Protein AF-0000000069058064 (afdb_homodimer)

Structure (mmCIF, N/CA/C/O backbone):
data_AF-0000000069058064-model_v1
#
loop_
_entity.id
_entity.type
_entity.pdbx_description
1 polymer 'Uncharacterized protein'
#
loop_
_atom_site.group_PDB
_atom_site.id
_atom_site.type_symbol
_atom_site.label_atom_id
_atom_site.label_alt_id
_atom_site.label_comp_id
_atom_site.label_asym_id
_atom_site.label_entity_id
_atom_site.label_seq_id
_atom_site.pdbx_PDB_ins_code
_atom_site.Cartn_x
_atom_site.Cartn_y
_atom_site.Cartn_z
_atom_site.occupancy
_atom_site.B_iso_or_equiv
_atom_site.auth_seq_id
_atom_site.auth_comp_id
_atom_site.auth_asym_id
_atom_site.auth_atom_id
_atom_site.pdbx_PDB_model_num
ATOM 1 N N . MET A 1 1 ? 29.359 25.281 -35.25 1 19.45 1 MET A N 1
ATOM 2 C CA . MET A 1 1 ? 28.312 24.656 -36.062 1 19.45 1 MET A CA 1
ATOM 3 C C . MET A 1 1 ? 27.734 23.438 -35.375 1 19.45 1 MET A C 1
ATOM 5 O O . MET A 1 1 ? 28.375 22.391 -35.312 1 19.45 1 MET A O 1
ATOM 9 N N . ALA A 1 2 ? 27.219 23.438 -34.219 1 24.53 2 ALA A N 1
ATOM 10 C CA . ALA A 1 2 ? 26.859 22.344 -33.344 1 24.53 2 ALA A CA 1
ATOM 11 C C . ALA A 1 2 ? 25.797 21.438 -33.969 1 24.53 2 ALA A C 1
ATOM 13 O O . ALA A 1 2 ? 24.875 21.922 -34.625 1 24.53 2 ALA A O 1
ATOM 14 N N . GLY A 1 3 ? 26.109 20.328 -34.5 1 27.67 3 GLY A N 1
ATOM 15 C CA . GLY A 1 3 ? 25.219 19.516 -35.312 1 27.67 3 GLY A CA 1
ATOM 16 C C . GLY A 1 3 ? 23.859 19.281 -34.656 1 27.67 3 GLY A C 1
ATOM 17 O O . GLY A 1 3 ? 23.734 19.422 -33.438 1 27.67 3 GLY A O 1
ATOM 18 N N . PRO A 1 4 ? 22.781 19.5 -35.375 1 26.77 4 PRO A N 1
ATOM 19 C CA . PRO A 1 4 ? 21.406 19.359 -34.906 1 26.77 4 PRO A CA 1
ATOM 20 C C . PRO A 1 4 ? 21.156 18.031 -34.188 1 26.77 4 PRO A C 1
ATOM 22 O O . PRO A 1 4 ? 21.812 17.031 -34.5 1 26.77 4 PRO A O 1
ATOM 25 N N . ILE A 1 5 ? 21.062 17.984 -32.938 1 28.59 5 ILE A N 1
ATOM 26 C CA . ILE A 1 5 ? 20.672 16.766 -32.25 1 28.59 5 ILE A CA 1
ATOM 27 C C . ILE A 1 5 ? 19.578 16.047 -33.062 1 28.59 5 ILE A C 1
ATOM 29 O O . ILE A 1 5 ? 18.516 16.609 -33.312 1 28.59 5 ILE A O 1
ATOM 33 N N . SER A 1 6 ? 19.891 15.383 -34.156 1 29.33 6 SER A N 1
ATOM 34 C CA . SER A 1 6 ? 18.984 14.578 -34.969 1 29.33 6 SER A CA 1
ATOM 35 C C . SER A 1 6 ? 17.875 13.953 -34.125 1 29.33 6 SER A C 1
ATOM 37 O O . SER A 1 6 ? 18.141 13.453 -33.031 1 29.33 6 SER A O 1
ATOM 39 N N . GLU A 1 7 ? 16.688 14.422 -34.125 1 32.12 7 GLU A N 1
ATOM 40 C CA . GLU A 1 7 ? 15.375 13.93 -33.688 1 32.12 7 GLU A CA 1
ATOM 41 C C . GLU A 1 7 ? 15.25 12.422 -33.938 1 32.12 7 GLU A C 1
ATOM 43 O O . GLU A 1 7 ? 14.773 11.992 -34.969 1 32.12 7 GLU A O 1
ATOM 48 N N . MET A 1 8 ? 16.297 11.695 -34.062 1 30.59 8 MET A N 1
ATOM 49 C CA . MET A 1 8 ? 16.031 10.289 -34.344 1 30.59 8 MET A CA 1
ATOM 50 C C . MET A 1 8 ? 14.93 9.758 -33.438 1 30.59 8 MET A C 1
ATOM 52 O O . MET A 1 8 ? 15.023 9.867 -32.219 1 30.59 8 MET A O 1
ATOM 56 N N . LYS A 1 9 ? 13.656 9.719 -33.875 1 31.36 9 LYS A N 1
ATOM 57 C CA . LYS A 1 9 ? 12.445 9.078 -33.375 1 31.36 9 LYS A CA 1
ATOM 58 C C . LYS A 1 9 ? 12.75 7.695 -32.812 1 31.36 9 LYS A C 1
ATOM 60 O O . LYS A 1 9 ? 12.742 6.703 -33.531 1 31.36 9 LYS A O 1
ATOM 65 N N . ARG A 1 10 ? 13.844 7.484 -32.219 1 31.92 10 ARG A N 1
ATOM 66 C CA . ARG A 1 10 ? 13.953 6.145 -31.656 1 31.92 10 ARG A CA 1
ATOM 67 C C . ARG A 1 10 ? 12.656 5.75 -30.953 1 31.92 10 ARG A C 1
ATOM 69 O O . ARG A 1 10 ? 12.203 6.445 -30.047 1 31.92 10 ARG A O 1
ATOM 76 N N . VAL A 1 11 ? 11.703 5.215 -31.719 1 30.89 11 VAL A N 1
ATOM 77 C CA . VAL A 1 11 ? 10.5 4.574 -31.203 1 30.89 11 VAL A CA 1
ATOM 78 C C . VAL A 1 11 ? 10.867 3.586 -30.109 1 30.89 11 VAL A C 1
ATOM 80 O O . VAL A 1 11 ? 11.578 2.607 -30.344 1 30.89 11 VAL A O 1
ATOM 83 N N . TYR A 1 12 ? 11.344 4.07 -29.094 1 32.53 12 TYR A N 1
ATOM 84 C CA . TYR A 1 12 ? 11.461 3.096 -28.016 1 32.53 12 TYR A CA 1
ATOM 85 C C . TYR A 1 12 ? 10.172 2.303 -27.859 1 32.53 12 TYR A C 1
ATOM 87 O O . TYR A 1 12 ? 9.078 2.877 -27.828 1 32.53 12 TYR A O 1
ATOM 95 N N . ASN A 1 13 ? 10.141 1.24 -28.562 1 35.03 13 ASN A N 1
ATOM 96 C CA . ASN A 1 13 ? 9.031 0.331 -28.281 1 35.03 13 ASN A CA 1
ATOM 97 C C . ASN A 1 13 ? 8.82 0.148 -26.781 1 35.03 13 ASN A C 1
ATOM 99 O O . ASN A 1 13 ? 9.688 -0.403 -26.094 1 35.03 13 ASN A O 1
ATOM 103 N N . TYR A 1 14 ? 8.297 1.138 -26.281 1 36.88 14 TYR A N 1
ATOM 104 C CA . TYR A 1 14 ? 7.871 1.066 -24.875 1 36.88 14 TYR A CA 1
ATOM 105 C C . TYR A 1 14 ? 7.039 -0.185 -24.625 1 36.88 14 TYR A C 1
ATOM 107 O O . TYR A 1 14 ? 5.961 -0.349 -25.203 1 36.88 14 TYR A O 1
ATOM 115 N N . VAL A 1 15 ? 7.703 -1.322 -24.5 1 41.31 15 VAL A N 1
ATOM 116 C CA . VAL A 1 15 ? 6.852 -2.42 -24.047 1 41.31 15 VAL A CA 1
ATOM 117 C C . VAL A 1 15 ? 6.422 -2.191 -22.609 1 41.31 15 VAL A C 1
ATOM 119 O O . VAL A 1 15 ? 7.266 -2.033 -21.719 1 41.31 15 VAL A O 1
ATOM 122 N N . ALA A 1 16 ? 5.227 -1.831 -22.547 1 45.28 16 ALA A N 1
ATOM 123 C CA . ALA A 1 16 ? 4.672 -1.71 -21.203 1 45.28 16 ALA A CA 1
ATOM 124 C C . ALA A 1 16 ? 4.977 -2.949 -20.375 1 45.28 16 ALA A C 1
ATOM 126 O O . ALA A 1 16 ? 4.852 -4.078 -20.859 1 45.28 16 ALA A O 1
ATOM 127 N N . PRO A 1 17 ? 5.895 -2.809 -19.422 1 50 17 PRO A N 1
ATOM 128 C CA . PRO A 1 17 ? 6.188 -4.008 -18.641 1 50 17 PRO A CA 1
ATOM 129 C C . PRO A 1 17 ? 4.926 -4.781 -18.266 1 50 17 PRO A C 1
ATOM 131 O O . PRO A 1 17 ? 3.83 -4.215 -18.25 1 50 17 PRO A O 1
ATOM 134 N N . THR A 1 18 ? 5.137 -6.059 -18.344 1 53.75 18 THR A N 1
ATOM 135 C CA . THR A 1 18 ? 4.098 -6.93 -17.812 1 53.75 18 THR A CA 1
ATOM 136 C C . THR A 1 18 ? 3.656 -6.453 -16.422 1 53.75 18 THR A C 1
ATOM 138 O O . THR A 1 18 ? 4.457 -5.906 -15.672 1 53.75 18 THR A O 1
ATOM 141 N N . SER A 1 19 ? 2.414 -6.473 -16.266 1 54.53 19 SER A N 1
ATOM 142 C CA . SER A 1 19 ? 1.822 -6.082 -14.992 1 54.53 19 SER A CA 1
ATOM 143 C C . SER A 1 19 ? 2.588 -6.684 -13.82 1 54.53 19 SER A C 1
ATOM 145 O O . SER A 1 19 ? 2.953 -7.859 -13.852 1 54.53 19 SER A O 1
ATOM 147 N N . PRO A 1 20 ? 3.109 -5.844 -13.023 1 58.44 20 PRO A N 1
ATOM 148 C CA . PRO A 1 20 ? 3.895 -6.332 -11.883 1 58.44 20 PRO A CA 1
ATOM 149 C C . PRO A 1 20 ? 3.16 -7.395 -11.07 1 58.44 20 PRO A C 1
ATOM 151 O O . PRO A 1 20 ? 1.934 -7.348 -10.953 1 58.44 20 PRO A O 1
ATOM 154 N N . HIS A 1 21 ? 3.914 -8.414 -10.75 1 63.22 21 HIS A N 1
ATOM 155 C CA . HIS A 1 21 ? 3.406 -9.398 -9.797 1 63.22 21 HIS A CA 1
ATOM 156 C C . HIS A 1 21 ? 3 -8.727 -8.484 1 63.22 21 HIS A C 1
ATOM 158 O O . HIS A 1 21 ? 3.641 -7.773 -8.047 1 63.22 21 HIS A O 1
ATOM 164 N N . GLU A 1 22 ? 1.949 -9.305 -7.941 1 80.06 22 GLU A N 1
ATOM 165 C CA . GLU A 1 22 ? 1.446 -8.727 -6.699 1 80.06 22 GLU A CA 1
ATOM 1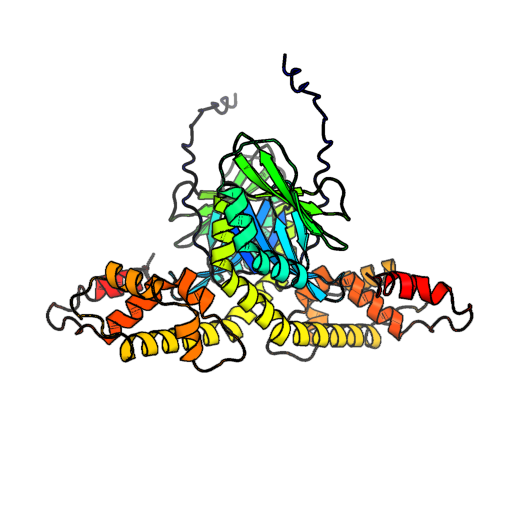66 C C . GLU A 1 22 ? 2.344 -9.086 -5.52 1 80.06 22 GLU A C 1
ATOM 168 O O . GLU A 1 22 ? 2.805 -10.219 -5.402 1 80.06 22 GLU A O 1
ATOM 173 N N . LEU A 1 23 ? 2.734 -8.094 -4.793 1 90.19 23 LEU A N 1
ATOM 174 C CA . LEU A 1 23 ? 3.451 -8.25 -3.531 1 90.19 23 LEU A CA 1
ATOM 175 C C . LEU A 1 23 ? 2.486 -8.578 -2.395 1 90.19 23 LEU A C 1
ATOM 177 O O . LEU A 1 23 ? 1.349 -8.102 -2.385 1 90.19 23 LEU A O 1
ATOM 181 N N . MET A 1 24 ? 2.947 -9.453 -1.498 1 93.06 24 MET A N 1
ATOM 182 C CA . MET A 1 24 ? 2.172 -9.734 -0.294 1 93.06 24 MET A CA 1
ATOM 183 C C . MET A 1 24 ? 2.367 -8.633 0.748 1 93.06 24 MET A C 1
ATOM 185 O O . MET A 1 24 ? 3.479 -8.133 0.922 1 93.06 24 MET A O 1
ATOM 189 N N . ASP A 1 25 ? 1.262 -8.281 1.454 1 92.12 25 ASP A N 1
ATOM 190 C CA . ASP A 1 25 ? 1.266 -7.246 2.482 1 92.12 25 ASP A CA 1
ATOM 191 C C . ASP A 1 25 ? 1.974 -5.988 1.991 1 92.12 25 ASP A C 1
ATOM 193 O O . ASP A 1 25 ? 2.893 -5.488 2.645 1 92.12 25 ASP A O 1
ATOM 197 N N . CYS A 1 26 ? 1.537 -5.512 0.922 1 93 26 CYS A N 1
ATOM 198 C CA . CYS A 1 26 ? 2.189 -4.422 0.203 1 93 26 CYS A CA 1
ATOM 199 C C . CYS A 1 26 ? 1.802 -3.072 0.79 1 93 26 CYS A C 1
ATOM 201 O O . CYS A 1 26 ? 0.628 -2.697 0.774 1 93 26 CYS A O 1
ATOM 203 N N . SER A 1 27 ? 2.83 -2.334 1.334 1 91.31 27 SER A N 1
ATOM 204 C CA . SER A 1 27 ? 2.629 -0.97 1.814 1 91.31 27 SER A CA 1
ATOM 205 C C . SER A 1 27 ? 2.895 0.05 0.712 1 91.31 27 SER A C 1
ATOM 207 O O . SER A 1 27 ? 3.799 -0.134 -0.106 1 91.31 27 SER A O 1
ATOM 209 N N . HIS A 1 28 ? 2.174 1.15 0.888 1 89.44 28 HIS A N 1
ATOM 210 C CA . HIS A 1 28 ? 2.156 2.125 -0.198 1 89.44 28 HIS A CA 1
ATOM 211 C C . HIS A 1 28 ? 2.594 3.502 0.291 1 89.44 28 HIS A C 1
ATOM 213 O O . HIS A 1 28 ? 2.135 3.969 1.335 1 89.44 28 HIS A O 1
ATOM 219 N N . PHE A 1 29 ? 3.496 4.156 -0.489 1 90.12 29 PHE A N 1
ATOM 220 C CA . PHE A 1 29 ? 3.916 5.535 -0.26 1 90.12 29 PHE A CA 1
ATOM 221 C C . PHE A 1 29 ? 3.734 6.371 -1.52 1 90.12 29 PHE A C 1
ATOM 223 O O . PHE A 1 29 ? 4.199 5.992 -2.596 1 90.12 29 PHE A O 1
ATOM 230 N N . THR A 1 30 ? 3.139 7.492 -1.361 1 87.75 30 THR A N 1
ATOM 231 C CA . THR A 1 30 ? 2.916 8.383 -2.494 1 87.75 30 THR A CA 1
ATOM 232 C C . THR A 1 30 ? 4.102 9.32 -2.686 1 87.75 30 THR A C 1
ATOM 234 O O . THR A 1 30 ? 4.445 10.094 -1.784 1 87.75 30 THR A O 1
ATOM 237 N N . ILE A 1 31 ? 4.742 9.258 -3.834 1 89.62 31 ILE A N 1
ATOM 238 C CA . ILE A 1 31 ? 5.816 10.18 -4.184 1 89.62 31 ILE A CA 1
ATOM 239 C C . ILE A 1 31 ? 5.242 11.398 -4.895 1 89.62 31 ILE A C 1
ATOM 241 O O . ILE A 1 31 ? 5.5 12.539 -4.496 1 89.62 31 ILE A O 1
ATOM 245 N N . ASP A 1 32 ? 4.469 11.164 -5.895 1 84.25 32 ASP A N 1
ATOM 246 C CA . ASP A 1 32 ? 3.758 12.164 -6.676 1 84.25 32 ASP A CA 1
ATOM 247 C C . ASP A 1 32 ? 2.365 11.68 -7.066 1 84.25 32 ASP A C 1
ATOM 249 O O . ASP A 1 32 ? 2.217 10.883 -7.996 1 84.25 32 ASP A O 1
ATOM 253 N N . PHE A 1 33 ? 1.448 12.266 -6.414 1 73.69 33 PHE A N 1
ATOM 254 C CA . PHE A 1 33 ? 0.086 11.781 -6.605 1 73.69 33 PHE A CA 1
ATOM 255 C C . PHE A 1 33 ? -0.429 12.148 -7.992 1 73.69 33 PHE A C 1
ATOM 257 O O . PHE A 1 33 ? -1.095 11.344 -8.648 1 73.69 33 PHE A O 1
ATOM 264 N N . GLU A 1 34 ? -0.092 13.359 -8.398 1 72.25 34 GLU A N 1
ATOM 265 C CA . GLU A 1 34 ? -0.583 13.828 -9.688 1 72.25 34 GLU A CA 1
ATOM 266 C C . GLU A 1 34 ? -0.036 12.984 -10.836 1 72.25 34 GLU A C 1
ATOM 268 O O . GLU A 1 34 ? -0.784 12.578 -11.727 1 72.25 34 GLU A O 1
ATOM 273 N N . ASN A 1 35 ? 1.219 12.758 -10.773 1 75.56 35 ASN A N 1
ATOM 274 C CA . ASN A 1 35 ? 1.851 11.977 -11.828 1 75.56 35 ASN A CA 1
ATOM 275 C C . ASN A 1 35 ? 1.84 10.484 -11.5 1 75.56 35 ASN A C 1
ATOM 277 O O . ASN A 1 35 ? 2.408 9.68 -12.242 1 75.56 35 ASN A O 1
ATOM 281 N N . ARG A 1 36 ? 1.282 10.25 -10.391 1 75.69 36 ARG A N 1
ATOM 282 C CA . ARG A 1 36 ? 1.027 8.875 -9.977 1 75.69 36 ARG A CA 1
ATOM 283 C C . ARG A 1 36 ? 2.33 8.094 -9.836 1 75.69 36 ARG A C 1
ATOM 285 O O . ARG A 1 36 ? 2.473 7.008 -10.398 1 75.69 36 ARG A O 1
ATOM 292 N N . ILE A 1 37 ? 3.234 8.609 -9.211 1 84.94 37 ILE A N 1
ATOM 293 C CA . ILE A 1 37 ? 4.477 7.926 -8.859 1 84.94 37 ILE A CA 1
ATOM 294 C C . ILE A 1 37 ? 4.402 7.426 -7.422 1 84.94 37 ILE A C 1
ATOM 296 O O . ILE A 1 37 ? 4.23 8.219 -6.492 1 84.94 37 ILE A O 1
ATOM 300 N N . PHE A 1 38 ? 4.605 6.117 -7.285 1 87.25 38 PHE A N 1
ATOM 301 C CA . PHE A 1 38 ? 4.434 5.508 -5.973 1 87.25 38 PHE A CA 1
ATOM 302 C C . PHE A 1 38 ? 5.605 4.59 -5.645 1 87.25 38 PHE A C 1
ATOM 304 O O . PHE A 1 38 ? 6.316 4.137 -6.543 1 87.25 38 PHE A O 1
ATOM 311 N N . LEU A 1 39 ? 5.758 4.445 -4.379 1 92.56 39 LEU A N 1
ATOM 312 C CA . LEU A 1 39 ? 6.707 3.469 -3.854 1 92.56 39 LEU A CA 1
ATOM 313 C C . LEU A 1 39 ? 5.992 2.41 -3.021 1 92.56 39 LEU A C 1
ATOM 315 O O . LEU A 1 39 ? 5.332 2.732 -2.031 1 92.56 39 LEU A O 1
ATOM 319 N N . ASN A 1 40 ? 6.125 1.166 -3.502 1 92 40 ASN A N 1
ATOM 320 C CA . ASN A 1 40 ? 5.496 0.044 -2.814 1 92 40 ASN A CA 1
ATOM 321 C C . ASN A 1 40 ? 6.527 -0.85 -2.137 1 92 40 ASN A C 1
ATOM 323 O O . ASN A 1 40 ? 7.586 -1.128 -2.707 1 92 40 ASN A O 1
ATOM 327 N N . VAL A 1 41 ? 6.238 -1.24 -0.906 1 94.88 41 VAL A N 1
ATOM 328 C CA . VAL A 1 41 ? 7.105 -2.123 -0.13 1 94.88 41 VAL A CA 1
ATOM 329 C C . VAL A 1 41 ? 6.336 -3.385 0.261 1 94.88 41 VAL A C 1
ATOM 331 O O . VAL A 1 41 ? 5.332 -3.311 0.972 1 94.88 41 VAL A O 1
ATOM 334 N N . GLY A 1 42 ? 6.766 -4.543 -0.177 1 95.44 42 GLY A N 1
ATOM 335 C CA . GLY A 1 42 ? 6.066 -5.777 0.14 1 95.44 42 GLY A CA 1
ATOM 336 C C . GLY A 1 42 ? 6.93 -7.016 -0.038 1 95.44 42 GLY A C 1
ATOM 337 O O . GLY A 1 42 ? 8.125 -6.906 -0.313 1 95.44 42 GLY A O 1
ATOM 338 N N . PHE A 1 43 ? 6.312 -8.18 0.205 1 95.19 43 PHE A N 1
ATOM 339 C CA . PHE A 1 43 ? 7.016 -9.453 0.071 1 95.19 43 PHE A CA 1
ATOM 340 C C . PHE A 1 43 ? 6.844 -10.023 -1.332 1 95.19 43 PHE A C 1
ATOM 342 O O . PHE A 1 43 ? 5.73 -10.07 -1.855 1 95.19 43 PHE A O 1
ATOM 349 N N . ASP A 1 44 ? 7.938 -10.445 -1.84 1 93.06 44 ASP A N 1
ATOM 350 C CA . ASP A 1 44 ? 7.875 -11.141 -3.123 1 93.06 44 ASP A CA 1
ATOM 351 C C . ASP A 1 44 ? 7.969 -12.648 -2.934 1 93.06 44 ASP A C 1
ATOM 353 O O . ASP A 1 44 ? 9.039 -13.18 -2.641 1 93.06 44 ASP A O 1
ATOM 357 N N . PRO A 1 45 ? 6.844 -13.312 -3.18 1 92.31 45 PRO A N 1
ATOM 358 C CA . PRO A 1 45 ? 6.91 -14.766 -3.021 1 92.31 45 PRO A CA 1
ATOM 359 C C . PRO A 1 45 ? 7.91 -15.422 -3.969 1 92.31 45 PRO A C 1
ATOM 361 O O . PRO A 1 45 ? 8.477 -16.469 -3.65 1 92.31 45 PRO A O 1
ATOM 364 N N . LYS A 1 46 ? 8.234 -14.875 -5.078 1 88.69 46 LYS A N 1
ATOM 365 C CA . LYS A 1 46 ? 9.141 -15.461 -6.062 1 88.69 46 LYS A CA 1
ATOM 366 C C . LYS A 1 46 ? 10.602 -15.289 -5.637 1 88.69 46 LYS A C 1
ATOM 368 O O . LYS A 1 46 ? 11.484 -15.992 -6.141 1 88.69 46 LYS A O 1
ATOM 373 N N . ASP A 1 47 ? 10.836 -14.328 -4.816 1 89.56 47 ASP A N 1
ATOM 374 C CA . ASP A 1 47 ? 12.172 -14.094 -4.281 1 89.56 47 ASP A CA 1
ATOM 375 C C . ASP A 1 47 ? 12.258 -14.5 -2.812 1 89.56 47 ASP A C 1
ATOM 377 O O . ASP A 1 47 ? 12.641 -13.695 -1.961 1 89.56 47 ASP A O 1
ATOM 381 N N . GLN A 1 48 ? 11.766 -15.695 -2.518 1 89.38 48 GLN A N 1
ATOM 382 C CA . GLN A 1 48 ? 11.867 -16.328 -1.203 1 89.38 48 GLN A CA 1
ATOM 383 C C . GLN A 1 48 ? 11.258 -15.438 -0.124 1 89.38 48 GLN A C 1
ATOM 385 O O . GLN A 1 48 ? 11.766 -15.375 0.999 1 89.38 48 GLN A O 1
ATOM 390 N N . PHE A 1 49 ? 10.352 -14.594 -0.456 1 93.44 49 PHE A N 1
ATOM 391 C CA . PHE A 1 49 ? 9.609 -13.711 0.437 1 93.44 49 PHE A CA 1
ATOM 392 C C . PHE A 1 49 ? 10.516 -12.633 1.014 1 93.44 49 PHE A C 1
ATOM 394 O O . PHE A 1 49 ? 10.328 -12.203 2.152 1 93.44 49 PHE A O 1
ATOM 401 N N . ASN A 1 50 ? 11.547 -12.344 0.25 1 94.12 50 ASN A N 1
ATOM 402 C CA . ASN A 1 50 ? 12.305 -11.148 0.607 1 94.12 50 ASN A CA 1
ATOM 403 C C . ASN A 1 50 ? 11.516 -9.875 0.342 1 94.12 50 ASN A C 1
ATOM 405 O O . ASN A 1 50 ? 10.617 -9.859 -0.5 1 94.12 50 ASN A O 1
ATOM 409 N N . ILE A 1 51 ? 11.844 -8.875 1.097 1 96 51 ILE A N 1
ATOM 410 C CA . ILE A 1 51 ? 11.188 -7.59 0.914 1 96 51 ILE A CA 1
ATOM 411 C C . ILE A 1 51 ? 11.727 -6.91 -0.345 1 96 51 ILE A C 1
ATOM 413 O O . ILE A 1 51 ? 12.938 -6.789 -0.522 1 96 51 ILE A O 1
ATOM 417 N N . ILE A 1 52 ? 10.828 -6.484 -1.195 1 94.38 52 ILE A N 1
ATOM 418 C CA . ILE A 1 52 ? 11.164 -5.754 -2.412 1 94.38 52 ILE A CA 1
ATOM 419 C C . ILE A 1 52 ? 10.508 -4.379 -2.391 1 94.38 52 ILE A C 1
ATOM 421 O O . ILE A 1 52 ? 9.398 -4.219 -1.87 1 94.38 52 ILE A O 1
ATOM 425 N N . VAL A 1 53 ? 11.258 -3.439 -2.902 1 94.62 53 VAL A N 1
ATOM 426 C CA . VAL A 1 53 ? 10.742 -2.092 -3.111 1 94.62 53 VAL A CA 1
ATOM 427 C C . VAL A 1 53 ? 10.453 -1.87 -4.594 1 94.62 53 VAL A C 1
ATOM 429 O O . VAL A 1 53 ? 11.344 -2.043 -5.434 1 94.62 53 VAL A O 1
ATOM 432 N N . LYS A 1 54 ? 9.25 -1.5 -4.848 1 91.56 54 LYS A N 1
ATOM 433 C CA . LYS A 1 54 ? 8.812 -1.276 -6.223 1 91.56 54 LYS A CA 1
ATOM 434 C C . LYS A 1 54 ? 8.445 0.186 -6.449 1 91.56 54 LYS A C 1
ATOM 436 O O . LYS A 1 54 ? 7.582 0.729 -5.75 1 91.56 54 LYS A O 1
ATOM 441 N N . ILE A 1 55 ? 9.164 0.847 -7.344 1 90.81 55 ILE A N 1
ATOM 442 C CA . ILE A 1 55 ? 8.742 2.172 -7.793 1 90.81 55 ILE A CA 1
ATOM 443 C C . ILE A 1 55 ? 7.863 2.041 -9.031 1 90.81 55 ILE A C 1
ATOM 445 O O . ILE A 1 55 ? 8.266 1.435 -10.023 1 90.81 55 ILE A O 1
ATOM 449 N N . ILE A 1 56 ? 6.711 2.684 -8.938 1 86.25 56 ILE A N 1
ATOM 450 C CA . ILE A 1 56 ? 5.719 2.404 -9.969 1 86.25 56 ILE A CA 1
ATOM 451 C C . ILE A 1 56 ? 5.203 3.715 -10.555 1 86.25 56 ILE A C 1
ATOM 453 O O . ILE A 1 56 ? 4.977 4.684 -9.828 1 86.25 56 ILE A O 1
ATOM 457 N N . THR A 1 57 ? 5.031 3.764 -11.828 1 81.44 57 THR A N 1
ATOM 458 C CA . THR A 1 57 ? 4.344 4.797 -12.594 1 81.44 57 THR A CA 1
ATOM 459 C C . THR A 1 57 ? 3.232 4.191 -13.445 1 81.44 57 THR A C 1
ATOM 461 O O . THR A 1 57 ? 3.1 2.969 -13.523 1 81.44 57 THR A O 1
ATOM 464 N N . PRO A 1 58 ? 2.416 4.973 -14.008 1 71.25 58 PRO A N 1
ATOM 465 C CA . PRO A 1 58 ? 1.329 4.414 -14.812 1 71.25 58 PRO A CA 1
ATOM 466 C C . PRO A 1 58 ? 1.832 3.512 -15.938 1 71.25 58 PRO A C 1
ATOM 468 O O . PRO A 1 58 ? 1.128 2.588 -16.359 1 71.25 58 PRO A O 1
ATOM 471 N N . SER A 1 59 ? 2.982 3.734 -16.344 1 72.94 59 SER A N 1
ATOM 472 C CA . SER A 1 59 ? 3.414 3.016 -17.531 1 72.94 59 SER A CA 1
ATOM 473 C C . SER A 1 59 ? 4.555 2.055 -17.219 1 72.94 59 SER A C 1
ATOM 475 O O . SER A 1 59 ? 4.844 1.149 -18.016 1 72.94 59 SER A O 1
ATOM 477 N N . ARG A 1 60 ? 5.199 2.24 -16.078 1 77.94 60 ARG A N 1
ATOM 478 C CA . ARG A 1 60 ? 6.398 1.452 -15.82 1 77.94 60 ARG A CA 1
ATOM 479 C C . ARG A 1 60 ? 6.578 1.206 -14.328 1 77.94 60 ARG A C 1
ATOM 481 O O . ARG A 1 60 ? 5.953 1.877 -13.508 1 77.94 60 ARG A O 1
ATOM 488 N N . TYR A 1 61 ? 7.402 0.124 -14.117 1 84.5 61 TYR A N 1
ATOM 489 C CA . TYR A 1 61 ? 7.832 -0.089 -12.742 1 84.5 61 TYR A CA 1
ATOM 490 C C . TYR A 1 61 ? 9.234 -0.682 -12.695 1 84.5 61 TYR A C 1
ATOM 492 O O . TYR A 1 61 ? 9.695 -1.284 -13.664 1 84.5 61 TYR A O 1
ATOM 500 N N . VAL A 1 62 ? 9.93 -0.454 -11.602 1 89.88 62 VAL A N 1
ATOM 501 C CA . VAL A 1 62 ? 11.242 -1.037 -11.336 1 89.88 62 VAL A CA 1
ATOM 502 C C . VAL A 1 62 ? 11.273 -1.628 -9.93 1 89.88 62 VAL A C 1
ATOM 504 O O . VAL A 1 62 ? 10.742 -1.032 -8.992 1 89.88 62 VAL A O 1
ATOM 507 N N . ASN A 1 63 ? 11.828 -2.844 -9.852 1 90.19 63 ASN A N 1
ATOM 508 C CA . ASN A 1 63 ? 12.047 -3.486 -8.555 1 90.19 63 ASN A CA 1
ATOM 509 C C . ASN A 1 63 ? 13.469 -3.262 -8.055 1 90.19 63 ASN A C 1
ATOM 511 O O . ASN A 1 63 ? 14.43 -3.432 -8.805 1 90.19 63 ASN A O 1
ATOM 515 N N . ILE A 1 64 ? 13.57 -2.898 -6.797 1 93.56 64 ILE A N 1
ATOM 516 C CA . ILE A 1 64 ? 14.891 -2.816 -6.18 1 93.56 64 ILE A CA 1
ATOM 517 C C . ILE A 1 64 ? 14.867 -3.484 -4.809 1 93.56 64 ILE A C 1
ATOM 519 O O . ILE A 1 64 ? 13.812 -3.568 -4.172 1 93.56 64 ILE A O 1
ATOM 523 N N . SER A 1 65 ? 16.031 -3.953 -4.371 1 93.94 65 SER A N 1
ATOM 524 C CA . SER A 1 65 ? 16.125 -4.559 -3.047 1 93.94 65 SER A CA 1
ATOM 525 C C . SER A 1 65 ? 16.188 -3.492 -1.956 1 93.94 65 SER A C 1
ATOM 527 O O . SER A 1 65 ? 16.484 -2.33 -2.232 1 93.94 65 SER A O 1
ATOM 529 N N . SER A 1 66 ? 15.914 -3.965 -0.74 1 93.94 66 SER A N 1
ATOM 530 C CA . SER A 1 66 ? 16.016 -3.057 0.397 1 93.94 66 SER A CA 1
ATOM 531 C C . SER A 1 66 ? 17.453 -2.586 0.603 1 93.94 66 SER A C 1
ATOM 533 O O . SER A 1 66 ? 17.688 -1.442 0.995 1 93.94 66 SER A O 1
ATOM 535 N N . GLU A 1 67 ? 18.359 -3.459 0.283 1 94.75 67 GLU A N 1
ATOM 536 C CA . GLU A 1 67 ? 19.766 -3.107 0.405 1 94.75 67 GLU A CA 1
ATOM 537 C C . GLU A 1 67 ? 20.156 -2.039 -0.611 1 94.75 67 GLU A C 1
ATOM 539 O O . GLU A 1 67 ? 20.875 -1.094 -0.28 1 94.75 67 GLU A O 1
ATOM 544 N N . PHE A 1 68 ? 19.75 -2.23 -1.786 1 95.69 68 PHE A N 1
ATOM 545 C CA . PHE A 1 68 ? 20.047 -1.243 -2.816 1 95.69 68 PHE A CA 1
ATOM 546 C C . PHE A 1 68 ? 19.438 0.106 -2.467 1 95.69 68 PHE A C 1
ATOM 548 O O . PHE A 1 68 ? 20.047 1.151 -2.689 1 95.69 68 PHE A O 1
ATOM 555 N N . LEU A 1 69 ? 18.234 0.091 -1.919 1 96.56 69 LEU A N 1
ATOM 556 C CA . LEU A 1 69 ? 17.578 1.323 -1.487 1 96.56 69 LEU A CA 1
ATOM 557 C C . LEU A 1 69 ? 18.406 2.027 -0.417 1 96.56 69 LEU A C 1
ATOM 559 O O . LEU A 1 69 ? 18.562 3.252 -0.45 1 96.56 69 LEU A O 1
ATOM 563 N N . LYS A 1 70 ? 18.891 1.287 0.501 1 95.75 70 LYS A N 1
ATOM 564 C CA . LYS A 1 70 ? 19.75 1.847 1.543 1 95.75 70 LYS A CA 1
ATOM 565 C C . LYS A 1 70 ? 20.969 2.535 0.939 1 95.75 70 LYS A C 1
ATOM 567 O O . LYS A 1 70 ? 21.375 3.607 1.395 1 95.75 70 LYS A O 1
ATOM 572 N N . ARG A 1 71 ? 21.547 1.932 -0.02 1 96.81 71 ARG A N 1
ATOM 573 C CA . ARG A 1 71 ? 22.703 2.523 -0.697 1 96.81 71 ARG A CA 1
ATOM 574 C C . ARG A 1 71 ? 22.312 3.818 -1.404 1 96.81 71 ARG A C 1
ATOM 576 O O . ARG A 1 71 ? 23.078 4.785 -1.406 1 96.81 71 ARG A O 1
ATOM 583 N N . ILE A 1 72 ? 21.188 3.814 -2.035 1 95.75 72 ILE A N 1
ATOM 584 C CA . ILE A 1 72 ? 20.703 5.023 -2.699 1 95.75 72 ILE A CA 1
ATOM 585 C C . ILE A 1 72 ? 20.625 6.164 -1.688 1 95.75 72 ILE A C 1
ATOM 587 O O . ILE A 1 72 ? 21.094 7.27 -1.949 1 95.75 72 ILE A O 1
ATOM 591 N N . TYR A 1 73 ? 20.062 5.898 -0.523 1 95.56 73 TYR A N 1
ATOM 592 C CA . TYR A 1 73 ? 19.922 6.93 0.5 1 95.56 73 TYR A CA 1
ATOM 593 C C . TYR A 1 73 ? 21.281 7.395 0.999 1 95.56 73 TYR A C 1
ATOM 595 O O . TYR A 1 73 ? 21.469 8.57 1.32 1 95.56 73 TYR A O 1
ATOM 603 N N . SER A 1 74 ? 22.188 6.469 1.034 1 94.88 74 SER A N 1
ATOM 604 C CA . SER A 1 74 ? 23.531 6.812 1.516 1 94.88 74 SER A CA 1
ATOM 605 C C . SER A 1 74 ? 24.203 7.832 0.599 1 94.88 74 SER A C 1
ATOM 607 O O . SER A 1 74 ? 25.062 8.586 1.034 1 94.88 74 SER A O 1
ATOM 609 N N . VAL A 1 75 ? 23.828 7.887 -0.63 1 94.69 75 VAL A N 1
ATOM 610 C CA . VAL A 1 75 ? 24.453 8.82 -1.565 1 94.69 75 VAL A CA 1
ATOM 611 C C . VAL A 1 75 ? 23.453 9.914 -1.947 1 94.69 75 VAL A C 1
ATOM 613 O O . VAL A 1 75 ? 23.672 10.656 -2.902 1 94.69 75 VAL A O 1
ATOM 616 N N . MET A 1 76 ? 22.375 9.977 -1.26 1 93.81 76 MET A N 1
ATOM 617 C CA . MET A 1 76 ? 21.297 10.891 -1.62 1 93.81 76 MET A CA 1
ATOM 618 C C . MET A 1 76 ? 21.781 12.336 -1.611 1 93.81 76 MET A C 1
ATOM 620 O O . MET A 1 76 ? 21.391 13.125 -2.471 1 93.81 76 MET A O 1
ATOM 624 N N . GLY A 1 77 ? 22.594 12.719 -0.625 1 91.56 77 GLY A N 1
ATOM 625 C CA . GLY A 1 77 ? 23.156 14.062 -0.612 1 91.56 77 GLY A CA 1
ATOM 626 C C . GLY A 1 77 ? 23.875 14.422 -1.899 1 91.56 77 GLY A C 1
ATOM 627 O O . GLY A 1 77 ? 23.672 15.508 -2.449 1 91.56 77 GLY A O 1
ATOM 628 N N . HIS A 1 78 ? 24.703 13.516 -2.34 1 91.94 78 HIS A N 1
ATOM 629 C CA . HIS A 1 78 ? 25.422 13.703 -3.592 1 91.94 78 HIS A CA 1
ATOM 630 C C . HIS A 1 78 ? 24.469 13.773 -4.777 1 91.94 78 HIS A C 1
ATOM 632 O O . HIS A 1 78 ? 24.656 14.578 -5.691 1 91.94 78 HIS A O 1
ATOM 638 N N . VAL A 1 79 ? 23.5 12.945 -4.793 1 92.19 79 VAL A N 1
ATOM 639 C CA . VAL A 1 79 ? 22.516 12.898 -5.867 1 92.19 79 VAL A CA 1
ATOM 640 C C . VAL A 1 79 ? 21.766 14.219 -5.938 1 92.19 79 VAL A C 1
ATOM 642 O O . VAL A 1 79 ? 21.641 14.812 -7.012 1 92.19 79 VAL A O 1
ATOM 645 N N . LEU A 1 80 ? 21.344 14.672 -4.848 1 91.75 80 LEU A N 1
ATOM 646 C CA . LEU A 1 80 ? 20.578 15.906 -4.797 1 91.75 80 LEU A CA 1
ATOM 647 C C . LEU A 1 80 ? 21.422 17.109 -5.211 1 91.75 80 LEU A C 1
ATOM 649 O O . LEU A 1 80 ? 20.953 17.984 -5.934 1 91.75 80 LEU A O 1
ATOM 653 N N . SER A 1 81 ? 22.625 17.188 -4.75 1 89.62 81 SER A N 1
ATOM 654 C CA . SER A 1 81 ? 23.531 18.25 -5.137 1 89.62 81 SER A CA 1
ATOM 655 C C . SER A 1 81 ? 23.703 18.328 -6.648 1 89.62 81 SER A C 1
ATOM 657 O O . SER A 1 81 ? 23.688 19.406 -7.234 1 89.62 81 SER A O 1
ATOM 659 N N . HIS A 1 82 ? 23.797 17.203 -7.25 1 87.75 82 HIS A N 1
ATOM 660 C CA . HIS A 1 82 ? 24 17.141 -8.695 1 87.75 82 HIS A CA 1
ATOM 661 C C . HIS A 1 82 ? 22.75 17.578 -9.445 1 87.75 82 HIS A C 1
ATOM 663 O O . HIS A 1 82 ? 22.844 18.297 -10.445 1 87.75 82 HIS A O 1
ATOM 669 N N . VAL A 1 83 ? 21.656 17.156 -8.953 1 85.88 83 VAL A N 1
ATOM 670 C CA . VAL A 1 83 ? 20.406 17.406 -9.688 1 85.88 83 VAL A CA 1
ATOM 671 C C . VAL A 1 83 ? 19.984 18.859 -9.5 1 85.88 83 VAL A C 1
ATOM 673 O O . VAL A 1 83 ? 19.219 19.391 -10.305 1 85.88 83 VAL A O 1
ATOM 676 N N . LEU A 1 84 ? 20.391 19.453 -8.453 1 84.69 84 LEU A N 1
ATOM 677 C CA . LEU A 1 84 ? 20.062 20.844 -8.18 1 84.69 84 LEU A CA 1
ATOM 678 C C . LEU A 1 84 ? 21 21.797 -8.914 1 84.69 84 LEU A C 1
ATOM 680 O O . LEU A 1 84 ? 20.703 22.984 -9.047 1 84.69 84 LEU A O 1
ATOM 684 N N . ASP A 1 85 ? 22.078 21.312 -9.469 1 82.25 85 ASP A N 1
ATOM 685 C CA . ASP A 1 85 ? 23.047 22.109 -10.219 1 82.25 85 ASP A CA 1
ATOM 686 C C . ASP A 1 85 ? 22.469 22.547 -11.57 1 82.25 85 ASP A C 1
ATOM 688 O O . ASP A 1 85 ? 21.656 21.828 -12.156 1 82.25 85 ASP A O 1
ATOM 692 N N . PRO A 1 86 ? 22.922 23.719 -12 1 82.06 86 PRO A N 1
ATOM 693 C CA . PRO A 1 86 ? 22.516 24.125 -13.352 1 82.06 86 PRO A CA 1
ATOM 694 C C . PRO A 1 86 ? 23.031 23.172 -14.43 1 82.06 86 PRO A C 1
ATOM 696 O O . PRO A 1 86 ? 24.109 22.578 -14.273 1 82.06 86 PRO A O 1
ATOM 699 N N . VAL A 1 87 ? 22.141 23.062 -15.453 1 78.94 87 VAL A N 1
ATOM 700 C CA . VAL A 1 87 ? 22.484 22.125 -16.516 1 78.94 87 VAL A CA 1
ATOM 701 C C . VAL A 1 87 ? 23.625 22.688 -17.359 1 78.94 87 VAL A C 1
ATOM 703 O O . VAL A 1 87 ? 23.547 23.828 -17.844 1 78.94 87 VAL A O 1
ATOM 706 N N . VAL A 1 88 ? 24.75 22.172 -17.359 1 66.25 88 VAL A N 1
ATOM 707 C CA . VAL A 1 88 ? 25.812 22.672 -18.219 1 66.25 88 VAL A CA 1
ATOM 708 C C . VAL A 1 88 ? 25.984 21.766 -19.438 1 66.25 88 VAL A C 1
ATOM 710 O O . VAL A 1 88 ? 26.062 22.234 -20.562 1 66.25 88 VAL A O 1
ATOM 713 N N . LYS A 1 89 ? 26.531 20.641 -19.344 1 64.56 89 LYS A N 1
ATOM 714 C CA . LYS A 1 89 ? 26.766 19.703 -20.438 1 64.56 89 LYS A CA 1
ATOM 715 C C . LYS A 1 89 ? 26 18.406 -20.25 1 64.56 89 LYS A C 1
ATOM 717 O O . LYS A 1 89 ? 25.75 17.984 -19.109 1 64.56 89 LYS A O 1
ATOM 722 N N . TYR A 1 90 ? 25.625 17.906 -21.422 1 64.56 90 TYR A N 1
ATOM 723 C CA . TYR A 1 90 ? 24.906 16.641 -21.453 1 64.56 90 TYR A CA 1
ATOM 724 C C . TYR A 1 90 ? 25.812 15.469 -21.094 1 64.56 90 TYR A C 1
ATOM 726 O O . TYR A 1 90 ? 26.75 15.156 -21.828 1 64.56 90 TYR A O 1
ATOM 734 N N . LYS A 1 91 ? 25.781 15.102 -19.781 1 75.56 91 LYS A N 1
ATOM 735 C CA . LYS A 1 91 ? 26.547 13.922 -19.422 1 75.56 91 LYS A CA 1
ATOM 736 C C . LYS A 1 91 ? 25.734 12.969 -18.547 1 75.56 91 LYS A C 1
ATOM 738 O O . LYS A 1 91 ? 25.062 13.406 -17.625 1 75.56 91 LYS A O 1
ATOM 743 N N . LYS A 1 92 ? 25.812 11.766 -19.016 1 82.81 92 LYS A N 1
ATOM 744 C CA . LYS A 1 92 ? 25.266 10.695 -18.188 1 82.81 92 LYS A CA 1
ATOM 745 C C . LYS A 1 92 ? 26.234 10.305 -17.078 1 82.81 92 LYS A C 1
ATOM 747 O O . LYS A 1 92 ? 27.406 10.023 -17.344 1 82.81 92 LYS A O 1
ATOM 752 N N . ILE A 1 93 ? 25.781 10.398 -15.852 1 87.5 93 ILE A N 1
ATOM 753 C CA . ILE A 1 93 ? 26.578 10.023 -14.695 1 87.5 93 ILE A CA 1
ATOM 754 C C . ILE A 1 93 ? 26 8.773 -14.047 1 87.5 93 ILE A C 1
ATOM 756 O O . ILE A 1 93 ? 24.781 8.695 -13.805 1 87.5 93 ILE A O 1
ATOM 760 N N . ILE A 1 94 ? 26.859 7.793 -13.836 1 92.31 94 ILE A N 1
ATOM 761 C CA . ILE A 1 94 ? 26.438 6.582 -13.133 1 92.31 94 ILE A CA 1
ATOM 762 C C . ILE A 1 94 ? 26.766 6.719 -11.641 1 92.31 94 ILE A C 1
ATOM 764 O O . ILE A 1 94 ? 27.922 6.836 -11.258 1 92.31 94 ILE A O 1
ATOM 768 N N . PHE A 1 95 ? 25.719 6.609 -10.75 1 94.19 95 PHE A N 1
ATOM 769 C CA . PHE A 1 95 ? 25.922 6.75 -9.312 1 94.19 95 PHE A CA 1
ATOM 770 C C . PHE A 1 95 ? 26.094 5.387 -8.656 1 94.19 95 PHE A C 1
ATOM 772 O O . PHE A 1 95 ? 26.969 5.215 -7.801 1 94.19 95 PHE A O 1
ATOM 779 N N . LEU A 1 96 ? 25.141 4.473 -8.922 1 96.38 96 LEU A N 1
ATOM 780 C CA . LEU A 1 96 ? 25.109 3.141 -8.328 1 96.38 96 LEU A CA 1
ATOM 781 C C . LEU A 1 96 ? 24.656 2.104 -9.352 1 96.38 96 LEU A C 1
ATOM 783 O O . LEU A 1 96 ? 23.969 2.436 -10.312 1 96.38 96 LEU A O 1
ATOM 787 N N . GLU A 1 97 ? 25.172 0.844 -9.125 1 95.19 97 GLU A N 1
ATOM 788 C CA . GLU A 1 97 ? 24.734 -0.283 -9.945 1 95.19 97 GLU A CA 1
ATOM 789 C C . GLU A 1 97 ? 24.797 -1.593 -9.164 1 95.19 97 GLU A C 1
ATOM 791 O O . GLU A 1 97 ? 25.672 -1.76 -8.297 1 95.19 97 GLU A O 1
ATOM 796 N N . ASP A 1 98 ? 23.812 -2.426 -9.32 1 93.06 98 ASP A N 1
ATOM 797 C CA . ASP A 1 98 ? 23.875 -3.799 -8.836 1 93.06 98 ASP A CA 1
ATOM 798 C C . ASP A 1 98 ? 23.406 -4.785 -9.898 1 93.06 98 ASP A C 1
ATOM 800 O O . ASP A 1 98 ? 23.422 -4.48 -11.094 1 93.06 98 ASP A O 1
ATOM 804 N N . LYS A 1 99 ? 23.094 -5.969 -9.477 1 90.38 99 LYS A N 1
ATOM 805 C CA . LYS A 1 99 ? 22.75 -7.027 -10.422 1 90.38 99 LYS A CA 1
ATOM 806 C C . LYS A 1 99 ? 21.406 -6.738 -11.102 1 90.38 99 LYS A C 1
ATOM 808 O O . LYS A 1 99 ? 21.188 -7.148 -12.242 1 90.38 99 LYS A O 1
ATOM 813 N N . VAL A 1 100 ? 20.609 -5.945 -10.453 1 89.38 100 VAL A N 1
ATOM 814 C CA . VAL A 1 100 ? 19.25 -5.898 -10.961 1 89.38 100 VAL A CA 1
ATOM 815 C C . VAL A 1 100 ? 18.891 -4.465 -11.352 1 89.38 100 VAL A C 1
ATOM 817 O O . VAL A 1 100 ? 17.922 -4.238 -12.094 1 89.38 100 VAL A O 1
ATOM 820 N N . ALA A 1 101 ? 19.641 -3.486 -10.914 1 94 101 ALA A N 1
ATOM 821 C CA . ALA A 1 101 ? 19.219 -2.109 -11.148 1 94 101 ALA A CA 1
ATOM 822 C C . ALA A 1 101 ? 20.422 -1.192 -11.359 1 94 101 ALA A C 1
ATOM 824 O O . ALA A 1 101 ? 21.516 -1.473 -10.859 1 94 101 ALA A O 1
ATOM 825 N N . LEU A 1 102 ? 20.156 -0.105 -12.117 1 95.69 102 LEU A N 1
ATOM 826 C CA . LEU A 1 102 ? 21.141 0.925 -12.422 1 95.69 102 LEU A CA 1
ATOM 827 C C . LEU A 1 102 ? 20.609 2.311 -12.078 1 95.69 102 LEU A C 1
ATOM 829 O O . LEU A 1 102 ? 19.469 2.645 -12.414 1 95.69 102 LEU A O 1
ATOM 833 N N . LEU A 1 103 ? 21.406 3.066 -11.312 1 96.19 103 LEU A N 1
ATOM 834 C CA . LEU A 1 103 ? 21.078 4.434 -10.922 1 96.19 103 LEU A CA 1
ATOM 835 C C . LEU A 1 103 ? 21.953 5.434 -11.656 1 96.19 103 LEU A C 1
ATOM 837 O O . LEU A 1 103 ? 23.172 5.465 -11.453 1 96.19 103 LEU A O 1
ATOM 841 N N . THR A 1 104 ? 21.312 6.297 -12.508 1 93.81 104 THR A N 1
ATOM 842 C CA . THR A 1 104 ? 22.062 7.262 -13.297 1 93.81 104 THR A CA 1
ATOM 843 C C . THR A 1 104 ? 21.391 8.633 -13.266 1 93.81 104 THR A C 1
ATOM 845 O O . THR A 1 104 ? 20.281 8.773 -12.734 1 93.81 104 THR A O 1
ATOM 848 N N . SER A 1 105 ? 22.078 9.656 -13.719 1 92.19 105 SER A N 1
ATOM 849 C CA . SER A 1 105 ? 21.516 10.977 -13.984 1 92.19 105 SER A CA 1
ATOM 850 C C . SER A 1 105 ? 21.641 11.352 -15.453 1 92.19 105 SER A C 1
ATOM 852 O O . SER A 1 105 ? 22.562 10.906 -16.141 1 92.19 105 SER A O 1
ATOM 854 N N . MET A 1 106 ? 20.641 12.109 -15.867 1 88.81 106 MET A N 1
ATOM 855 C CA . MET A 1 106 ? 20.703 12.672 -17.219 1 88.81 106 MET A CA 1
ATOM 856 C C . MET A 1 106 ? 19.969 14.016 -17.266 1 88.81 106 MET A C 1
ATOM 858 O O . MET A 1 106 ? 19.375 14.445 -16.281 1 88.81 106 MET A O 1
ATOM 862 N N . VAL A 1 107 ? 20.078 14.656 -18.469 1 86.75 107 VAL A N 1
ATOM 863 C CA . VAL A 1 107 ? 19.359 15.898 -18.703 1 86.75 107 VAL A CA 1
ATOM 864 C C . VAL A 1 107 ? 18.062 15.609 -19.484 1 86.75 107 VAL A C 1
ATOM 866 O O . VAL A 1 107 ? 18.094 14.945 -20.516 1 86.75 107 VAL A O 1
ATOM 869 N N . TYR A 1 108 ? 17 16 -18.859 1 84.12 108 TYR A N 1
ATOM 870 C CA . TYR A 1 108 ? 15.688 15.844 -19.469 1 84.12 108 TYR A CA 1
ATOM 871 C C . TYR A 1 108 ? 14.891 17.141 -19.375 1 84.12 108 TYR A C 1
ATOM 873 O O . TYR A 1 108 ? 14.68 17.688 -18.281 1 84.12 108 TYR A O 1
ATOM 881 N N . LYS A 1 109 ? 14.461 17.641 -20.531 1 81.19 109 LYS A N 1
ATOM 882 C CA . LYS A 1 109 ? 13.68 18.875 -20.641 1 81.19 109 LYS A CA 1
ATOM 883 C C . LYS A 1 109 ? 14.359 20.031 -19.922 1 81.19 109 LYS A C 1
ATOM 885 O O . LYS A 1 109 ? 13.727 20.75 -19.141 1 81.19 109 LYS A O 1
ATOM 890 N N . GLY A 1 110 ? 15.625 20.125 -20.047 1 81.62 110 GLY A N 1
ATOM 891 C CA . GLY A 1 110 ? 16.406 21.25 -19.531 1 81.62 110 GLY A CA 1
ATOM 892 C C . GLY A 1 110 ? 16.719 21.141 -18.047 1 81.62 110 GLY A C 1
ATOM 893 O O . GLY A 1 110 ? 17.25 22.078 -17.453 1 81.62 110 GLY A O 1
ATOM 894 N N . GLU A 1 111 ? 16.406 19.984 -17.516 1 85.06 111 GLU A N 1
ATOM 895 C CA . GLU A 1 111 ? 16.688 19.797 -16.094 1 85.06 111 GLU A CA 1
ATOM 896 C C . GLU A 1 111 ? 17.406 18.484 -15.844 1 85.06 111 GLU A C 1
ATOM 898 O O . GLU A 1 111 ? 17.266 17.531 -16.609 1 85.06 111 GLU A O 1
ATOM 903 N N . HIS A 1 112 ? 18.188 18.547 -14.766 1 88.19 112 HIS A N 1
ATOM 904 C CA . HIS A 1 112 ? 18.75 17.281 -14.32 1 88.19 112 HIS A CA 1
ATOM 905 C C . HIS A 1 112 ? 17.688 16.391 -13.688 1 88.19 112 HIS A C 1
ATOM 907 O O . HIS A 1 112 ? 16.844 16.875 -12.93 1 88.19 112 HIS A O 1
ATOM 913 N N . VAL A 1 113 ? 17.781 15.125 -14.094 1 90.88 113 VAL A N 1
ATOM 914 C CA . VAL A 1 113 ? 16.844 14.156 -13.516 1 90.88 113 VAL A CA 1
ATOM 915 C C . VAL A 1 113 ? 17.609 12.898 -13.109 1 90.88 113 VAL A C 1
ATOM 917 O O . VAL A 1 113 ? 18.703 12.633 -13.594 1 90.88 113 VAL A O 1
ATOM 920 N N . LEU A 1 114 ? 17.031 12.195 -12.164 1 94.38 114 LEU A N 1
ATOM 921 C CA . LEU A 1 114 ? 17.547 10.883 -11.781 1 94.38 114 LEU A CA 1
ATOM 922 C C . LEU A 1 114 ? 16.812 9.773 -12.531 1 94.38 114 LEU A C 1
ATOM 924 O O . LEU A 1 114 ? 15.594 9.82 -12.695 1 94.38 114 LEU A O 1
ATOM 928 N N . VAL A 1 115 ? 17.609 8.82 -12.953 1 93.19 115 VAL A N 1
ATOM 929 C CA . VAL A 1 115 ? 17.031 7.695 -13.68 1 93.19 115 VAL A CA 1
ATOM 930 C C . VAL A 1 115 ? 17.359 6.391 -12.953 1 93.19 115 VAL A C 1
ATOM 932 O O . VAL A 1 115 ? 18.516 6.102 -12.672 1 93.19 115 VAL A O 1
ATOM 935 N N . ILE A 1 116 ? 16.281 5.645 -12.609 1 94.94 116 ILE A N 1
ATOM 936 C CA . ILE A 1 116 ? 16.438 4.281 -12.109 1 94.94 116 ILE A CA 1
ATOM 937 C C . ILE A 1 116 ? 16 3.289 -13.188 1 94.94 116 ILE A C 1
ATOM 939 O O . ILE A 1 116 ? 14.844 3.307 -13.625 1 94.94 116 ILE A O 1
ATOM 943 N N . GLU A 1 117 ? 16.922 2.344 -13.555 1 92.94 117 GLU A N 1
ATOM 944 C CA . GLU A 1 117 ? 16.672 1.444 -14.672 1 92.94 117 GLU A CA 1
ATOM 945 C C . GLU A 1 117 ? 16.844 -0.014 -14.266 1 92.94 117 GLU A C 1
ATOM 947 O O . GLU A 1 117 ? 17.797 -0.35 -13.547 1 92.94 117 GLU A O 1
ATOM 952 N N . SER A 1 118 ? 15.859 -0.842 -14.766 1 90.5 118 SER A N 1
ATOM 953 C CA . SER A 1 118 ? 15.984 -2.279 -14.547 1 90.5 118 SER A CA 1
ATOM 954 C C . SER A 1 118 ? 17 -2.896 -15.5 1 90.5 118 SER A C 1
ATOM 956 O O . SER A 1 118 ? 17 -2.605 -16.703 1 90.5 118 SER A O 1
ATOM 958 N N . LYS A 1 119 ? 17.781 -3.766 -14.984 1 88.94 119 LYS A N 1
ATOM 959 C CA . LYS A 1 119 ? 18.734 -4.484 -15.82 1 88.94 119 LYS A CA 1
ATOM 960 C C . LYS A 1 119 ? 18.156 -5.812 -16.297 1 88.94 119 LYS A C 1
ATOM 962 O O . LYS A 1 119 ? 18.703 -6.441 -17.219 1 88.94 119 LYS A O 1
ATOM 967 N N . THR A 1 120 ? 17.125 -6.219 -15.625 1 81.69 120 THR A N 1
ATOM 968 C CA . THR A 1 120 ? 16.547 -7.523 -15.93 1 81.69 120 THR A CA 1
ATOM 969 C C . THR A 1 120 ? 15.375 -7.379 -16.906 1 81.69 120 THR A C 1
ATOM 971 O O . THR A 1 120 ? 15.031 -8.328 -17.609 1 81.69 120 THR A O 1
ATOM 974 N N . THR A 1 121 ? 14.781 -6.309 -16.875 1 76.56 121 THR A N 1
ATOM 975 C CA . THR A 1 121 ? 13.664 -6.055 -17.781 1 76.56 121 THR A CA 1
ATOM 976 C C . THR A 1 121 ? 13.977 -4.898 -18.719 1 76.56 121 THR A C 1
ATOM 978 O O . THR A 1 121 ? 14.047 -3.742 -18.297 1 76.56 121 THR A O 1
ATOM 981 N N . ASN A 1 122 ? 13.961 -5.172 -19.906 1 74.94 122 ASN A N 1
ATOM 982 C CA . ASN A 1 122 ? 14.383 -4.18 -20.891 1 74.94 122 ASN A CA 1
ATOM 983 C C . ASN A 1 122 ? 13.367 -3.045 -21.016 1 74.94 122 ASN A C 1
ATOM 985 O O . ASN A 1 122 ? 12.164 -3.285 -21.062 1 74.94 122 ASN A O 1
ATOM 989 N N . GLY A 1 123 ? 13.93 -1.847 -20.953 1 75 123 GLY A N 1
ATOM 990 C CA . GLY A 1 123 ? 13.117 -0.67 -21.203 1 75 123 GLY A CA 1
ATOM 991 C C . GLY A 1 123 ? 12.383 -0.185 -19.969 1 75 123 GLY A C 1
ATOM 992 O O . GLY A 1 123 ? 11.664 0.818 -20.016 1 75 123 GLY A O 1
ATOM 993 N N . CYS A 1 124 ? 12.594 -0.884 -18.938 1 84 124 CYS A N 1
ATOM 994 C CA . CYS A 1 124 ? 11.93 -0.458 -17.703 1 84 124 CYS A CA 1
ATOM 995 C C . CYS A 1 124 ? 12.781 0.54 -16.938 1 84 124 CYS A C 1
ATOM 997 O O . CYS A 1 124 ? 13.734 0.152 -16.25 1 84 124 CYS A O 1
ATOM 999 N N . ARG A 1 125 ? 12.422 1.856 -17.125 1 88.5 125 ARG A N 1
ATOM 1000 C CA . ARG A 1 125 ? 13.141 2.926 -16.438 1 88.5 125 ARG A CA 1
ATOM 1001 C C . ARG A 1 125 ? 12.18 3.977 -15.906 1 88.5 125 ARG A C 1
ATOM 1003 O O . ARG A 1 125 ? 11.133 4.238 -16.516 1 88.5 125 ARG A O 1
ATOM 1010 N N . ILE A 1 126 ? 12.578 4.527 -14.836 1 91.25 126 ILE A N 1
ATOM 1011 C CA . ILE A 1 126 ? 11.766 5.57 -14.219 1 91.25 126 ILE A CA 1
ATOM 1012 C C . ILE A 1 126 ? 12.609 6.832 -14.031 1 91.25 126 ILE A C 1
ATOM 1014 O O . ILE A 1 126 ? 13.742 6.762 -13.562 1 91.25 126 ILE A O 1
ATOM 1018 N N . ILE A 1 127 ? 11.977 7.93 -14.422 1 92.31 127 ILE A N 1
ATOM 1019 C CA . ILE A 1 127 ? 12.609 9.234 -14.281 1 92.31 127 ILE A CA 1
ATOM 1020 C C . ILE A 1 127 ? 12.047 9.961 -13.062 1 92.31 127 ILE A C 1
ATOM 1022 O O . ILE A 1 127 ? 10.828 10.07 -12.906 1 92.31 127 ILE A O 1
ATOM 1026 N N . LEU A 1 128 ? 12.906 10.438 -12.273 1 93.75 128 LEU A N 1
ATOM 1027 C CA . LEU A 1 128 ? 12.523 11.164 -11.07 1 93.75 128 LEU A CA 1
ATOM 1028 C C . LEU A 1 128 ? 13.039 12.594 -11.117 1 93.75 128 LEU A C 1
ATOM 1030 O O . LEU A 1 128 ? 14.227 12.828 -11.32 1 93.75 128 LEU A O 1
ATOM 1034 N N . SER A 1 129 ? 12.133 13.492 -10.891 1 91.38 129 SER A N 1
ATOM 1035 C CA . SER A 1 129 ? 12.484 14.906 -10.859 1 91.38 129 SER A CA 1
ATOM 1036 C C . SER A 1 129 ? 13.055 15.305 -9.5 1 91.38 129 SER A C 1
ATOM 1038 O O . SER A 1 129 ? 13.086 14.492 -8.57 1 91.38 129 SER A O 1
ATOM 1040 N N . ARG A 1 130 ? 13.43 16.609 -9.406 1 89.38 130 ARG A N 1
ATOM 1041 C CA . ARG A 1 130 ? 13.938 17.156 -8.156 1 89.38 130 ARG A CA 1
ATOM 1042 C C . ARG A 1 130 ? 12.891 17.062 -7.051 1 89.38 130 ARG A C 1
ATOM 1044 O O . ARG A 1 130 ? 13.211 16.703 -5.914 1 89.38 130 ARG A O 1
ATOM 1051 N N . ARG A 1 131 ? 11.727 17.359 -7.375 1 90.12 131 ARG A N 1
ATOM 1052 C CA . ARG A 1 131 ? 10.633 17.312 -6.41 1 90.12 131 ARG A CA 1
ATOM 1053 C C . ARG A 1 131 ? 10.398 15.883 -5.918 1 90.12 131 ARG A C 1
ATOM 1055 O O . ARG A 1 131 ? 10.188 15.656 -4.727 1 90.12 131 ARG A O 1
ATOM 1062 N N . ASP A 1 132 ? 10.438 14.992 -6.84 1 93.25 132 ASP A N 1
ATOM 1063 C CA . ASP A 1 132 ? 10.273 13.586 -6.477 1 93.25 132 ASP A CA 1
ATOM 1064 C C . ASP A 1 132 ? 11.359 13.141 -5.492 1 93.25 132 ASP A C 1
ATOM 1066 O O . ASP A 1 132 ? 11.062 12.461 -4.504 1 93.25 132 ASP A O 1
ATOM 1070 N N . LEU A 1 133 ? 12.523 13.516 -5.719 1 93.62 133 LEU A N 1
ATOM 1071 C CA . LEU A 1 133 ? 13.664 13.109 -4.898 1 93.62 133 LEU A CA 1
ATOM 1072 C C . LEU A 1 133 ? 13.555 13.695 -3.494 1 93.62 133 LEU A C 1
ATOM 1074 O O . LEU A 1 133 ? 13.883 13.031 -2.512 1 93.62 133 LEU A O 1
ATOM 1078 N N . MET A 1 134 ? 13.156 14.883 -3.396 1 92.44 134 MET A N 1
ATOM 1079 C CA . MET A 1 134 ? 12.961 15.508 -2.09 1 92.44 134 MET A CA 1
ATOM 1080 C C . MET A 1 134 ? 11.898 14.758 -1.287 1 92.44 134 MET A C 1
ATOM 1082 O O . MET A 1 134 ? 12.07 14.523 -0.089 1 92.44 134 MET A O 1
ATOM 1086 N N . THR A 1 135 ? 10.883 14.391 -1.97 1 91.94 135 THR A N 1
ATOM 1087 C CA . THR A 1 135 ? 9.828 13.625 -1.311 1 91.94 135 THR A CA 1
ATOM 1088 C C . THR A 1 135 ? 10.352 12.273 -0.829 1 91.94 135 THR A C 1
ATOM 1090 O O . THR A 1 135 ? 10.07 11.859 0.296 1 91.94 135 THR A O 1
ATOM 1093 N N . ILE A 1 136 ? 11.102 11.648 -1.641 1 94.5 136 ILE A N 1
ATOM 1094 C CA . ILE A 1 136 ? 11.672 10.352 -1.293 1 94.5 136 ILE A CA 1
ATOM 1095 C C . ILE A 1 136 ? 12.594 10.5 -0.085 1 94.5 136 ILE A C 1
ATOM 1097 O O . ILE A 1 136 ? 12.609 9.648 0.804 1 94.5 136 ILE A O 1
ATOM 1101 N N . GLN A 1 137 ? 13.352 11.523 -0.056 1 92.56 137 GLN A N 1
ATOM 1102 C CA . GLN A 1 137 ? 14.227 11.781 1.08 1 92.56 137 GLN A CA 1
ATOM 1103 C C . GLN A 1 137 ? 13.422 11.953 2.367 1 92.56 137 GLN A C 1
ATOM 1105 O O . GLN A 1 137 ? 13.789 11.414 3.41 1 92.56 137 GLN A O 1
ATOM 1110 N N . ASP A 1 138 ? 12.359 12.656 2.281 1 89.94 138 ASP A N 1
ATOM 1111 C CA . ASP A 1 138 ? 11.516 12.914 3.445 1 89.94 138 ASP A CA 1
ATOM 1112 C C . ASP A 1 138 ? 10.891 11.625 3.967 1 89.94 138 ASP A C 1
ATOM 1114 O O . ASP A 1 138 ? 10.57 11.516 5.152 1 89.94 138 ASP A O 1
ATOM 1118 N N . LEU A 1 139 ? 10.742 10.688 3.115 1 94.06 139 LEU A N 1
ATOM 1119 C CA . LEU A 1 139 ? 10.047 9.453 3.457 1 94.06 139 LEU A CA 1
ATOM 1120 C C . LEU A 1 139 ? 11.023 8.398 3.973 1 94.06 139 LEU A C 1
ATOM 1122 O O . LEU A 1 139 ? 10.617 7.289 4.324 1 94.06 139 LEU A O 1
ATOM 1126 N N . GLU A 1 140 ? 12.25 8.664 4.074 1 94.94 140 GLU A N 1
ATOM 1127 C CA . GLU A 1 140 ? 13.289 7.68 4.371 1 94.94 140 GLU A CA 1
ATOM 1128 C C . GLU A 1 140 ? 12.969 6.918 5.656 1 94.94 140 GLU A C 1
ATOM 1130 O O . GLU A 1 140 ? 12.844 5.691 5.641 1 94.94 140 GLU A O 1
ATOM 1135 N N . CYS A 1 141 ? 12.789 7.629 6.695 1 92.94 141 CYS A N 1
ATOM 1136 C CA . CYS A 1 141 ? 12.594 7 7.996 1 92.94 141 CYS A CA 1
ATOM 1137 C C . CYS A 1 141 ? 11.328 6.16 8.008 1 92.94 141 CYS A C 1
ATOM 1139 O O . CYS A 1 141 ? 11.305 5.062 8.57 1 92.94 141 CYS A O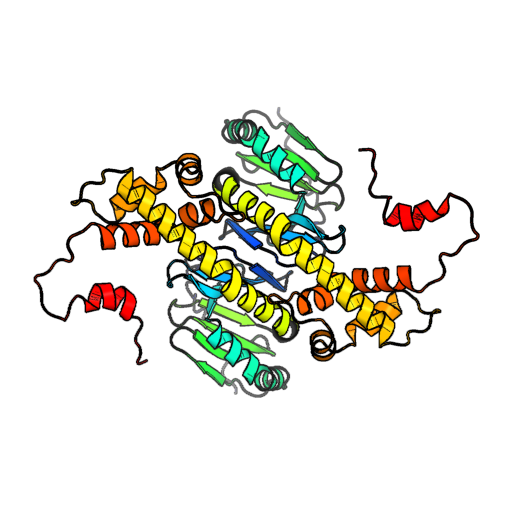 1
ATOM 1141 N N . ALA A 1 142 ? 10.281 6.688 7.426 1 93.69 142 ALA A N 1
ATOM 1142 C CA . ALA A 1 142 ? 9.016 5.969 7.387 1 93.69 142 ALA A CA 1
ATOM 1143 C C . ALA A 1 142 ? 9.141 4.664 6.602 1 93.69 142 ALA A C 1
ATOM 1145 O O . ALA A 1 142 ? 8.594 3.637 7 1 93.69 142 ALA A O 1
ATOM 1146 N N . ILE A 1 143 ? 9.805 4.723 5.535 1 95.62 143 ILE A N 1
ATOM 1147 C CA . ILE A 1 143 ? 9.992 3.551 4.691 1 95.62 143 ILE A CA 1
ATOM 1148 C C . ILE A 1 143 ? 10.789 2.492 5.449 1 95.62 143 ILE A C 1
ATOM 1150 O O . ILE A 1 143 ? 10.414 1.318 5.473 1 95.62 143 ILE A O 1
ATOM 1154 N N . PHE A 1 144 ? 11.828 2.85 6.086 1 93.94 144 PHE A N 1
ATOM 1155 C CA . PHE A 1 144 ? 12.68 1.874 6.762 1 93.94 144 PHE A CA 1
ATOM 1156 C C . PHE A 1 144 ? 12 1.353 8.023 1 93.94 144 PHE A C 1
ATOM 1158 O O . PHE A 1 144 ? 12.203 0.199 8.414 1 93.94 144 PHE A O 1
ATOM 1165 N N . GLU A 1 145 ? 11.164 2.182 8.641 1 93.25 145 GLU A N 1
ATOM 1166 C CA . GLU A 1 145 ? 10.289 1.685 9.695 1 93.25 145 GLU A CA 1
ATOM 1167 C C . GLU A 1 145 ? 9.406 0.549 9.195 1 93.25 145 GLU A C 1
ATOM 1169 O O . GLU A 1 145 ? 9.25 -0.473 9.867 1 93.25 145 GLU A O 1
ATOM 1174 N N . THR A 1 146 ? 8.875 0.77 8.109 1 94.25 146 THR A N 1
ATOM 1175 C CA . THR A 1 146 ? 7.992 -0.221 7.5 1 94.25 146 THR A CA 1
ATOM 1176 C C . THR A 1 146 ? 8.758 -1.501 7.18 1 94.25 146 THR A C 1
ATOM 1178 O O . THR A 1 146 ? 8.281 -2.604 7.453 1 94.25 146 THR A O 1
ATOM 1181 N N . ILE A 1 147 ? 9.906 -1.338 6.637 1 95.06 147 ILE A N 1
ATOM 1182 C CA . ILE A 1 147 ? 10.734 -2.482 6.266 1 95.06 147 ILE A CA 1
ATOM 1183 C C . ILE A 1 147 ? 11.094 -3.287 7.512 1 95.06 147 ILE A C 1
ATOM 1185 O O . ILE A 1 147 ? 10.984 -4.516 7.52 1 95.06 147 ILE A O 1
ATOM 1189 N N . SER A 1 148 ? 11.484 -2.639 8.508 1 93.38 148 SER A N 1
ATOM 1190 C CA . SER A 1 148 ? 11.875 -3.299 9.75 1 93.38 148 SER A CA 1
ATOM 1191 C C . SER A 1 148 ? 10.711 -4.074 10.352 1 93.38 148 SER A C 1
ATOM 1193 O O . SER A 1 148 ? 10.867 -5.23 10.75 1 93.38 148 SER A O 1
ATOM 1195 N N . ARG A 1 149 ? 9.586 -3.527 10.438 1 91.62 149 ARG A N 1
ATOM 1196 C CA . ARG A 1 149 ? 8.398 -4.176 10.984 1 91.62 149 ARG A CA 1
ATOM 1197 C C . ARG A 1 149 ? 8.023 -5.406 10.172 1 91.62 149 ARG A C 1
ATOM 1199 O O . ARG A 1 149 ? 7.684 -6.453 10.734 1 91.62 149 ARG A O 1
ATOM 1206 N N . LYS A 1 150 ? 8.008 -5.227 8.93 1 92.81 150 LYS A N 1
ATOM 1207 C CA . LYS A 1 150 ? 7.664 -6.348 8.062 1 92.81 150 LYS A CA 1
ATOM 1208 C C . LYS A 1 150 ? 8.641 -7.504 8.234 1 92.81 150 LYS A C 1
ATOM 1210 O O . LYS A 1 150 ? 8.234 -8.664 8.32 1 92.81 150 LYS A O 1
ATOM 1215 N N . ASN A 1 151 ? 9.883 -7.18 8.352 1 92.81 151 ASN A N 1
ATOM 1216 C CA . ASN A 1 151 ? 10.906 -8.211 8.5 1 92.81 151 ASN A CA 1
ATOM 1217 C C . ASN A 1 151 ? 10.797 -8.922 9.844 1 92.81 151 ASN A C 1
ATOM 1219 O O . ASN A 1 151 ? 10.953 -10.141 9.922 1 92.81 151 ASN A O 1
ATOM 1223 N N . ASP A 1 152 ? 10.539 -8.195 10.812 1 90.06 152 ASP A N 1
ATOM 1224 C CA . ASP A 1 152 ? 10.648 -8.727 12.172 1 90.06 152 ASP A CA 1
ATOM 1225 C C . ASP A 1 152 ? 9.336 -9.359 12.617 1 90.06 152 ASP A C 1
ATOM 1227 O O . ASP A 1 152 ? 9.336 -10.297 13.422 1 90.06 152 ASP A O 1
ATOM 1231 N N . ILE A 1 153 ? 8.25 -8.891 12.125 1 88.12 153 ILE A N 1
ATOM 1232 C CA . ILE A 1 153 ? 6.961 -9.344 12.641 1 88.12 153 ILE A CA 1
ATOM 1233 C C . ILE A 1 153 ? 6.242 -10.172 11.586 1 88.12 153 ILE A C 1
ATOM 1235 O O . ILE A 1 153 ? 5.797 -11.289 11.859 1 88.12 153 ILE A O 1
ATOM 1239 N N . VAL A 1 154 ? 6.176 -9.68 10.438 1 90.38 154 VAL A N 1
ATOM 1240 C CA . VAL A 1 154 ? 5.258 -10.227 9.445 1 90.38 154 VAL A CA 1
ATOM 1241 C C . VAL A 1 154 ? 5.891 -11.445 8.766 1 90.38 154 VAL A C 1
ATOM 1243 O O . VAL A 1 154 ? 5.234 -12.469 8.578 1 90.38 154 VAL A O 1
ATOM 1246 N N . LYS A 1 155 ? 7.117 -11.328 8.508 1 93.56 155 LYS A N 1
ATOM 1247 C CA . LYS A 1 155 ? 7.777 -12.383 7.738 1 93.56 155 LYS A CA 1
ATOM 1248 C C . LYS A 1 155 ? 7.723 -13.719 8.469 1 93.56 155 LYS A C 1
ATOM 1250 O O . LYS A 1 155 ? 7.32 -14.727 7.891 1 93.56 155 LYS A O 1
ATOM 1255 N N . PRO A 1 156 ? 8.086 -13.758 9.734 1 92.5 156 PRO A N 1
ATOM 1256 C CA . PRO A 1 156 ? 8.008 -15.047 10.438 1 92.5 156 PRO A CA 1
ATOM 1257 C C . PRO A 1 156 ? 6.598 -15.633 10.43 1 92.5 156 PRO A C 1
ATOM 1259 O O . PRO A 1 156 ? 6.438 -16.859 10.359 1 92.5 156 PRO A O 1
ATOM 1262 N N . ILE A 1 157 ? 5.559 -14.867 10.508 1 91.75 157 ILE A N 1
ATOM 1263 C CA . ILE A 1 157 ? 4.18 -15.344 10.516 1 91.75 157 ILE A CA 1
ATOM 1264 C C . ILE A 1 157 ? 3.84 -15.945 9.156 1 91.75 157 ILE A C 1
ATOM 1266 O O . ILE A 1 157 ? 3.248 -17.031 9.078 1 91.75 157 ILE A O 1
ATOM 1270 N N . ILE A 1 158 ? 4.242 -15.273 8.102 1 93.38 158 ILE A N 1
ATOM 1271 C CA . ILE A 1 158 ? 3.977 -15.742 6.746 1 93.38 158 ILE A CA 1
ATOM 1272 C C . ILE A 1 158 ? 4.652 -17.094 6.527 1 93.38 158 ILE A C 1
ATOM 1274 O O . ILE A 1 158 ? 4.023 -18.031 6.031 1 93.38 158 ILE A O 1
ATOM 1278 N N . LEU A 1 159 ? 5.898 -17.172 6.898 1 93 159 LEU A N 1
ATOM 1279 C CA . LEU A 1 159 ? 6.664 -18.391 6.676 1 93 159 LEU A CA 1
ATOM 1280 C C . LEU A 1 159 ? 6.082 -19.562 7.477 1 93 159 LEU A C 1
ATOM 1282 O O . LEU A 1 159 ? 5.988 -20.672 6.973 1 93 159 LEU A O 1
ATOM 1286 N N . ASN A 1 160 ? 5.715 -19.266 8.656 1 92.88 160 ASN A N 1
ATOM 1287 C CA . ASN A 1 160 ? 5.094 -20.297 9.484 1 92.88 160 ASN A CA 1
ATOM 1288 C C . ASN A 1 160 ? 3.779 -20.781 8.883 1 92.88 160 ASN A C 1
ATOM 1290 O O . ASN A 1 160 ? 3.508 -21.984 8.859 1 92.88 160 ASN A O 1
ATOM 1294 N N . GLN A 1 161 ? 2.98 -19.922 8.445 1 92.5 161 GLN A N 1
ATOM 1295 C CA . GLN A 1 161 ? 1.688 -20.281 7.883 1 92.5 161 GLN A CA 1
ATOM 1296 C C . GLN A 1 161 ? 1.854 -21 6.547 1 92.5 161 GLN A C 1
ATOM 1298 O O . GLN A 1 161 ? 1.069 -21.891 6.211 1 92.5 161 GLN A O 1
ATOM 1303 N N . LEU A 1 162 ? 2.84 -20.578 5.801 1 92.56 162 LEU A N 1
ATOM 1304 C CA . LEU A 1 162 ? 3.156 -21.297 4.57 1 92.56 162 LEU A CA 1
ATOM 1305 C C . LEU A 1 162 ? 3.465 -22.766 4.855 1 92.56 162 LEU A C 1
ATOM 1307 O O . LEU A 1 162 ? 2.992 -23.656 4.141 1 92.56 162 LEU A O 1
ATOM 1311 N N . GLU A 1 163 ? 4.195 -22.969 5.867 1 90.88 163 GLU A N 1
ATOM 1312 C CA . GLU A 1 163 ? 4.551 -24.312 6.277 1 90.88 163 GLU A CA 1
ATOM 1313 C C . GLU A 1 163 ? 3.322 -25.094 6.742 1 90.88 163 GLU A C 1
ATOM 1315 O O . GLU A 1 163 ? 3.15 -26.266 6.387 1 90.88 163 GLU A O 1
ATOM 1320 N N . GLN A 1 164 ? 2.504 -24.5 7.488 1 91.19 164 GLN A N 1
ATOM 1321 C CA . GLN A 1 164 ? 1.301 -25.156 8 1 91.19 164 GLN A CA 1
ATOM 1322 C C . GLN A 1 164 ? 0.355 -25.531 6.867 1 91.19 164 GLN A C 1
ATOM 1324 O O . GLN A 1 164 ? -0.229 -26.625 6.879 1 91.19 164 GLN A O 1
ATOM 1329 N N . ILE A 1 165 ? 0.155 -24.641 5.957 1 92.06 165 ILE A N 1
ATOM 1330 C CA . ILE A 1 165 ? -0.714 -24.922 4.816 1 92.06 165 ILE A CA 1
ATOM 1331 C C . ILE A 1 165 ? -0.143 -26.078 3.996 1 92.06 165 ILE A C 1
ATOM 1333 O O . ILE A 1 165 ? -0.883 -26.953 3.561 1 92.06 165 ILE A O 1
ATOM 1337 N N . SER A 1 166 ? 1.132 -26.047 3.777 1 89.12 166 SER A N 1
ATOM 1338 C CA . SER A 1 166 ? 1.795 -27.109 3.031 1 89.12 166 SER A CA 1
ATOM 1339 C C . SER A 1 166 ? 1.597 -28.469 3.705 1 89.12 166 SER A C 1
ATOM 1341 O O . SER A 1 166 ? 1.365 -29.469 3.031 1 89.12 166 SER A O 1
ATOM 1343 N N . GLU A 1 167 ? 1.736 -28.484 4.965 1 88.25 167 GLU A N 1
ATOM 1344 C CA . GLU A 1 167 ? 1.531 -29.719 5.727 1 88.25 167 GLU A CA 1
ATOM 1345 C C . GLU A 1 167 ? 0.095 -30.219 5.59 1 88.25 167 GLU A C 1
ATOM 1347 O O . GLU A 1 167 ? -0.138 -31.422 5.434 1 88.25 167 GLU A O 1
ATOM 1352 N N . TYR A 1 168 ? -0.777 -29.328 5.664 1 89.62 168 TYR A N 1
ATOM 1353 C CA . TYR A 1 168 ? -2.184 -29.672 5.488 1 89.62 168 TYR A CA 1
ATOM 1354 C C . TYR A 1 168 ? -2.424 -30.297 4.117 1 89.62 168 TYR A C 1
ATOM 1356 O O . TYR A 1 168 ? -3.104 -31.312 4 1 89.62 168 TYR A O 1
ATOM 1364 N N . ILE A 1 169 ? -1.898 -29.688 3.109 1 88.12 169 ILE A N 1
ATOM 1365 C CA . ILE A 1 169 ? -2.072 -30.172 1.747 1 88.12 169 ILE A CA 1
ATOM 1366 C C . ILE A 1 169 ? -1.445 -31.562 1.616 1 88.12 169 ILE A C 1
ATOM 1368 O O . ILE A 1 169 ? -1.99 -32.438 0.935 1 88.12 169 ILE A O 1
ATOM 1372 N N . ASN A 1 170 ? -0.473 -31.781 2.264 1 85.12 170 ASN A N 1
ATOM 1373 C CA . ASN A 1 170 ? 0.235 -33.062 2.227 1 85.12 170 ASN A CA 1
ATOM 1374 C C . ASN A 1 170 ? -0.567 -34.156 2.906 1 85.12 170 ASN A C 1
ATOM 1376 O O . ASN A 1 170 ? -0.567 -35.312 2.447 1 85.12 170 ASN A O 1
ATOM 1380 N N . THR A 1 171 ? -1.172 -33.844 3.93 1 85.88 171 THR A N 1
ATOM 1381 C CA . THR A 1 171 ? -1.832 -34.844 4.746 1 85.88 171 THR A CA 1
ATOM 1382 C C . THR A 1 171 ? -3.254 -35.094 4.254 1 85.88 171 THR A C 1
ATOM 1384 O O . THR A 1 171 ? -3.732 -36.25 4.27 1 85.88 171 THR A O 1
ATOM 1387 N N . ASP A 1 172 ? -3.914 -34.094 3.752 1 84.94 172 ASP A N 1
ATOM 1388 C CA . ASP A 1 172 ? -5.352 -34.219 3.52 1 84.94 172 ASP A CA 1
ATOM 1389 C C . ASP A 1 172 ? -5.648 -34.438 2.039 1 84.94 172 ASP A C 1
ATOM 1391 O O . ASP A 1 172 ? -6.754 -34.844 1.681 1 84.94 172 ASP A O 1
ATOM 1395 N N . PHE A 1 173 ? -4.641 -34.125 1.269 1 82.69 173 PHE A N 1
ATOM 1396 C CA . PHE A 1 173 ? -4.879 -34.312 -0.158 1 82.69 173 PHE A CA 1
ATOM 1397 C C . PHE A 1 173 ? -3.928 -35.344 -0.737 1 82.69 173 PHE A C 1
ATOM 1399 O O . PHE A 1 173 ? -2.732 -35.344 -0.436 1 82.69 173 PHE A O 1
ATOM 1406 N N . ASN A 1 174 ? -4.492 -36.438 -1.2 1 80 174 ASN A N 1
ATOM 1407 C CA . ASN A 1 174 ? -3.703 -37.5 -1.82 1 80 174 ASN A CA 1
ATOM 1408 C C . ASN A 1 174 ? -3.352 -37.156 -3.266 1 80 174 ASN A C 1
ATOM 1410 O O . ASN A 1 174 ? -4 -37.625 -4.195 1 80 174 ASN A O 1
ATOM 1414 N N . ILE A 1 175 ? -2.367 -36.312 -3.324 1 80.69 175 ILE A N 1
ATOM 1415 C CA . ILE A 1 175 ? -1.907 -35.938 -4.66 1 80.69 175 ILE A CA 1
ATOM 1416 C C . ILE A 1 175 ? -0.932 -37 -5.176 1 80.69 175 ILE A C 1
ATOM 1418 O O . ILE A 1 175 ? -0.011 -37.406 -4.465 1 80.69 175 ILE A O 1
ATOM 1422 N N . ASP A 1 176 ? -1.319 -37.469 -6.367 1 80.81 176 ASP A N 1
ATOM 1423 C CA . ASP A 1 176 ? -0.458 -38.469 -6.988 1 80.81 176 ASP A CA 1
ATOM 1424 C C . ASP A 1 176 ? 0.97 -37.938 -7.137 1 80.81 176 ASP A C 1
ATOM 1426 O O . ASP A 1 176 ? 1.18 -36.781 -7.438 1 80.81 176 ASP A O 1
ATOM 1430 N N . LYS A 1 177 ? 1.875 -38.781 -6.918 1 78.5 177 LYS A N 1
ATOM 1431 C CA . LYS A 1 177 ? 3.283 -38.406 -6.938 1 78.5 177 LYS A CA 1
ATOM 1432 C C . LYS A 1 177 ? 3.777 -38.188 -8.367 1 78.5 177 LYS A C 1
ATOM 1434 O O . LYS A 1 177 ? 4.867 -37.656 -8.586 1 78.5 177 LYS A O 1
ATOM 1439 N N . SER A 1 178 ? 3.031 -38.531 -9.383 1 82.25 178 SER A N 1
ATOM 1440 C CA . SER A 1 178 ? 3.412 -38.375 -10.781 1 82.25 178 SER A CA 1
ATOM 1441 C C . SER A 1 178 ? 2.893 -37.062 -11.352 1 82.25 178 SER A C 1
ATOM 1443 O O . SER A 1 178 ? 2.996 -36.812 -12.555 1 82.25 178 SER A O 1
ATOM 1445 N N . VAL A 1 179 ? 2.584 -36.188 -10.469 1 84.44 179 VAL A N 1
ATOM 1446 C CA . VAL A 1 179 ? 1.94 -34.969 -10.922 1 84.44 179 VAL A CA 1
ATOM 1447 C C . VAL A 1 179 ? 3 -33.906 -11.258 1 84.44 179 VAL A C 1
ATOM 1449 O O . VAL A 1 179 ? 4.102 -33.938 -10.703 1 84.44 179 VAL A O 1
ATOM 1452 N N . THR A 1 180 ? 2.668 -33.094 -12.234 1 90.62 180 THR A N 1
ATOM 1453 C CA . THR A 1 180 ? 3.533 -31.969 -12.609 1 90.62 180 THR A CA 1
ATOM 1454 C C . THR A 1 180 ? 3.281 -30.766 -11.703 1 90.62 180 THR A C 1
ATOM 1456 O O . THR A 1 180 ? 2.281 -30.719 -10.984 1 90.62 180 THR A O 1
ATOM 1459 N N . LEU A 1 181 ? 4.184 -29.797 -11.719 1 90.75 181 LEU A N 1
ATOM 1460 C CA . LEU A 1 181 ? 4.062 -28.562 -10.938 1 90.75 181 LEU A CA 1
ATOM 1461 C C . LEU A 1 181 ? 2.77 -27.828 -11.266 1 90.75 181 LEU A C 1
ATOM 1463 O O . LEU A 1 181 ? 2.086 -27.328 -10.375 1 90.75 181 LEU A O 1
ATOM 1467 N N . GLU A 1 182 ? 2.43 -27.781 -12.539 1 92.5 182 GLU A N 1
ATOM 1468 C CA . GLU A 1 182 ? 1.234 -27.078 -12.984 1 92.5 182 GLU A CA 1
ATOM 1469 C C . GLU A 1 182 ? -0.033 -27.75 -12.469 1 92.5 182 GLU A C 1
ATOM 1471 O O . GLU A 1 182 ? -1.005 -27.078 -12.125 1 92.5 182 GLU A O 1
ATOM 1476 N N . GLU A 1 183 ? 0 -28.969 -12.375 1 90.5 183 GLU A N 1
ATOM 1477 C CA . GLU A 1 183 ? -1.149 -29.703 -11.852 1 90.5 183 GLU A CA 1
ATOM 1478 C C . GLU A 1 183 ? -1.328 -29.453 -10.359 1 90.5 183 GLU A C 1
ATOM 1480 O O . GLU A 1 1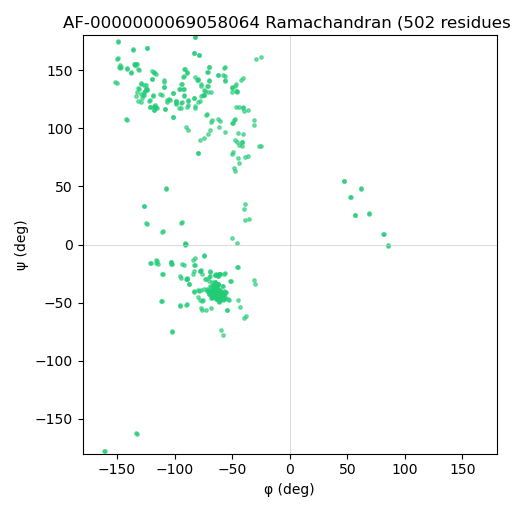83 ? -2.449 -29.25 -9.883 1 90.5 183 GLU A O 1
ATOM 1485 N N . VAL A 1 184 ? -0.157 -29.484 -9.703 1 90.38 184 VAL A N 1
ATOM 1486 C CA . VAL A 1 184 ? -0.224 -29.234 -8.266 1 90.38 184 VAL A CA 1
ATOM 1487 C C . VAL A 1 184 ? -0.772 -27.828 -8.016 1 90.38 184 VAL A C 1
ATOM 1489 O O . VAL A 1 184 ? -1.604 -27.641 -7.125 1 90.38 184 VAL A O 1
ATOM 1492 N N . LYS A 1 185 ? -0.329 -26.844 -8.75 1 92.75 185 LYS A N 1
ATOM 1493 C CA . LYS A 1 185 ? -0.818 -25.469 -8.625 1 92.75 185 LYS A CA 1
ATOM 1494 C C . LYS A 1 185 ? -2.332 -25.406 -8.812 1 92.75 185 LYS A C 1
ATOM 1496 O O . LYS A 1 185 ? -3.025 -24.719 -8.062 1 92.75 185 LYS A O 1
ATOM 1501 N N . THR A 1 186 ? -2.809 -26.125 -9.742 1 92.12 186 THR A N 1
ATOM 1502 C CA . THR A 1 186 ? -4.234 -26.156 -10.055 1 92.12 186 THR A CA 1
ATOM 1503 C C . THR A 1 186 ? -5.031 -26.734 -8.891 1 92.12 186 THR A C 1
ATOM 1505 O O . THR A 1 186 ? -6.109 -26.25 -8.555 1 92.12 186 THR A O 1
ATOM 1508 N N . ILE A 1 187 ? -4.5 -27.766 -8.344 1 90.94 187 ILE A N 1
ATOM 1509 C CA . ILE A 1 187 ? -5.164 -28.406 -7.211 1 90.94 187 ILE A CA 1
ATOM 1510 C C . ILE A 1 187 ? -5.234 -27.422 -6.043 1 90.94 187 ILE A C 1
ATOM 1512 O O . ILE A 1 187 ? -6.293 -27.25 -5.43 1 90.94 187 ILE A O 1
ATOM 1516 N N . ILE A 1 188 ? -4.137 -26.781 -5.793 1 91.69 188 ILE A N 1
ATOM 1517 C CA . ILE A 1 188 ? -4.07 -25.844 -4.672 1 91.69 188 ILE A CA 1
ATOM 1518 C C . ILE A 1 188 ? -5.051 -24.703 -4.898 1 91.69 188 ILE A C 1
ATOM 1520 O O . ILE A 1 188 ? -5.773 -24.297 -3.979 1 91.69 188 ILE A O 1
ATOM 1524 N N . LYS A 1 189 ? -5.047 -24.172 -6.105 1 90.5 189 LYS A N 1
ATOM 1525 C CA . LYS A 1 189 ? -5.957 -23.078 -6.441 1 90.5 189 LYS A CA 1
ATOM 1526 C C . LYS A 1 189 ? -7.414 -23.516 -6.281 1 90.5 189 LYS A C 1
ATOM 1528 O O . LYS A 1 189 ? -8.281 -22.688 -5.988 1 90.5 189 LYS A O 1
ATOM 1533 N N . GLY A 1 190 ? -7.648 -24.781 -6.391 1 89.81 190 GLY A N 1
ATOM 1534 C CA . GLY A 1 190 ? -9 -25.328 -6.32 1 89.81 190 GLY A CA 1
ATOM 1535 C C . GLY A 1 190 ? -9.484 -25.531 -4.898 1 89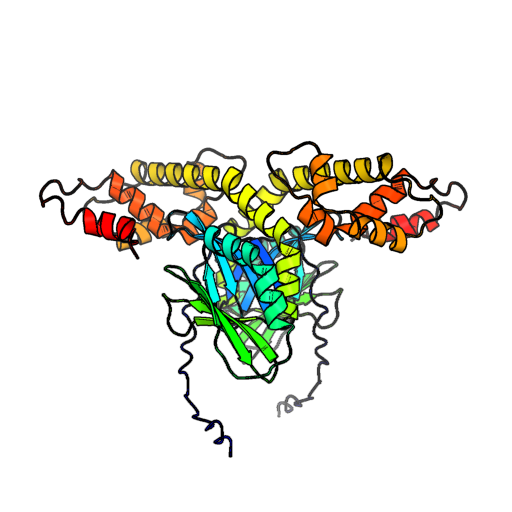.81 190 GLY A C 1
ATOM 1536 O O . GLY A 1 190 ? -10.688 -25.688 -4.664 1 89.81 190 GLY A O 1
ATOM 1537 N N . ILE A 1 191 ? -8.594 -25.547 -4 1 90.81 191 ILE A N 1
ATOM 1538 C CA . ILE A 1 191 ? -8.977 -25.766 -2.609 1 90.81 191 ILE A CA 1
ATOM 1539 C C . ILE A 1 191 ? -9.641 -24.5 -2.061 1 90.81 191 ILE A C 1
ATOM 1541 O O . ILE A 1 191 ? -9.102 -23.391 -2.197 1 90.81 191 ILE A O 1
ATOM 1545 N N . HIS A 1 192 ? -10.734 -24.703 -1.426 1 90.12 192 HIS A N 1
ATOM 1546 C CA . HIS A 1 192 ? -11.445 -23.578 -0.839 1 90.12 192 HIS A CA 1
ATOM 1547 C C . HIS A 1 192 ? -10.68 -23.016 0.356 1 90.12 192 HIS A C 1
ATOM 1549 O O . HIS A 1 192 ? -10.211 -23.766 1.209 1 90.12 192 HIS A O 1
ATOM 1555 N N . ILE A 1 193 ? -10.703 -21.703 0.433 1 88.75 193 ILE A N 1
ATOM 1556 C CA . ILE A 1 193 ? -9.93 -21 1.456 1 88.75 193 ILE A CA 1
ATOM 1557 C C . ILE A 1 193 ? -10.461 -21.375 2.84 1 88.75 193 ILE A C 1
ATOM 1559 O O . ILE A 1 193 ? -9.695 -21.469 3.801 1 88.75 193 ILE A O 1
ATOM 1563 N N . GLU A 1 194 ? -11.734 -21.562 2.967 1 86.69 194 GLU A N 1
ATOM 1564 C CA . GLU A 1 194 ? -12.352 -21.891 4.25 1 86.69 194 GLU A CA 1
ATOM 1565 C C . GLU A 1 194 ? -11.859 -23.234 4.781 1 86.69 194 GLU A C 1
ATOM 1567 O O . GLU A 1 194 ? -11.695 -23.406 5.992 1 86.69 194 GLU A O 1
ATOM 1572 N N . LEU A 1 195 ? -11.656 -24.188 3.895 1 89.75 195 LEU A N 1
ATOM 1573 C CA . LEU A 1 195 ? -11.148 -25.5 4.293 1 89.75 195 LEU A CA 1
ATOM 1574 C C . LEU A 1 195 ? -9.727 -25.391 4.836 1 89.75 195 LEU A C 1
ATOM 1576 O O . LEU A 1 195 ? -9.391 -26.031 5.836 1 89.75 195 LEU A O 1
ATOM 1580 N N . ILE A 1 196 ? -8.969 -24.531 4.195 1 90.19 196 ILE A N 1
ATOM 1581 C CA . ILE A 1 196 ? -7.598 -24.328 4.656 1 90.19 196 ILE A CA 1
ATOM 1582 C C . ILE A 1 196 ? -7.609 -23.656 6.023 1 90.19 196 ILE A C 1
ATOM 1584 O O . ILE A 1 196 ? -6.898 -24.078 6.941 1 90.19 196 ILE A O 1
ATOM 1588 N N . ALA A 1 197 ? -8.398 -22.672 6.164 1 87.94 197 ALA A N 1
ATOM 1589 C CA . ALA A 1 197 ? -8.461 -21.875 7.383 1 87.94 197 ALA A CA 1
ATOM 1590 C C . ALA A 1 197 ? -8.891 -22.719 8.578 1 87.94 197 ALA A C 1
ATOM 1592 O O . ALA A 1 197 ? -8.461 -22.484 9.703 1 87.94 197 ALA A O 1
ATOM 1593 N N . LYS A 1 198 ? -9.719 -23.672 8.375 1 86.62 198 LYS A N 1
ATOM 1594 C CA . LYS A 1 198 ? -10.227 -24.547 9.43 1 86.62 198 LYS A CA 1
ATOM 1595 C C . LYS A 1 198 ? -9.141 -25.469 9.953 1 86.62 198 LYS A C 1
ATOM 1597 O O . LYS A 1 198 ? -9.164 -25.875 11.117 1 86.62 198 LYS A O 1
ATOM 1602 N N . HIS A 1 199 ? -8.203 -25.797 9.18 1 84.88 199 HIS A N 1
ATOM 1603 C CA . HIS A 1 199 ? -7.23 -26.812 9.555 1 84.88 199 HIS A CA 1
ATOM 1604 C C . HIS A 1 199 ? -5.906 -26.188 9.969 1 84.88 199 HIS A C 1
ATOM 1606 O O . HIS A 1 199 ? -4.996 -26.891 10.414 1 84.88 199 HIS A O 1
ATOM 1612 N N . VAL A 1 200 ? -5.719 -24.969 9.672 1 82.75 200 VAL A N 1
ATOM 1613 C CA . VAL A 1 200 ? -4.527 -24.25 10.125 1 82.75 200 VAL A CA 1
ATOM 1614 C C . VAL A 1 200 ? -4.789 -23.641 11.5 1 82.75 200 VAL A C 1
ATOM 1616 O O . VAL A 1 200 ? -5.816 -22.984 11.711 1 82.75 200 VAL A O 1
ATOM 1619 N N . PRO A 1 201 ? -3.893 -24.031 12.375 1 77.88 201 PRO A N 1
ATOM 1620 C CA . PRO A 1 201 ? -4.078 -23.453 13.703 1 77.88 201 PRO A CA 1
ATOM 1621 C C . PRO A 1 201 ? -4.332 -21.938 13.664 1 77.88 201 PRO A C 1
ATOM 1623 O O . PRO A 1 201 ? -3.695 -21.234 12.883 1 77.88 201 PRO A O 1
ATOM 1626 N N . LYS A 1 202 ? -5.312 -21.656 14.375 1 69.06 202 LYS A N 1
ATOM 1627 C CA . LYS A 1 202 ? -5.711 -20.25 14.383 1 69.06 202 LYS A CA 1
ATOM 1628 C C . LYS A 1 202 ? -4.598 -19.375 14.945 1 69.06 202 LYS A C 1
ATOM 1630 O O . LYS A 1 202 ? -3.994 -19.703 15.969 1 69.06 202 LYS A O 1
ATOM 1635 N N . HIS A 1 203 ? -4.043 -18.688 14.031 1 70.69 203 HIS A N 1
ATOM 1636 C CA . HIS A 1 203 ? -3.162 -17.609 14.461 1 70.69 203 HIS A CA 1
ATOM 1637 C C . HIS A 1 203 ? -3.926 -16.297 14.594 1 70.69 203 HIS A C 1
ATOM 1639 O O . HIS A 1 203 ? -4.965 -16.109 13.953 1 70.69 203 HIS A O 1
ATOM 1645 N N . LYS A 1 204 ? -3.488 -15.531 15.586 1 70.94 204 LYS A N 1
ATOM 1646 C CA . LYS A 1 204 ? -4.145 -14.25 15.805 1 70.94 204 LYS A CA 1
ATOM 1647 C C . LYS A 1 204 ? -4.215 -13.438 14.508 1 70.94 204 LYS A C 1
ATOM 1649 O O . LYS A 1 204 ? -5.219 -12.781 14.242 1 70.94 204 LYS A O 1
ATOM 1654 N N . HIS A 1 205 ? -3.182 -13.672 13.68 1 80.12 205 HIS A N 1
ATOM 1655 C CA . HIS A 1 205 ? -3.152 -12.93 12.43 1 80.12 205 HIS A CA 1
ATOM 1656 C C . HIS A 1 205 ? -2.955 -13.867 11.234 1 80.12 205 HIS A C 1
ATOM 1658 O O . HIS A 1 205 ? -2.041 -14.695 11.242 1 80.12 205 HIS A O 1
ATOM 1664 N N . SER A 1 206 ? -3.863 -13.656 10.281 1 87.31 206 SER A N 1
ATOM 1665 C CA . SER A 1 206 ? -3.885 -14.633 9.195 1 87.31 206 SER A CA 1
ATOM 1666 C C . SER A 1 206 ? -3.359 -14.023 7.902 1 87.31 206 SER A C 1
ATOM 1668 O O . SER A 1 206 ? -3.615 -12.852 7.609 1 87.31 206 SER A O 1
ATOM 1670 N N . PHE A 1 207 ? -2.584 -14.82 7.094 1 93 207 PHE A N 1
ATOM 1671 C CA . PHE A 1 207 ? -2.129 -14.516 5.742 1 93 207 PHE A CA 1
ATOM 1672 C C . PHE A 1 207 ? -2.529 -15.617 4.773 1 93 207 PHE A C 1
ATOM 1674 O O . PHE A 1 207 ? -1.979 -15.719 3.674 1 93 207 PHE A O 1
ATOM 1681 N N . ILE A 1 208 ? -3.451 -16.391 5.168 1 93.38 208 ILE A N 1
ATOM 1682 C CA . ILE A 1 208 ? -3.807 -17.594 4.422 1 93.38 208 ILE A CA 1
ATOM 1683 C C . ILE A 1 208 ? -4.324 -17.219 3.037 1 93.38 208 ILE A C 1
ATOM 1685 O O . ILE A 1 208 ? -3.906 -17.797 2.031 1 93.38 208 ILE A O 1
ATOM 1689 N N . SER A 1 209 ? -5.164 -16.281 2.971 1 92.75 209 SER A N 1
ATOM 1690 C CA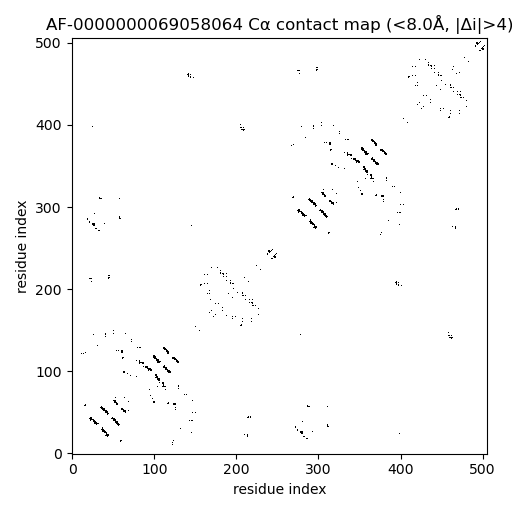 . SER A 1 209 ? -5.738 -15.867 1.691 1 92.75 209 SER A CA 1
ATOM 1691 C C . SER A 1 209 ? -4.672 -15.289 0.77 1 92.75 209 SER A C 1
ATOM 1693 O O . SER A 1 209 ? -4.648 -15.586 -0.427 1 92.75 209 SER A O 1
ATOM 1695 N N . GLN A 1 210 ? -3.812 -14.484 1.277 1 93.31 210 GLN A N 1
ATOM 1696 C CA . GLN A 1 210 ? -2.758 -13.883 0.467 1 93.31 210 GLN A CA 1
ATOM 1697 C C . GLN A 1 210 ? -1.776 -14.938 -0.029 1 93.31 210 GLN A C 1
ATOM 1699 O O . GLN A 1 210 ? -1.32 -14.883 -1.173 1 93.31 210 GLN A O 1
ATOM 1704 N N . ILE A 1 211 ? -1.498 -15.883 0.833 1 94.25 211 ILE A N 1
ATOM 1705 C CA . ILE A 1 211 ? -0.6 -16.953 0.432 1 94.25 211 ILE A CA 1
ATOM 1706 C C . ILE A 1 211 ? -1.224 -17.75 -0.714 1 94.25 211 ILE A C 1
ATOM 1708 O O . ILE A 1 211 ? -0.563 -18.031 -1.718 1 94.25 211 ILE A O 1
ATOM 1712 N N . LYS A 1 212 ? -2.408 -18.062 -0.556 1 92.69 212 LYS A N 1
ATOM 1713 C CA . LYS A 1 212 ? -3.092 -18.828 -1.595 1 92.69 212 LYS A CA 1
ATOM 1714 C C . LYS A 1 212 ? -3.178 -18.047 -2.895 1 92.69 212 LYS A C 1
ATOM 1716 O O . LYS A 1 212 ? -3.061 -18.609 -3.984 1 92.69 212 LYS A O 1
ATOM 1721 N N . LEU A 1 213 ? -3.355 -16.766 -2.824 1 91.38 213 LEU A N 1
ATOM 1722 C CA . LEU A 1 213 ? -3.568 -15.914 -3.992 1 91.38 213 LEU A CA 1
ATOM 1723 C C . LEU A 1 213 ? -2.246 -15.602 -4.688 1 91.38 213 LEU A C 1
ATOM 1725 O O . LEU A 1 213 ? -2.178 -15.586 -5.918 1 91.38 213 LEU A O 1
ATOM 1729 N N . PHE A 1 214 ? -1.206 -15.367 -3.904 1 90.81 214 PHE A N 1
ATOM 1730 C CA . PHE A 1 214 ? -0.017 -14.766 -4.504 1 90.81 214 PHE A CA 1
ATOM 1731 C C . PHE A 1 214 ? 1.166 -15.727 -4.426 1 90.81 214 PHE A C 1
ATOM 1733 O O . PHE A 1 214 ? 2.17 -15.539 -5.117 1 90.81 214 PHE A O 1
ATOM 1740 N N . ALA A 1 215 ? 1.053 -16.797 -3.621 1 93.12 215 ALA A N 1
ATOM 1741 C CA . ALA A 1 215 ? 2.201 -17.688 -3.41 1 93.12 215 ALA A CA 1
ATOM 1742 C C . ALA A 1 215 ? 1.84 -19.125 -3.709 1 93.12 215 ALA A C 1
ATOM 1744 O O . ALA A 1 215 ? 2.318 -20.047 -3.035 1 93.12 215 ALA A O 1
ATOM 1745 N N . THR A 1 216 ? 1.01 -19.344 -4.609 1 93.06 216 THR A N 1
ATOM 1746 C CA . THR A 1 216 ? 0.576 -20.703 -4.957 1 93.06 216 THR A CA 1
ATOM 1747 C C . THR A 1 216 ? 1.747 -21.531 -5.484 1 93.06 216 THR A C 1
ATOM 1749 O O . THR A 1 216 ? 1.873 -22.703 -5.164 1 93.06 216 THR A O 1
ATOM 1752 N N . GLU A 1 217 ? 2.521 -20.938 -6.297 1 91.88 217 GLU A N 1
ATOM 1753 C CA . GLU A 1 217 ? 3.678 -21.625 -6.855 1 91.88 217 GLU A CA 1
ATOM 1754 C C . GLU A 1 217 ? 4.641 -22.062 -5.754 1 91.88 217 GLU A C 1
ATOM 1756 O O . GLU A 1 217 ? 5.148 -23.188 -5.781 1 91.88 217 GLU A O 1
ATOM 1761 N N . GLN A 1 218 ? 4.836 -21.203 -4.863 1 91.56 218 GLN A N 1
ATOM 1762 C CA . GLN A 1 218 ? 5.727 -21.531 -3.75 1 91.56 218 GLN A CA 1
ATOM 1763 C C . GLN A 1 218 ? 5.148 -22.641 -2.891 1 91.56 218 GLN A C 1
ATOM 1765 O O . GLN A 1 218 ? 5.887 -23.5 -2.402 1 91.56 218 GLN A O 1
ATOM 1770 N N . LEU A 1 219 ? 3.918 -22.641 -2.727 1 92.88 219 LEU A N 1
ATOM 1771 C CA . LEU A 1 219 ? 3.252 -23.719 -2.002 1 92.88 219 LEU A CA 1
ATOM 1772 C C . LEU A 1 219 ? 3.434 -25.047 -2.725 1 92.88 219 LEU A C 1
ATOM 1774 O O . LEU A 1 219 ? 3.729 -26.062 -2.094 1 92.88 219 LEU A O 1
ATOM 1778 N N . ALA A 1 220 ? 3.223 -25 -3.979 1 92 220 ALA A N 1
ATOM 1779 C CA . ALA A 1 220 ? 3.365 -26.203 -4.793 1 92 220 ALA A CA 1
ATOM 1780 C C . ALA A 1 220 ? 4.793 -26.75 -4.73 1 92 220 ALA A C 1
ATOM 1782 O O . ALA A 1 220 ? 5 -27.953 -4.578 1 92 220 ALA A O 1
ATOM 1783 N N . ILE A 1 221 ? 5.727 -25.859 -4.812 1 89.69 221 ILE A N 1
ATOM 1784 C CA . ILE A 1 221 ? 7.133 -26.25 -4.766 1 89.69 221 ILE A CA 1
ATOM 1785 C C . ILE A 1 221 ? 7.453 -26.875 -3.41 1 89.69 221 ILE A C 1
ATOM 1787 O O . ILE A 1 221 ? 8.141 -27.891 -3.34 1 89.69 221 ILE A O 1
ATOM 1791 N N . ASN A 1 222 ? 6.992 -26.266 -2.414 1 87.31 222 ASN A N 1
ATOM 1792 C CA . ASN A 1 222 ? 7.215 -26.797 -1.072 1 87.31 222 ASN A CA 1
ATOM 1793 C C . ASN A 1 222 ? 6.621 -28.203 -0.915 1 87.31 222 ASN A C 1
ATOM 1795 O O . ASN A 1 222 ? 7.242 -29.078 -0.309 1 87.31 222 ASN A O 1
ATOM 1799 N N . TRP A 1 223 ? 5.516 -28.375 -1.395 1 85.06 223 TRP A N 1
ATOM 1800 C CA . TRP A 1 223 ? 4.859 -29.672 -1.357 1 85.06 223 TRP A CA 1
ATOM 1801 C C . TRP A 1 223 ? 5.656 -30.703 -2.148 1 85.06 223 TRP A C 1
ATOM 1803 O O . TRP A 1 223 ? 5.867 -31.828 -1.681 1 85.06 223 TRP A O 1
ATOM 1813 N N . MET A 1 224 ? 6.055 -30.375 -3.283 1 85.44 224 MET A N 1
ATOM 1814 C CA . MET A 1 224 ? 6.785 -31.281 -4.152 1 85.44 224 MET A CA 1
ATOM 1815 C C . MET A 1 224 ? 8.125 -31.672 -3.533 1 85.44 224 MET A C 1
ATOM 1817 O O . MET A 1 224 ? 8.547 -32.812 -3.631 1 85.44 224 MET A O 1
ATOM 1821 N N . THR A 1 225 ? 8.758 -30.703 -2.957 1 85.88 225 THR A N 1
ATOM 1822 C CA . THR A 1 225 ? 10.062 -30.938 -2.348 1 85.88 225 THR A CA 1
ATOM 1823 C C . THR A 1 225 ? 9.938 -31.953 -1.202 1 85.88 225 THR A C 1
ATOM 1825 O O . THR A 1 225 ? 10.844 -32.75 -0.979 1 85.88 225 THR A O 1
ATOM 1828 N N . LYS A 1 226 ? 8.859 -32.031 -0.62 1 81.88 226 LYS A N 1
ATOM 1829 C CA . LYS A 1 226 ? 8.656 -32.906 0.523 1 81.88 226 LYS A CA 1
ATOM 1830 C C . LYS A 1 226 ? 8.18 -34.312 0.071 1 81.88 226 LYS A C 1
ATOM 1832 O O . LYS A 1 226 ? 8.438 -35.312 0.749 1 81.88 226 LYS A O 1
ATOM 1837 N N . ASN A 1 227 ? 7.496 -34.406 -1.008 1 79.81 227 ASN A N 1
ATOM 1838 C CA . ASN A 1 227 ? 6.797 -35.656 -1.358 1 79.81 227 ASN A CA 1
ATOM 1839 C C . ASN A 1 227 ? 7.445 -36.344 -2.551 1 79.81 227 ASN A C 1
ATOM 1841 O O . ASN A 1 227 ? 7.203 -37.531 -2.791 1 79.81 227 ASN A O 1
ATOM 1845 N N . LEU A 1 228 ? 8.07 -35.719 -3.352 1 74 228 LEU A N 1
ATOM 1846 C CA . LEU A 1 228 ? 8.703 -36.344 -4.512 1 74 228 LEU A CA 1
ATOM 1847 C C . LEU A 1 228 ? 10.156 -36.688 -4.223 1 74 228 LEU A C 1
ATOM 1849 O O . LEU A 1 228 ? 10.852 -35.938 -3.539 1 74 228 LEU A O 1
ATOM 1853 N N . PRO A 1 229 ? 10.352 -38.188 -4.324 1 61.56 229 PRO A N 1
ATOM 1854 C CA . PRO A 1 229 ? 11.719 -38.656 -4.078 1 61.56 229 PRO A CA 1
ATOM 1855 C C . PRO A 1 229 ? 12.781 -37.781 -4.699 1 61.56 229 PRO A C 1
ATOM 1857 O O . PRO A 1 229 ? 12.547 -37.188 -5.754 1 61.56 229 PRO A O 1
ATOM 1860 N N . LYS A 1 230 ? 13.633 -37.219 -3.838 1 54.59 230 LYS A N 1
ATOM 1861 C CA . LYS A 1 230 ? 14.789 -36.531 -4.402 1 54.59 230 LYS A CA 1
ATOM 1862 C C . LYS A 1 230 ? 15.383 -37.312 -5.566 1 54.59 230 LYS A C 1
ATOM 1864 O O . LYS A 1 230 ? 15.625 -38.531 -5.453 1 54.59 230 LYS A O 1
ATOM 1869 N N . ALA A 1 231 ? 14.977 -37.156 -6.742 1 44.78 231 ALA A N 1
ATOM 1870 C CA . ALA A 1 231 ? 15.711 -37.906 -7.762 1 44.78 231 ALA A CA 1
ATOM 1871 C C . ALA A 1 231 ? 17.156 -38.188 -7.32 1 44.78 231 ALA A C 1
ATOM 1873 O O . ALA A 1 231 ? 17.922 -37.25 -7.121 1 44.78 231 ALA A O 1
ATOM 1874 N N . VAL A 1 232 ? 17.453 -39.156 -6.609 1 38.69 232 VAL A N 1
ATOM 1875 C CA . VAL A 1 232 ? 18.766 -39.656 -6.211 1 38.69 232 VAL A CA 1
ATOM 1876 C C . VAL A 1 232 ? 19.734 -39.562 -7.387 1 38.69 232 VAL A C 1
ATOM 1878 O O . VAL A 1 232 ? 20.953 -39.656 -7.203 1 38.69 232 VAL A O 1
ATOM 1881 N N . GLY A 1 233 ? 19.531 -40.281 -8.539 1 35.06 233 GLY A N 1
ATOM 1882 C CA . GLY A 1 233 ? 20.594 -40.688 -9.438 1 35.06 233 GLY A CA 1
ATOM 1883 C C . GLY A 1 233 ? 21.375 -39.5 -10.008 1 35.06 233 GLY A C 1
ATOM 1884 O O . GLY A 1 233 ? 22.375 -39.688 -10.695 1 35.06 233 GLY A O 1
ATOM 1885 N N . GLU A 1 234 ? 20.859 -38.688 -10.961 1 33.19 234 GLU A N 1
ATOM 1886 C CA . GLU A 1 234 ? 21.891 -38.062 -11.781 1 33.19 234 GLU A CA 1
ATOM 1887 C C . GLU A 1 234 ? 22.891 -37.281 -10.922 1 33.19 234 GLU A C 1
ATOM 1889 O O . GLU A 1 234 ? 22.562 -36.875 -9.805 1 33.19 234 GLU A O 1
ATOM 1894 N N . ASN A 1 235 ? 24.297 -37.125 -11.453 1 29.94 235 ASN A N 1
ATOM 1895 C CA . ASN A 1 235 ? 25.484 -36.344 -11.141 1 29.94 235 ASN A CA 1
ATOM 1896 C C . ASN A 1 235 ? 25.109 -35 -10.516 1 29.94 235 ASN A C 1
ATOM 1898 O O . ASN A 1 235 ? 24 -34.5 -10.703 1 29.94 235 ASN A O 1
ATOM 1902 N N . ASP A 1 236 ? 26.156 -34.312 -9.734 1 34 236 ASP A N 1
ATOM 1903 C CA . ASP A 1 236 ? 26.469 -33.031 -9.133 1 34 236 ASP A CA 1
ATOM 1904 C C . ASP A 1 236 ? 25.828 -31.875 -9.914 1 34 236 ASP A C 1
ATOM 1906 O O . ASP A 1 236 ? 25.859 -30.719 -9.484 1 34 236 ASP A O 1
ATOM 1910 N N . ASP A 1 237 ? 25.75 -32.094 -11.266 1 31.06 237 ASP A N 1
ATOM 1911 C CA . ASP A 1 237 ? 25.656 -30.891 -12.078 1 31.06 237 ASP A CA 1
ATOM 1912 C C . ASP A 1 237 ? 24.234 -30.312 -12.047 1 31.06 237 ASP A C 1
ATOM 1914 O O . ASP A 1 237 ? 24.047 -29.109 -12.203 1 31.06 237 ASP A O 1
ATOM 1918 N N . ASP A 1 238 ? 23.266 -31.234 -12.266 1 31.41 238 ASP A N 1
ATOM 1919 C CA . ASP A 1 238 ? 22 -30.594 -12.586 1 31.41 238 ASP A CA 1
ATOM 1920 C C . ASP A 1 238 ? 21.25 -30.172 -11.312 1 31.41 238 ASP A C 1
ATOM 1922 O O . ASP A 1 238 ? 20.109 -29.719 -11.375 1 31.41 238 ASP A O 1
ATOM 1926 N N . ASP A 1 239 ? 21.562 -30.812 -10.203 1 34.03 239 ASP A N 1
ATOM 1927 C CA . ASP A 1 239 ? 21.078 -30.203 -8.969 1 34.03 239 ASP A CA 1
ATOM 1928 C C . ASP A 1 239 ? 21.328 -28.703 -8.969 1 34.03 239 ASP A C 1
ATOM 1930 O O . ASP A 1 239 ? 20.984 -28 -8.008 1 34.03 239 ASP A O 1
ATOM 1934 N N . ASP A 1 240 ? 22.25 -28.344 -9.836 1 33.12 240 ASP A N 1
ATOM 1935 C CA . ASP A 1 240 ? 22.531 -26.938 -10.102 1 33.12 240 ASP A CA 1
ATOM 1936 C C . ASP A 1 240 ? 21.359 -26.25 -10.812 1 33.12 240 ASP A C 1
ATOM 1938 O O . ASP A 1 240 ? 21.203 -25.031 -10.742 1 33.12 240 ASP A O 1
ATOM 1942 N N . GLU A 1 241 ? 20.641 -27.062 -11.656 1 30.48 241 GLU A N 1
ATOM 1943 C CA . GLU A 1 241 ? 19.609 -26.297 -12.344 1 30.48 241 GLU A CA 1
ATOM 1944 C C . GLU A 1 241 ? 18.422 -26.016 -11.422 1 30.48 241 GLU A C 1
ATOM 1946 O O . GLU A 1 241 ? 17.875 -24.922 -11.445 1 30.48 241 GLU A O 1
ATOM 1951 N N . LEU A 1 242 ? 17.766 -27.078 -10.758 1 32.59 242 LEU A N 1
ATOM 1952 C CA . LEU A 1 242 ? 16.766 -26.688 -9.773 1 32.59 242 LEU A CA 1
ATOM 1953 C C . LEU A 1 242 ? 17.406 -25.875 -8.648 1 32.59 242 LEU A C 1
ATOM 1955 O O . LEU A 1 242 ? 16.844 -24.891 -8.188 1 32.59 242 LEU A O 1
ATOM 1959 N N . ILE A 1 243 ? 18.594 -26.281 -8.055 1 34.53 243 ILE A N 1
ATOM 1960 C CA . ILE A 1 243 ? 19.375 -25.391 -7.191 1 34.53 243 ILE A CA 1
ATOM 1961 C C . ILE A 1 243 ? 19.906 -24.219 -7.996 1 34.53 243 ILE A C 1
ATOM 1963 O O . ILE A 1 243 ? 20.078 -23.109 -7.461 1 34.53 243 ILE A O 1
ATOM 1967 N N . LYS A 1 244 ? 20.297 -24.328 -9.273 1 34.81 244 LYS A N 1
ATOM 1968 C CA . LYS A 1 244 ? 20.578 -23.234 -10.211 1 34.81 244 LYS A CA 1
ATOM 1969 C C . LYS A 1 244 ? 19.328 -22.406 -10.469 1 34.81 244 LYS A C 1
ATOM 1971 O O . LYS A 1 244 ? 19.422 -21.188 -10.641 1 34.81 244 LYS A O 1
ATOM 1976 N N . PHE A 1 245 ? 18.172 -22.906 -10.617 1 30.31 245 PHE A N 1
ATOM 1977 C CA . PHE A 1 245 ? 16.969 -22.094 -10.539 1 30.31 245 PHE A CA 1
ATOM 1978 C C . PHE A 1 245 ? 16.766 -21.562 -9.133 1 30.31 245 PHE A C 1
ATOM 1980 O O . PHE A 1 245 ? 16.312 -20.422 -8.953 1 30.31 245 PHE A O 1
ATOM 1987 N N . LEU A 1 246 ? 16.906 -22.234 -8.031 1 31.72 246 LEU A N 1
ATOM 1988 C CA . LEU A 1 246 ? 16.969 -21.672 -6.688 1 31.72 246 LEU A CA 1
ATOM 1989 C C . LEU A 1 246 ? 18.344 -21.047 -6.434 1 31.72 246 LEU A C 1
ATOM 1991 O O . LEU A 1 246 ? 18.438 -20.062 -5.688 1 31.72 246 LEU A O 1
ATOM 1995 N N . SER A 1 247 ? 19.562 -21.578 -6.664 1 31.34 247 SER A N 1
ATOM 1996 C CA . SER A 1 247 ? 20.906 -21.031 -6.539 1 31.34 247 SER A CA 1
ATOM 1997 C C . SER A 1 247 ? 21.219 -20.062 -7.68 1 31.34 247 SER A C 1
ATOM 1999 O O . SER A 1 247 ? 22.312 -19.5 -7.742 1 31.34 247 SER A O 1
ATOM 2001 N N . ALA A 1 248 ? 20.844 -20.281 -8.797 1 29.91 248 ALA A N 1
ATOM 2002 C CA . ALA A 1 248 ? 21.109 -19.344 -9.883 1 29.91 248 ALA A CA 1
ATOM 2003 C C . ALA A 1 248 ? 20.797 -17.906 -9.461 1 29.91 248 ALA A C 1
ATOM 2005 O O . ALA A 1 248 ? 20.75 -17 -10.297 1 29.91 248 ALA A O 1
ATOM 2006 N N . TYR A 1 249 ? 20.406 -17.766 -8.281 1 26.47 249 TYR A N 1
ATOM 2007 C CA . TYR A 1 249 ? 20.703 -16.469 -7.715 1 26.47 249 TYR A CA 1
ATOM 2008 C C . TYR A 1 249 ? 22.172 -16.375 -7.301 1 26.47 249 TYR A C 1
ATOM 2010 O O . TYR A 1 249 ? 22.656 -17.172 -6.492 1 26.47 249 TYR A O 1
ATOM 2018 N N . PRO A 1 250 ? 23.078 -15.953 -8.125 1 26.17 250 PRO A N 1
ATOM 2019 C CA . PRO A 1 250 ? 24.516 -15.922 -7.918 1 26.17 250 PRO A CA 1
ATOM 2020 C C . PRO A 1 250 ? 24.906 -15.516 -6.496 1 26.17 250 PRO A C 1
ATOM 2022 O O . PRO A 1 250 ? 24.234 -14.688 -5.883 1 26.17 250 PRO A O 1
ATOM 2025 N N . GLU A 1 251 ? 25.547 -16.438 -5.707 1 24.52 251 GLU A N 1
ATOM 2026 C CA . GLU A 1 251 ? 26.375 -16.016 -4.586 1 24.52 251 GLU A CA 1
ATOM 2027 C C . GLU A 1 251 ? 27.281 -14.852 -4.984 1 24.52 251 GLU A C 1
ATOM 2029 O O . GLU A 1 251 ? 27.844 -14.172 -4.125 1 24.52 251 GLU A O 1
ATOM 2034 N N . ASP A 1 252 ? 27.969 -15.031 -6.199 1 19.98 252 ASP A N 1
ATOM 2035 C CA . ASP A 1 252 ? 29.125 -14.164 -6.41 1 19.98 252 ASP A CA 1
ATOM 2036 C C . ASP A 1 252 ? 28.688 -12.711 -6.59 1 19.98 252 ASP A C 1
ATOM 2038 O O . ASP A 1 252 ? 29.531 -11.805 -6.566 1 19.98 252 ASP A O 1
ATOM 2042 N N . ALA A 1 253 ? 27.828 -12.234 -7.438 1 19.2 253 ALA A N 1
ATOM 2043 C CA . ALA A 1 253 ? 28.172 -10.812 -7.391 1 19.2 253 ALA A CA 1
ATOM 2044 C C . ALA A 1 253 ? 27.703 -10.18 -6.082 1 19.2 253 ALA A C 1
ATOM 2046 O O . ALA A 1 253 ? 26.688 -10.578 -5.52 1 19.2 253 ALA A O 1
ATOM 2047 N N . MET B 1 1 ? -38.188 7.125 -32.406 1 20 1 MET B N 1
ATOM 2048 C CA . MET B 1 1 ? -37.344 8.305 -32.656 1 20 1 MET B CA 1
ATOM 2049 C C . MET B 1 1 ? -36.5 8.664 -31.453 1 20 1 MET B C 1
ATOM 2051 O O . MET B 1 1 ? -37 9.281 -30.5 1 20 1 MET B O 1
ATOM 2055 N N . ALA B 1 2 ? -35.719 7.848 -30.891 1 24.83 2 ALA B N 1
ATOM 2056 C CA . ALA B 1 2 ? -34.938 7.992 -29.641 1 24.83 2 ALA B CA 1
ATOM 2057 C C . ALA B 1 2 ? -34.031 9.211 -29.688 1 24.83 2 ALA B C 1
ATOM 2059 O O . ALA B 1 2 ? -33.406 9.484 -30.719 1 24.83 2 ALA B O 1
ATOM 2060 N N . GLY B 1 3 ? -34.438 10.32 -29.141 1 27.59 3 GLY B N 1
ATOM 2061 C CA . GLY B 1 3 ? -33.688 11.57 -29.281 1 27.59 3 GLY B CA 1
ATOM 2062 C C . GLY B 1 3 ? -32.219 11.414 -29.047 1 27.59 3 GLY B C 1
ATOM 2063 O O . GLY B 1 3 ? -31.766 10.438 -28.438 1 27.59 3 GLY B O 1
ATOM 2064 N N . PRO B 1 4 ? -31.406 11.969 -29.969 1 27.98 4 PRO B N 1
ATOM 2065 C CA . PRO B 1 4 ? -29.953 11.867 -29.906 1 27.98 4 PRO B CA 1
ATOM 2066 C C . PRO B 1 4 ? -29.391 12.25 -28.531 1 27.98 4 PRO B C 1
ATOM 2068 O O . PRO B 1 4 ? -30 13.039 -27.812 1 27.98 4 PRO B O 1
ATOM 2071 N N . ILE B 1 5 ? -28.984 11.328 -27.734 1 29.59 5 ILE B N 1
ATOM 2072 C CA . ILE B 1 5 ? -28.266 11.695 -26.516 1 29.59 5 ILE B CA 1
ATOM 2073 C C . ILE B 1 5 ? -27.375 12.906 -26.797 1 29.59 5 ILE B C 1
ATOM 2075 O O . ILE B 1 5 ? -26.484 12.844 -27.641 1 29.59 5 ILE B O 1
ATOM 2079 N N . SER B 1 6 ? -27.922 14.117 -26.891 1 30.2 6 SER B N 1
ATOM 2080 C CA . SER B 1 6 ? -27.188 15.367 -27.031 1 30.2 6 SER B CA 1
ATOM 2081 C C . SER B 1 6 ? -25.828 15.289 -26.328 1 30.2 6 SER B C 1
ATOM 2083 O O . SER B 1 6 ? -25.734 14.75 -25.234 1 30.2 6 SER B O 1
ATOM 2085 N N . GLU B 1 7 ? -24.766 15.203 -27.062 1 33.09 7 GLU B N 1
ATOM 2086 C CA . GLU B 1 7 ? -23.359 15.383 -26.703 1 33.09 7 GLU B CA 1
ATOM 2087 C C . GLU B 1 7 ? -23.188 16.531 -25.703 1 33.09 7 GLU B C 1
ATOM 2089 O O . GLU B 1 7 ? -23.016 17.688 -26.109 1 33.09 7 GLU B O 1
ATOM 2094 N N . MET B 1 8 ? -24.219 16.922 -24.969 1 31.61 8 MET B N 1
ATOM 2095 C CA . MET B 1 8 ? -23.891 18.062 -24.125 1 31.61 8 MET B CA 1
ATOM 2096 C C . MET B 1 8 ? -22.5 17.922 -23.516 1 31.61 8 MET B C 1
ATOM 2098 O O . MET B 1 8 ? -22.203 16.922 -22.875 1 31.61 8 MET B O 1
ATOM 2102 N N . LYS B 1 9 ? -21.469 18.516 -24.156 1 32.53 9 LYS B N 1
ATOM 2103 C CA . LYS B 1 9 ? -20.109 18.75 -23.688 1 32.53 9 LYS B CA 1
ATOM 2104 C C . LYS B 1 9 ? -20.094 19.172 -22.219 1 32.53 9 LYS B C 1
ATOM 2106 O O . LYS B 1 9 ? -20.172 20.375 -21.922 1 32.53 9 LYS B O 1
ATOM 2111 N N . ARG B 1 10 ? -21 18.75 -21.438 1 32.84 10 ARG B N 1
ATOM 2112 C CA . ARG B 1 10 ? -20.781 19.156 -20.047 1 32.84 10 ARG B CA 1
ATOM 2113 C C . ARG B 1 10 ? -19.312 19.031 -19.656 1 32.84 10 ARG B C 1
ATOM 2115 O O . ARG B 1 10 ? -18.734 17.953 -19.766 1 32.84 10 ARG B O 1
ATOM 2122 N N . VAL B 1 11 ? -18.562 20.078 -19.969 1 31.98 11 VAL B N 1
ATOM 2123 C CA . VAL B 1 11 ? -17.203 20.234 -19.469 1 31.98 11 VAL B CA 1
ATOM 2124 C C . VAL B 1 11 ? -17.172 19.969 -17.969 1 31.98 11 VAL B C 1
ATOM 2126 O O . VAL B 1 11 ? -17.812 20.688 -17.188 1 31.98 11 VAL B O 1
ATOM 2129 N N . TYR B 1 12 ? -17.469 18.844 -17.625 1 33.31 12 TYR B N 1
ATOM 2130 C CA . TYR B 1 12 ? -17.219 18.594 -16.203 1 33.31 12 TYR B CA 1
ATOM 2131 C C . TYR B 1 12 ? -15.844 19.125 -15.805 1 33.31 12 TYR B C 1
ATOM 2133 O O . TYR B 1 12 ? -14.844 18.844 -16.469 1 33.31 12 TYR B O 1
ATOM 2141 N N . ASN B 1 13 ? -15.867 20.359 -15.43 1 35.81 13 ASN B N 1
ATOM 2142 C CA . ASN B 1 13 ? -14.641 20.828 -14.812 1 35.81 13 ASN B CA 1
ATOM 2143 C C . ASN B 1 13 ? -14.078 19.828 -13.82 1 35.81 13 ASN B C 1
ATOM 2145 O O . ASN B 1 13 ? -14.672 19.594 -12.758 1 35.81 13 ASN B O 1
ATOM 2149 N N . TYR B 1 14 ? -13.633 18.844 -14.383 1 36.94 14 TYR B N 1
ATOM 2150 C CA . TYR B 1 14 ? -12.938 17.875 -13.547 1 36.94 14 TYR B CA 1
ATOM 2151 C C . TYR B 1 14 ? -11.906 18.547 -12.656 1 36.94 14 TYR B C 1
ATOM 2153 O O . TYR B 1 14 ? -10.953 19.156 -13.156 1 36.94 14 TYR B O 1
ATOM 2161 N N . VAL B 1 15 ? -12.406 19.125 -11.57 1 43.28 15 VAL B N 1
ATOM 2162 C CA . VAL B 1 15 ? -11.344 19.531 -10.656 1 43.28 15 VAL B CA 1
ATOM 2163 C C . VAL B 1 15 ? -10.664 18.281 -10.078 1 43.28 15 VAL B C 1
ATOM 2165 O O . VAL B 1 15 ? -11.32 17.422 -9.508 1 43.28 15 VAL B O 1
ATOM 2168 N N . ALA B 1 16 ? -9.523 18.141 -10.594 1 46.5 16 ALA B N 1
ATOM 2169 C CA . ALA B 1 16 ? -8.742 17.031 -10.047 1 46.5 16 ALA B CA 1
ATOM 2170 C C . ALA B 1 16 ? -8.766 17.047 -8.523 1 46.5 16 ALA B C 1
ATOM 2172 O O . ALA B 1 16 ? -8.656 18.109 -7.906 1 46.5 16 ALA B O 1
ATOM 2173 N N . PRO B 1 17 ? -9.508 16.078 -7.969 1 49.75 17 PRO B N 1
ATOM 2174 C CA . PRO B 1 17 ? -9.523 16.094 -6.504 1 49.75 17 PRO B CA 1
ATOM 2175 C C . PRO B 1 17 ? -8.156 16.391 -5.898 1 49.75 17 PRO B C 1
ATOM 2177 O O . PRO B 1 17 ? -7.133 16.219 -6.562 1 49.75 17 PRO B O 1
ATOM 2180 N N . THR B 1 18 ? -8.289 17.125 -4.832 1 55.91 18 THR B N 1
ATOM 2181 C CA . THR B 1 18 ? -7.105 17.344 -4.008 1 55.91 18 THR B CA 1
ATOM 2182 C C . THR B 1 18 ? -6.379 16.016 -3.77 1 55.91 18 THR B C 1
ATOM 2184 O O . THR B 1 18 ? -7.008 14.961 -3.711 1 55.91 18 THR B O 1
ATOM 2187 N N . SER B 1 19 ? -5.125 16.078 -3.848 1 56.47 19 SER B N 1
ATOM 2188 C CA . SER B 1 19 ? -4.277 14.922 -3.611 1 56.47 19 SER B CA 1
ATOM 2189 C C . SER B 1 19 ? -4.699 14.18 -2.352 1 56.47 19 SER B C 1
ATOM 2191 O O . SER B 1 19 ? -4.984 14.797 -1.323 1 56.47 19 SER B O 1
ATOM 2193 N N . PRO B 1 20 ? -5.07 12.977 -2.555 1 60.94 20 PRO B N 1
ATOM 2194 C CA . PRO B 1 20 ? -5.492 12.203 -1.382 1 60.94 20 PRO B CA 1
ATOM 2195 C C . PRO B 1 20 ? -4.48 12.266 -0.241 1 60.94 20 PRO B C 1
ATOM 2197 O O . PRO B 1 20 ? -3.27 12.32 -0.484 1 60.94 20 PRO B O 1
ATOM 2200 N N . HIS B 1 21 ? -5.027 12.477 0.923 1 65 21 HIS B N 1
ATOM 2201 C CA . HIS B 1 21 ? -4.203 12.414 2.127 1 65 21 HIS B CA 1
ATOM 2202 C C . HIS B 1 21 ? -3.521 11.055 2.256 1 65 21 HIS B C 1
ATOM 2204 O O . HIS B 1 21 ? -4.105 10.023 1.908 1 65 21 HIS B O 1
ATOM 2210 N N . GLU B 1 22 ? -2.34 11.172 2.797 1 80 22 GLU B N 1
ATOM 2211 C CA . GLU B 1 22 ? -1.585 9.938 2.953 1 80 22 GLU B CA 1
ATOM 2212 C C . GLU B 1 22 ? -2.1 9.125 4.141 1 80 22 GLU B C 1
ATOM 2214 O O . GLU B 1 22 ? -2.381 9.68 5.203 1 80 22 GLU B O 1
ATOM 2219 N N . LEU B 1 23 ? -2.387 7.883 3.883 1 90.31 23 LEU B N 1
ATOM 2220 C CA . LEU B 1 23 ? -2.746 6.922 4.922 1 90.31 23 LEU B CA 1
ATOM 2221 C C . LEU B 1 23 ? -1.5 6.355 5.59 1 90.31 23 LEU B C 1
ATOM 2223 O O . LEU B 1 23 ? -0.459 6.199 4.945 1 90.31 23 LEU B O 1
ATOM 2227 N N . MET B 1 24 ? -1.614 6.125 6.887 1 92.94 24 MET B N 1
ATOM 2228 C CA . MET B 1 24 ? -0.536 5.457 7.605 1 92.94 24 MET B CA 1
ATOM 2229 C C . MET B 1 24 ? -0.601 3.947 7.402 1 92.94 24 MET B C 1
ATOM 2231 O O . MET B 1 24 ? -1.687 3.363 7.398 1 92.94 24 MET B O 1
ATOM 2235 N N . ASP B 1 25 ? 0.594 3.309 7.258 1 92.19 25 ASP B N 1
ATOM 2236 C CA . ASP B 1 25 ? 0.721 1.871 7.043 1 92.19 25 ASP B CA 1
ATOM 2237 C C . ASP B 1 25 ? -0.239 1.389 5.961 1 92.19 25 ASP B C 1
ATOM 2239 O O . ASP B 1 25 ? -1.018 0.459 6.18 1 92.19 25 ASP B O 1
ATOM 2243 N N . CYS B 1 26 ? -0.15 1.984 4.867 1 92.88 26 CYS B N 1
ATOM 2244 C CA . CYS B 1 26 ? -1.092 1.783 3.773 1 92.88 26 CYS B CA 1
ATOM 2245 C C . CYS B 1 26 ? -0.738 0.535 2.973 1 92.88 26 CYS B C 1
ATOM 2247 O O . CYS B 1 26 ? 0.356 0.439 2.414 1 92.88 26 CYS B O 1
ATOM 2249 N N . SER B 1 27 ? -1.7 -0.444 2.955 1 91.06 27 SER B N 1
ATOM 2250 C CA . SER B 1 27 ? -1.561 -1.633 2.121 1 91.06 27 SER B CA 1
ATOM 2251 C C . SER B 1 27 ? -2.211 -1.431 0.756 1 91.06 27 SER B C 1
ATOM 2253 O O . SER B 1 27 ? -3.262 -0.795 0.652 1 91.06 27 SER B O 1
ATOM 2255 N N . HIS B 1 28 ? -1.595 -2.164 -0.172 1 89.12 28 HIS B N 1
ATOM 2256 C CA . HIS B 1 28 ? -1.965 -1.909 -1.561 1 89.12 28 HIS B CA 1
ATOM 2257 C C . HIS B 1 28 ? -2.434 -3.186 -2.248 1 89.12 28 HIS B C 1
ATOM 2259 O O . HIS B 1 28 ? -1.779 -4.227 -2.146 1 89.12 28 HIS B O 1
ATOM 2265 N N . PHE B 1 29 ? -3.586 -3.084 -2.973 1 89.75 29 PHE B N 1
ATOM 2266 C CA . PHE B 1 29 ? -4.102 -4.156 -3.814 1 89.75 29 PHE B CA 1
ATOM 2267 C C . PHE B 1 29 ? -4.336 -3.664 -5.238 1 89.75 29 PHE B C 1
ATOM 2269 O O . PHE B 1 29 ? -4.996 -2.645 -5.445 1 89.75 29 PHE B O 1
ATOM 2276 N N . THR B 1 30 ? -3.867 -4.414 -6.164 1 87.56 30 THR B N 1
ATOM 2277 C CA . THR B 1 30 ? -4.043 -4.047 -7.566 1 87.56 30 THR B CA 1
ATOM 2278 C C . THR B 1 30 ? -5.348 -4.621 -8.117 1 87.56 30 THR B C 1
ATOM 2280 O O . THR B 1 30 ? -5.543 -5.84 -8.117 1 87.56 30 THR B O 1
ATOM 2283 N N . ILE B 1 31 ? -6.246 -3.773 -8.547 1 89.56 31 ILE B N 1
ATOM 2284 C CA . ILE B 1 31 ? -7.48 -4.203 -9.195 1 89.56 31 ILE B CA 1
ATOM 2285 C C . ILE B 1 31 ? -7.258 -4.328 -10.703 1 89.56 31 ILE B C 1
ATOM 2287 O O . ILE B 1 31 ? -7.555 -5.371 -11.297 1 89.56 31 ILE B O 1
ATOM 2291 N N . ASP B 1 32 ? -6.734 -3.322 -11.281 1 83.94 32 ASP B N 1
ATOM 2292 C CA . ASP B 1 32 ? -6.379 -3.25 -12.695 1 83.94 32 ASP B CA 1
ATOM 2293 C C . ASP B 1 32 ? -5.074 -2.48 -12.891 1 83.94 32 ASP B C 1
ATOM 2295 O O . ASP B 1 32 ? -5.059 -1.25 -12.836 1 83.94 32 ASP B O 1
ATOM 2299 N N . PHE B 1 33 ? -4.113 -3.229 -13.211 1 73.25 33 PHE B N 1
ATOM 2300 C CA . PHE B 1 33 ? -2.791 -2.617 -13.281 1 73.25 33 PHE B CA 1
ATOM 2301 C C . PHE B 1 33 ? -2.682 -1.704 -14.492 1 73.25 33 PHE B C 1
ATOM 2303 O O . PHE B 1 33 ? -2.104 -0.618 -14.414 1 73.25 33 PHE B O 1
ATOM 2310 N N . GLU B 1 34 ? -3.26 -2.176 -15.594 1 72.12 34 GLU B N 1
ATOM 2311 C CA . GLU B 1 34 ? -3.164 -1.401 -16.828 1 72.12 34 GLU B CA 1
ATOM 2312 C C . GLU B 1 34 ? -3.871 -0.056 -16.688 1 72.12 34 GLU B C 1
ATOM 2314 O O . GLU B 1 34 ? -3.318 0.982 -17.062 1 72.12 34 GLU B O 1
ATOM 2319 N N . ASN B 1 35 ? -5.023 -0.121 -16.141 1 75.5 35 ASN B N 1
ATOM 2320 C CA . ASN B 1 35 ? -5.797 1.104 -15.984 1 75.5 35 ASN B CA 1
ATOM 2321 C C . ASN B 1 35 ? -5.523 1.77 -14.641 1 75.5 35 ASN B C 1
ATOM 2323 O O . ASN B 1 35 ? -6.156 2.771 -14.297 1 75.5 35 ASN B O 1
ATOM 2327 N N . ARG B 1 36 ? -4.691 1.115 -13.969 1 75.06 36 ARG B N 1
ATOM 2328 C CA . ARG B 1 36 ? -4.168 1.664 -12.719 1 75.06 36 ARG B CA 1
ATOM 2329 C C . ARG B 1 36 ? -5.289 1.876 -11.703 1 75.06 36 ARG B C 1
ATOM 2331 O O . ARG B 1 36 ? -5.426 2.965 -11.141 1 75.06 36 ARG B O 1
ATOM 2338 N N . ILE B 1 37 ? -6.059 0.984 -11.516 1 85.06 37 ILE B N 1
ATOM 2339 C CA . ILE B 1 37 ? -7.078 0.988 -10.477 1 85.06 37 ILE B CA 1
ATOM 2340 C C . ILE B 1 37 ? -6.59 0.182 -9.273 1 85.06 37 ILE B C 1
ATOM 2342 O O . ILE B 1 37 ? -6.285 -1.007 -9.398 1 85.06 37 ILE B O 1
ATOM 2346 N N . PHE B 1 38 ? -6.594 0.867 -8.133 1 87.06 38 PHE B N 1
ATOM 2347 C CA . PHE B 1 38 ? -6.027 0.243 -6.941 1 87.06 38 PHE B CA 1
ATOM 2348 C C . PHE B 1 38 ? -6.961 0.403 -5.746 1 87.06 38 PHE B C 1
ATOM 2350 O O . PHE B 1 38 ? -7.805 1.3 -5.73 1 87.06 38 PHE B O 1
ATOM 2357 N N . LEU B 1 39 ? -6.777 -0.505 -4.875 1 92.62 39 LEU B N 1
ATOM 2358 C CA . LEU B 1 39 ? -7.438 -0.427 -3.574 1 92.62 39 LEU B CA 1
ATOM 2359 C C . LEU B 1 39 ? -6.414 -0.336 -2.449 1 92.62 39 LEU B C 1
ATOM 2361 O O . LEU B 1 39 ? -5.574 -1.229 -2.293 1 92.62 39 LEU B O 1
ATOM 2365 N N . ASN B 1 40 ? -6.504 0.787 -1.734 1 92 40 ASN B N 1
ATOM 2366 C CA . ASN B 1 40 ? -5.586 1.021 -0.624 1 92 40 ASN B CA 1
ATOM 2367 C C . ASN B 1 40 ? -6.297 0.92 0.722 1 92 40 ASN B C 1
ATOM 2369 O O . ASN B 1 40 ? -7.422 1.406 0.873 1 92 40 ASN B O 1
ATOM 2373 N N . VAL B 1 41 ? -5.66 0.241 1.661 1 95 41 VAL B N 1
ATOM 2374 C CA . VAL B 1 41 ? -6.188 0.073 3.012 1 95 41 VAL B CA 1
ATOM 2375 C C . VAL B 1 41 ? -5.195 0.63 4.027 1 95 41 VAL B C 1
ATOM 2377 O O . VAL B 1 41 ? -4.062 0.152 4.125 1 95 41 VAL B O 1
ATOM 2380 N N . GLY B 1 42 ? -5.57 1.625 4.789 1 95.56 42 GLY B N 1
ATOM 2381 C CA . GLY B 1 42 ? -4.668 2.215 5.766 1 95.56 42 GLY B CA 1
ATOM 2382 C C . GLY B 1 42 ? -5.387 3.01 6.84 1 95.56 42 GLY B C 1
ATOM 2383 O O . GLY B 1 42 ? -6.621 3.012 6.898 1 95.56 42 GLY B O 1
ATOM 2384 N N . PHE B 1 43 ? -4.594 3.609 7.719 1 95.38 43 PHE B N 1
ATOM 2385 C CA . PHE B 1 43 ? -5.148 4.41 8.805 1 95.38 43 PHE B CA 1
ATOM 2386 C C . PHE B 1 43 ? -5.258 5.875 8.406 1 95.38 43 PHE B C 1
ATOM 2388 O O . PHE B 1 43 ? -4.305 6.445 7.863 1 95.38 43 PHE B O 1
ATOM 2395 N N . ASP B 1 44 ? -6.387 6.395 8.711 1 93.31 44 ASP B N 1
ATOM 2396 C CA . ASP B 1 44 ? -6.555 7.828 8.508 1 93.31 44 ASP B CA 1
ATOM 2397 C C . ASP B 1 44 ? -6.414 8.594 9.82 1 93.31 44 ASP B C 1
ATOM 2399 O O . ASP B 1 44 ? -7.312 8.555 10.664 1 93.31 44 ASP B O 1
ATOM 2403 N N . PRO B 1 45 ? -5.312 9.328 9.93 1 92.31 45 PRO B N 1
ATOM 2404 C CA . PRO B 1 45 ? -5.164 10.086 11.172 1 92.31 45 PRO B CA 1
ATOM 2405 C C . PRO B 1 45 ? -6.281 11.102 11.383 1 92.31 45 PRO B C 1
ATOM 2407 O O . PRO B 1 45 ? -6.617 11.43 12.523 1 92.31 45 PRO B O 1
ATOM 2410 N N . LYS B 1 46 ? -6.934 11.586 10.391 1 88.62 46 LYS B N 1
ATOM 2411 C CA . LYS B 1 46 ? -7.98 12.602 10.508 1 88.62 46 LYS B CA 1
ATOM 2412 C C . LYS B 1 46 ? -9.289 11.984 10.984 1 88.62 46 LYS B C 1
ATOM 2414 O O . LYS B 1 46 ? -10.18 12.695 11.461 1 88.62 46 LYS B O 1
ATOM 2419 N N . ASP B 1 47 ? -9.422 10.727 10.773 1 89.62 47 ASP B N 1
ATOM 2420 C CA . ASP B 1 47 ? -10.602 10 11.219 1 89.62 47 ASP B CA 1
ATOM 2421 C C . ASP B 1 47 ? -10.273 9.094 12.406 1 89.62 47 ASP B C 1
ATOM 2423 O O . ASP B 1 47 ? -10.531 7.891 12.359 1 89.62 47 ASP B O 1
ATOM 2427 N N . GLN B 1 48 ? -9.578 9.664 13.383 1 89.56 48 GLN B N 1
ATOM 2428 C CA . GLN B 1 48 ? -9.273 9 14.648 1 89.56 48 GLN B CA 1
ATOM 2429 C C . GLN B 1 48 ? -8.531 7.691 14.422 1 89.56 48 GLN B C 1
ATOM 2431 O O . GLN B 1 48 ? -8.75 6.715 15.141 1 89.56 48 GLN B O 1
ATOM 2436 N N . PHE B 1 49 ? -7.848 7.551 13.359 1 93.62 49 PHE B N 1
ATOM 2437 C CA . PHE B 1 49 ? -7.023 6.406 13 1 93.62 49 PHE B CA 1
ATOM 2438 C C . PHE B 1 49 ? -7.891 5.184 12.711 1 93.62 49 PHE B C 1
ATOM 2440 O O . PHE B 1 49 ? -7.48 4.051 12.969 1 93.62 49 PHE B O 1
ATOM 2447 N N . ASN B 1 50 ? -9.109 5.48 12.289 1 94.25 50 ASN B N 1
ATOM 2448 C CA . ASN B 1 50 ? -9.898 4.379 11.75 1 94.25 50 ASN B CA 1
ATOM 2449 C C . ASN B 1 50 ? -9.359 3.906 10.406 1 94.25 50 ASN B C 1
ATOM 2451 O O . ASN B 1 50 ? -8.719 4.672 9.688 1 94.25 50 ASN B O 1
ATOM 2455 N N . ILE B 1 51 ? -9.617 2.67 10.156 1 96.06 51 ILE B N 1
ATOM 2456 C CA . ILE B 1 51 ? -9.188 2.109 8.875 1 96.06 51 ILE B CA 1
ATOM 2457 C C . ILE B 1 51 ? -10.102 2.619 7.758 1 96.06 51 ILE B C 1
ATOM 2459 O O . ILE B 1 51 ? -11.328 2.537 7.867 1 96.06 51 ILE B O 1
ATOM 2463 N N . ILE B 1 52 ? -9.5 3.133 6.727 1 94.56 52 ILE B N 1
ATOM 2464 C CA . ILE B 1 52 ? -10.211 3.6 5.547 1 94.56 52 ILE B CA 1
ATOM 2465 C C . ILE B 1 52 ? -9.75 2.818 4.32 1 94.56 52 ILE B C 1
ATOM 2467 O O . ILE B 1 52 ? -8.578 2.445 4.223 1 94.56 52 ILE B O 1
ATOM 2471 N N . VAL B 1 53 ? -10.711 2.555 3.473 1 94.81 53 VAL B N 1
ATOM 2472 C CA . VAL B 1 53 ? -10.43 1.952 2.174 1 94.81 53 VAL B CA 1
ATOM 2473 C C . VAL B 1 53 ? -10.555 3.01 1.078 1 94.81 53 VAL B C 1
ATOM 2475 O O . VAL B 1 53 ? -11.586 3.678 0.961 1 94.81 53 VAL B O 1
ATOM 2478 N N . LYS B 1 54 ? -9.508 3.113 0.339 1 91.75 54 LYS B N 1
ATOM 2479 C CA . LYS B 1 54 ? -9.453 4.098 -0.738 1 91.75 54 LYS B CA 1
ATOM 2480 C C . LYS B 1 54 ? -9.328 3.42 -2.1 1 91.75 54 LYS B C 1
ATOM 2482 O O . LYS B 1 54 ? -8.406 2.641 -2.332 1 91.75 54 LYS B O 1
ATOM 2487 N N . ILE B 1 55 ? -10.312 3.635 -2.939 1 91.12 55 ILE B N 1
ATOM 2488 C CA . ILE B 1 55 ? -10.188 3.219 -4.332 1 91.12 55 ILE B CA 1
ATOM 2489 C C . ILE B 1 55 ? -9.625 4.367 -5.164 1 91.12 55 ILE B C 1
ATOM 2491 O O . ILE B 1 55 ? -10.172 5.469 -5.168 1 91.12 55 ILE B O 1
ATOM 2495 N N . ILE B 1 56 ? -8.57 4.035 -5.891 1 86.5 56 ILE B N 1
ATOM 2496 C CA . ILE B 1 56 ? -7.832 5.125 -6.512 1 86.5 56 ILE B CA 1
ATOM 2497 C C . ILE B 1 56 ? -7.645 4.84 -8 1 86.5 56 ILE B C 1
ATOM 2499 O O . ILE B 1 56 ? -7.379 3.699 -8.391 1 86.5 56 ILE B O 1
ATOM 2503 N N . THR B 1 57 ? -7.805 5.812 -8.789 1 81.06 57 THR B N 1
ATOM 2504 C CA . THR B 1 57 ? -7.457 5.852 -10.203 1 81.06 57 THR B CA 1
ATOM 2505 C C . THR B 1 57 ? -6.52 7.02 -10.492 1 81.06 57 THR B C 1
ATOM 2507 O O . THR B 1 57 ? -6.262 7.848 -9.625 1 81.06 57 THR B O 1
ATOM 2510 N N . PRO B 1 58 ? -5.961 7.059 -11.633 1 71.06 58 PRO B N 1
ATOM 2511 C CA . PRO B 1 58 ? -5.043 8.156 -11.93 1 71.06 58 PRO B CA 1
ATOM 2512 C C . PRO B 1 58 ? -5.688 9.531 -11.758 1 71.06 58 PRO B C 1
ATOM 2514 O O . PRO B 1 58 ? -5 10.508 -11.453 1 71.06 58 PRO B O 1
ATOM 2517 N N . SER B 1 59 ? -6.922 9.578 -11.867 1 73 59 SER B N 1
ATOM 2518 C CA . SER B 1 59 ? -7.535 10.898 -11.898 1 73 59 SER B CA 1
ATOM 2519 C C . SER B 1 59 ? -8.453 11.109 -10.703 1 73 59 SER B C 1
ATOM 2521 O O . SER B 1 59 ? -8.82 12.242 -10.383 1 73 59 SER B O 1
ATOM 2523 N N . ARG B 1 60 ? -8.805 10.031 -10.039 1 78.44 60 ARG B N 1
ATOM 2524 C CA . ARG B 1 60 ? -9.805 10.164 -8.984 1 78.44 60 ARG B CA 1
ATOM 2525 C C . ARG B 1 60 ? -9.57 9.141 -7.871 1 78.44 60 ARG B C 1
ATOM 2527 O O . ARG B 1 60 ? -8.805 8.188 -8.047 1 78.44 60 ARG B O 1
ATOM 2534 N N . TYR B 1 61 ? -10.203 9.539 -6.715 1 84.5 61 TYR B N 1
ATOM 2535 C CA . TYR B 1 61 ? -10.242 8.562 -5.637 1 84.5 61 TYR B CA 1
ATOM 2536 C C . TYR B 1 61 ? -11.5 8.719 -4.797 1 84.5 61 TYR B C 1
ATOM 2538 O O . TYR B 1 61 ? -12.109 9.797 -4.773 1 84.5 61 TYR B O 1
ATOM 2546 N N . VAL B 1 62 ? -11.938 7.645 -4.188 1 90.12 62 VAL B N 1
ATOM 2547 C CA . VAL B 1 62 ? -13.062 7.641 -3.258 1 90.12 62 VAL B CA 1
ATOM 2548 C C . VAL B 1 62 ? -12.672 6.902 -1.979 1 90.12 62 VAL B C 1
ATOM 2550 O O . VAL B 1 62 ? -12.008 5.867 -2.031 1 90.12 62 VAL B O 1
ATOM 2553 N N . ASN B 1 63 ? -13.016 7.52 -0.855 1 90.12 63 ASN B N 1
ATOM 2554 C CA . ASN B 1 63 ? -12.828 6.883 0.444 1 90.12 63 ASN B CA 1
ATOM 2555 C C . ASN B 1 63 ? -14.094 6.18 0.913 1 90.12 63 ASN B C 1
ATOM 2557 O O . ASN B 1 63 ? -15.188 6.746 0.847 1 90.12 63 ASN B O 1
ATOM 2561 N N . ILE B 1 64 ? -13.938 4.957 1.393 1 93.81 64 ILE B N 1
ATOM 2562 C CA . ILE B 1 64 ? -15.07 4.262 2.002 1 93.81 64 ILE B CA 1
ATOM 2563 C C . ILE B 1 64 ? -14.625 3.609 3.311 1 93.81 64 ILE B C 1
ATOM 2565 O O . ILE B 1 64 ? -13.453 3.291 3.486 1 93.81 64 ILE B O 1
ATOM 2569 N N . SER B 1 65 ? -15.586 3.42 4.195 1 94.19 65 SER B N 1
ATOM 2570 C CA . SER B 1 65 ? -15.289 2.748 5.457 1 94.19 65 SER B CA 1
ATOM 2571 C C . SER B 1 65 ? -15.203 1.237 5.273 1 94.19 65 SER B C 1
ATOM 2573 O O . SER B 1 65 ? -15.703 0.698 4.285 1 94.19 65 SER B O 1
ATOM 2575 N N . SER B 1 66 ? -14.594 0.627 6.285 1 94.19 66 SER B N 1
ATOM 2576 C CA . SER B 1 66 ? -14.523 -0.831 6.262 1 94.19 66 SER B CA 1
ATOM 2577 C C . SER B 1 66 ? -15.906 -1.453 6.371 1 94.19 66 SER B C 1
ATOM 2579 O O . SER B 1 66 ? -16.172 -2.492 5.762 1 94.19 66 SER B O 1
ATOM 2581 N N . GLU B 1 67 ? -16.766 -0.777 7.082 1 95 67 GLU B N 1
ATOM 2582 C CA . GLU B 1 67 ? -18.141 -1.259 7.227 1 95 67 GLU B CA 1
ATOM 2583 C C . GLU B 1 67 ? -18.891 -1.176 5.902 1 95 67 GLU B C 1
ATOM 2585 O O . GLU B 1 67 ? -19.625 -2.104 5.535 1 95 67 GLU B O 1
ATOM 2590 N N . PHE B 1 68 ? -18.75 -0.084 5.281 1 95.88 68 PHE B N 1
ATOM 2591 C CA . PHE B 1 68 ? -19.406 0.071 3.988 1 95.88 68 PHE B CA 1
ATOM 2592 C C . PHE B 1 68 ? -18.891 -0.958 2.99 1 95.88 68 PHE B C 1
ATOM 2594 O O . PHE B 1 68 ? -19.672 -1.506 2.201 1 95.88 68 PHE B O 1
ATOM 2601 N N . LEU B 1 69 ? -17.609 -1.224 3.016 1 96.75 69 LEU B N 1
ATOM 2602 C CA . LEU B 1 69 ? -17.031 -2.238 2.146 1 96.75 69 LEU B CA 1
ATOM 2603 C C . LEU B 1 69 ? -17.641 -3.607 2.418 1 96.75 69 LEU B C 1
ATOM 2605 O O . LEU B 1 69 ? -17.938 -4.352 1.482 1 96.75 69 LEU B O 1
ATOM 2609 N N . LYS B 1 70 ? -17.797 -3.936 3.65 1 95.94 70 LYS B N 1
ATOM 2610 C CA . LYS B 1 70 ? -18.422 -5.195 4.023 1 95.94 70 LYS B CA 1
ATOM 2611 C C . LYS B 1 70 ? -19.828 -5.297 3.439 1 95.94 70 LYS B C 1
ATOM 2613 O O . LYS B 1 70 ? -20.234 -6.359 2.955 1 95.94 70 LYS B O 1
ATOM 2618 N N . ARG B 1 71 ? -20.547 -4.234 3.496 1 96.88 71 ARG B N 1
ATOM 2619 C CA . ARG B 1 71 ? -21.891 -4.215 2.926 1 96.88 71 ARG B CA 1
ATOM 2620 C C . ARG B 1 71 ? -21.844 -4.41 1.415 1 96.88 71 ARG B C 1
ATOM 2622 O O . ARG B 1 71 ? -22.703 -5.098 0.849 1 96.88 71 ARG B O 1
ATOM 2629 N N . ILE B 1 72 ? -20.906 -3.77 0.771 1 96 72 ILE B N 1
ATOM 2630 C CA . ILE B 1 72 ? -20.766 -3.936 -0.671 1 96 72 ILE B CA 1
ATOM 2631 C C . ILE B 1 72 ? -20.578 -5.414 -1.002 1 96 72 ILE B C 1
ATOM 2633 O O . ILE B 1 72 ? -21.234 -5.949 -1.896 1 96 72 ILE B O 1
ATOM 2637 N N . TYR B 1 73 ? -19.719 -6.102 -0.253 1 95.69 73 TYR B N 1
ATOM 2638 C CA . TYR B 1 73 ? -19.453 -7.516 -0.503 1 95.69 73 TYR B CA 1
ATOM 2639 C C . TYR B 1 73 ? -20.703 -8.352 -0.244 1 95.69 73 TYR B C 1
ATOM 2641 O O . TYR B 1 73 ? -20.938 -9.352 -0.933 1 95.69 73 TYR B O 1
ATOM 2649 N N . SER B 1 74 ? -21.453 -7.926 0.718 1 95.12 74 SER B N 1
ATOM 2650 C CA . SER B 1 74 ? -22.672 -8.672 1.051 1 95.12 74 SER B CA 1
ATOM 2651 C C . SER B 1 74 ? -23.656 -8.664 -0.108 1 95.12 74 SER B C 1
ATOM 2653 O O . SER B 1 74 ? -24.484 -9.57 -0.237 1 95.12 74 SER B O 1
ATOM 2655 N N . VAL B 1 75 ? -23.609 -7.676 -0.943 1 94.94 75 VAL B N 1
ATOM 2656 C CA . VAL B 1 75 ? -24.547 -7.598 -2.057 1 94.94 75 VAL B CA 1
ATOM 2657 C C . VAL B 1 75 ? -23.828 -7.848 -3.373 1 94.94 75 VAL B C 1
ATOM 2659 O O . VAL B 1 75 ? -24.359 -7.586 -4.449 1 94.94 75 VAL B O 1
ATOM 2662 N N . MET B 1 76 ? -22.609 -8.305 -3.301 1 93.88 76 MET B N 1
ATOM 2663 C CA . MET B 1 76 ? -21.781 -8.453 -4.488 1 93.88 76 MET B CA 1
ATOM 2664 C C . MET B 1 76 ? -22.422 -9.406 -5.488 1 93.88 76 MET B C 1
ATOM 2666 O O . MET B 1 76 ? -22.359 -9.18 -6.699 1 93.88 76 MET B O 1
ATOM 2670 N N . GLY B 1 77 ? -23 -10.5 -5.016 1 91.62 77 GLY B N 1
ATOM 2671 C CA . GLY B 1 77 ? -23.703 -11.406 -5.91 1 91.62 77 GLY B CA 1
ATOM 2672 C C . GLY B 1 77 ? -24.75 -10.711 -6.758 1 91.62 77 GLY B C 1
ATOM 2673 O O . GLY B 1 77 ? -24.828 -10.922 -7.973 1 91.62 77 GLY B O 1
ATOM 2674 N N . HIS B 1 78 ? -25.547 -9.914 -6.105 1 92 78 HIS B N 1
ATOM 2675 C CA . HIS B 1 78 ? -26.578 -9.148 -6.797 1 92 78 HIS B CA 1
ATOM 2676 C C . HIS B 1 78 ? -25.953 -8.148 -7.77 1 92 78 HIS B C 1
ATOM 2678 O O . HIS B 1 78 ? -26.469 -7.961 -8.883 1 92 78 HIS B O 1
ATOM 2684 N N . VAL B 1 79 ? -24.922 -7.5 -7.379 1 92.19 79 VAL B N 1
ATOM 2685 C CA . VAL B 1 79 ? -24.234 -6.516 -8.203 1 92.19 79 VAL B CA 1
ATOM 2686 C C . VAL B 1 79 ? -23.688 -7.184 -9.461 1 92.19 79 VAL B C 1
ATOM 2688 O O . VAL B 1 79 ? -23.906 -6.695 -10.578 1 92.19 79 VAL B O 1
ATOM 2691 N N . LEU B 1 80 ? -23.078 -8.266 -9.273 1 91.75 80 LEU B N 1
ATOM 2692 C CA . LEU B 1 80 ? -22.469 -8.969 -10.398 1 91.75 80 LEU B CA 1
ATOM 2693 C C . LEU B 1 80 ? -23.531 -9.492 -11.352 1 91.75 80 LEU B C 1
ATOM 2695 O O . LEU B 1 80 ? -23.359 -9.422 -12.578 1 91.75 80 LEU B O 1
ATOM 2699 N N . SER B 1 81 ? -24.594 -10.023 -10.859 1 89.62 81 SER B N 1
ATOM 2700 C CA . SER B 1 81 ? -25.688 -10.492 -11.695 1 89.62 81 SER B CA 1
ATOM 2701 C C . SER B 1 81 ? -26.234 -9.375 -12.578 1 89.62 81 SER B C 1
ATOM 2703 O O . SER B 1 81 ? -26.5 -9.586 -13.758 1 89.62 81 SER B O 1
ATOM 2705 N N . HIS B 1 82 ? -26.328 -8.25 -12.023 1 87.5 82 HIS B N 1
ATOM 2706 C CA . HIS B 1 82 ? -26.859 -7.105 -12.75 1 87.5 82 HIS B CA 1
ATOM 2707 C C . HIS B 1 82 ? -25.906 -6.648 -13.844 1 87.5 82 HIS B C 1
ATOM 2709 O O . HIS B 1 82 ? -26.328 -6.32 -14.953 1 87.5 82 HIS B O 1
ATOM 2715 N N . VAL B 1 83 ? -24.656 -6.656 -13.5 1 85.56 83 VAL B N 1
ATOM 2716 C CA . VAL B 1 83 ? -23.688 -6.094 -14.43 1 85.56 83 VAL B CA 1
ATOM 2717 C C . VAL B 1 83 ? -23.422 -7.09 -15.555 1 85.56 83 VAL B C 1
ATOM 2719 O O . VAL B 1 83 ? -22.953 -6.707 -16.625 1 85.56 83 VAL B O 1
ATOM 2722 N N . LEU B 1 84 ? -23.672 -8.305 -15.328 1 84.75 84 LEU B N 1
ATOM 2723 C CA . LEU B 1 84 ? -23.469 -9.336 -16.328 1 84.75 84 LEU B CA 1
ATOM 2724 C C . LEU B 1 84 ? -24.672 -9.438 -17.266 1 84.75 84 LEU B C 1
ATOM 2726 O O . LEU B 1 84 ? -24.594 -10.039 -18.328 1 84.75 84 LEU B O 1
ATOM 2730 N N . ASP B 1 85 ? -25.781 -8.836 -16.938 1 82.25 85 ASP B N 1
ATOM 2731 C CA . ASP B 1 85 ? -27 -8.844 -17.75 1 82.25 85 ASP B CA 1
ATOM 2732 C C . ASP B 1 85 ? -26.812 -7.988 -19 1 82.25 85 ASP B C 1
ATOM 2734 O O . ASP B 1 85 ? -26.078 -7.004 -18.984 1 82.25 85 ASP B O 1
ATOM 2738 N N . PRO B 1 86 ? -27.5 -8.422 -20.062 1 82.06 86 PRO B N 1
ATOM 2739 C CA . PRO B 1 86 ? -27.484 -7.57 -21.25 1 82.06 86 PRO B CA 1
ATOM 2740 C C . PRO B 1 86 ? -28.109 -6.199 -21 1 82.06 86 PRO B C 1
ATOM 2742 O O . PRO B 1 86 ? -29.031 -6.07 -20.188 1 82.06 86 PRO B O 1
ATOM 2745 N N . VAL B 1 87 ? -27.484 -5.246 -21.719 1 78.69 87 VAL B N 1
ATOM 2746 C CA . VAL B 1 87 ? -27.938 -3.871 -21.531 1 78.69 87 VAL B CA 1
ATOM 2747 C C . VAL B 1 87 ? -29.297 -3.682 -22.203 1 78.69 87 VAL B C 1
ATOM 2749 O O . VAL B 1 87 ? -29.469 -3.984 -23.391 1 78.69 87 VAL B O 1
ATOM 2752 N N . VAL B 1 88 ? -30.344 -3.486 -21.547 1 67.19 88 VAL B N 1
ATOM 2753 C CA . VAL B 1 88 ? -31.625 -3.236 -22.188 1 67.19 88 VAL B CA 1
ATOM 2754 C C . VAL B 1 88 ? -31.953 -1.743 -22.141 1 67.19 88 VAL B C 1
ATOM 2756 O O . VAL B 1 88 ? -32.281 -1.146 -23.172 1 67.19 88 VAL B O 1
ATOM 2759 N N . LYS B 1 89 ? -32.344 -1.168 -21.078 1 64.62 89 LYS B N 1
ATOM 2760 C CA . LYS B 1 89 ? -32.688 0.249 -20.969 1 64.62 89 LYS B CA 1
ATOM 2761 C C . LYS B 1 89 ? -31.75 0.948 -19.969 1 64.62 89 LYS B C 1
ATOM 2763 O O . LYS B 1 89 ? -31.266 0.326 -19.031 1 64.62 89 LYS B O 1
ATOM 2768 N N . TYR B 1 90 ? -31.578 2.213 -20.344 1 64.94 90 TYR B N 1
ATOM 2769 C CA . TYR B 1 90 ? -30.734 3.061 -19.5 1 64.94 90 TYR B CA 1
ATOM 2770 C C . TYR B 1 90 ? -31.406 3.352 -18.172 1 64.94 90 TYR B C 1
ATOM 2772 O O . TYR B 1 90 ? -32.469 3.979 -18.125 1 64.94 90 TYR B O 1
ATOM 2780 N N . LYS B 1 91 ? -30.984 2.545 -17.125 1 75.94 91 LYS B N 1
ATOM 2781 C CA . LYS B 1 91 ? -31.516 2.873 -15.805 1 75.94 91 LYS B CA 1
ATOM 2782 C C . LYS B 1 91 ? -30.406 2.881 -14.75 1 75.94 91 LYS B C 1
ATOM 2784 O O . LYS B 1 91 ? -29.578 1.968 -14.711 1 75.94 91 LYS B O 1
ATOM 2789 N N . LYS B 1 92 ? -30.438 3.996 -14.086 1 82.88 92 LYS B N 1
ATOM 2790 C CA . LYS B 1 92 ? -29.594 4.074 -12.906 1 82.88 92 LYS B CA 1
ATOM 2791 C C . LYS B 1 92 ? -30.219 3.34 -11.727 1 82.88 92 LYS B C 1
ATOM 2793 O O . LYS B 1 92 ? -31.375 3.58 -11.383 1 82.88 92 LYS B O 1
ATOM 2798 N N . ILE B 1 93 ? -29.484 2.385 -11.188 1 87.56 93 ILE B N 1
ATOM 2799 C CA . ILE B 1 93 ? -29.953 1.627 -10.023 1 87.56 93 ILE B CA 1
ATOM 2800 C C . ILE B 1 93 ? -29.078 1.954 -8.82 1 87.56 93 ILE B C 1
ATOM 2802 O O . ILE B 1 93 ? -27.844 1.937 -8.914 1 87.56 93 ILE B O 1
ATOM 2806 N N . ILE B 1 94 ? -29.734 2.293 -7.738 1 92.56 94 ILE B N 1
ATOM 2807 C CA . ILE B 1 94 ? -29.016 2.531 -6.488 1 92.56 94 ILE B CA 1
ATOM 2808 C C . ILE B 1 94 ? -28.984 1.248 -5.66 1 92.56 94 ILE B C 1
ATOM 2810 O O . ILE B 1 94 ? -30.031 0.739 -5.25 1 92.56 94 ILE B O 1
ATOM 2814 N N . PHE B 1 95 ? -27.75 0.758 -5.312 1 94.25 95 PHE B N 1
ATOM 2815 C CA . PHE B 1 95 ? -27.609 -0.473 -4.543 1 94.25 95 PHE B CA 1
ATOM 2816 C C . PHE B 1 95 ? -27.469 -0.17 -3.057 1 94.25 95 PHE B C 1
ATOM 2818 O O . PHE B 1 95 ? -28.078 -0.833 -2.219 1 94.25 95 PHE B O 1
ATOM 2825 N N . LEU B 1 96 ? -26.516 0.7 -2.73 1 96.5 96 LEU B N 1
ATOM 2826 C CA . LEU B 1 96 ? -26.172 1.063 -1.358 1 96.5 96 LEU B CA 1
ATOM 2827 C C . LEU B 1 96 ? -25.859 2.551 -1.253 1 96.5 96 LEU B C 1
ATOM 2829 O O . LEU B 1 96 ? -25.469 3.18 -2.238 1 96.5 96 LEU B O 1
ATOM 2833 N N . GLU B 1 97 ? -26.125 3.084 -0.015 1 95.31 97 GLU B N 1
ATOM 2834 C CA . GLU B 1 97 ? -25.75 4.465 0.278 1 95.31 97 GLU B CA 1
ATOM 2835 C C . GLU B 1 97 ? -25.469 4.656 1.767 1 95.31 97 GLU B C 1
ATOM 2837 O O . GLU B 1 97 ? -26.062 3.982 2.607 1 95.31 97 GLU B O 1
ATOM 2842 N N . ASP B 1 98 ? -24.453 5.41 2.074 1 93.12 98 ASP B N 1
ATOM 2843 C CA . ASP B 1 98 ? -24.234 5.871 3.441 1 93.12 98 ASP B CA 1
ATOM 2844 C C . ASP B 1 98 ? -23.906 7.363 3.471 1 93.12 98 ASP B C 1
ATOM 2846 O O . ASP B 1 98 ? -24.281 8.102 2.553 1 93.12 98 ASP B O 1
ATOM 2850 N N . LYS B 1 99 ? -23.359 7.797 4.535 1 90.38 99 LYS B N 1
ATOM 2851 C CA . LYS B 1 99 ? -23.125 9.227 4.715 1 90.38 99 LYS B CA 1
ATOM 2852 C C . LYS B 1 99 ? -22.047 9.734 3.766 1 90.38 99 LYS B C 1
ATOM 2854 O O . LYS B 1 99 ? -22.062 10.898 3.361 1 90.38 99 LYS B O 1
ATOM 2859 N N . VAL B 1 100 ? -21.203 8.844 3.338 1 89.69 100 VAL B N 1
ATOM 2860 C CA . VAL B 1 100 ? -20.016 9.367 2.67 1 89.69 100 VAL B CA 1
ATOM 2861 C C . VAL B 1 100 ? -19.953 8.828 1.241 1 89.69 100 VAL B C 1
ATOM 2863 O O . VAL B 1 100 ? -19.234 9.375 0.401 1 89.69 100 VAL B O 1
ATOM 2866 N N . ALA B 1 101 ? -20.703 7.801 0.921 1 94.06 101 ALA B N 1
ATOM 2867 C CA . ALA B 1 101 ? -20.531 7.184 -0.391 1 94.06 101 ALA B CA 1
ATOM 2868 C C . ALA B 1 101 ? -21.844 6.641 -0.924 1 94.06 101 ALA B C 1
ATOM 2870 O O . ALA B 1 101 ? -22.734 6.297 -0.147 1 94.06 101 ALA B O 1
ATOM 2871 N N . LEU B 1 102 ? -21.922 6.609 -2.264 1 95.81 102 LEU B N 1
ATOM 2872 C CA . LEU B 1 102 ? -23.062 6.094 -2.994 1 95.81 102 LEU B CA 1
ATOM 2873 C C . LEU B 1 102 ? -22.641 5.031 -4.004 1 95.81 102 LEU B C 1
ATOM 2875 O O . LEU B 1 102 ? -21.688 5.227 -4.746 1 95.81 102 LEU B O 1
ATOM 2879 N N . LEU B 1 103 ? -23.312 3.887 -3.947 1 96.25 103 LEU B N 1
ATOM 2880 C CA . LEU B 1 103 ? -23.078 2.779 -4.863 1 96.25 103 LEU B CA 1
ATOM 2881 C C . LEU B 1 103 ? -24.234 2.629 -5.852 1 96.25 103 LEU B C 1
ATOM 2883 O O . LEU B 1 103 ? -25.344 2.303 -5.457 1 96.25 103 LEU B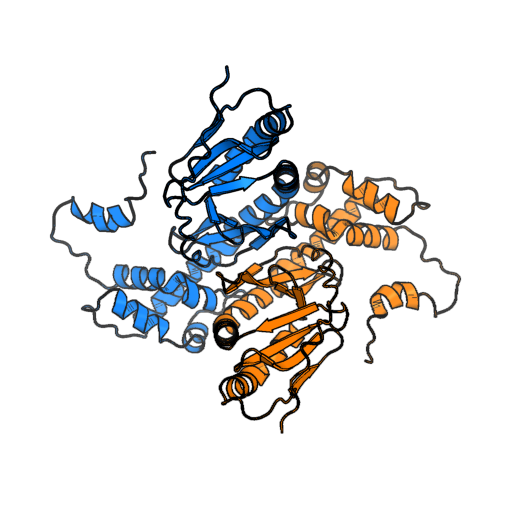 O 1
ATOM 2887 N N . THR B 1 104 ? -23.922 2.832 -7.164 1 93.88 104 THR B N 1
ATOM 2888 C CA . THR B 1 104 ? -24.953 2.764 -8.195 1 93.88 104 THR B CA 1
ATOM 2889 C C . THR B 1 104 ? -24.453 1.978 -9.406 1 93.88 104 THR B C 1
ATOM 2891 O O . THR B 1 104 ? -23.281 1.604 -9.477 1 93.88 104 THR B O 1
ATOM 2894 N N . SER B 1 105 ? -25.359 1.647 -10.297 1 92.31 105 SER B N 1
ATOM 2895 C CA . SER B 1 105 ? -25.016 1.111 -11.609 1 92.31 105 SER B CA 1
ATOM 2896 C C . SER B 1 105 ? -25.547 2.016 -12.719 1 92.31 105 SER B C 1
ATOM 2898 O O . SER B 1 105 ? -26.531 2.721 -12.539 1 92.31 105 SER B O 1
ATOM 2900 N N . MET B 1 106 ? -24.781 1.98 -13.797 1 89.19 106 MET B N 1
ATOM 2901 C CA . MET B 1 106 ? -25.219 2.668 -15 1 89.19 106 MET B CA 1
ATOM 2902 C C . MET B 1 106 ? -24.719 1.963 -16.25 1 89.19 106 MET B C 1
ATOM 2904 O O . MET B 1 106 ? -23.969 0.987 -16.156 1 89.19 106 MET B O 1
ATOM 2908 N N . VAL B 1 107 ? -25.188 2.488 -17.406 1 86.81 107 VAL B N 1
ATOM 2909 C CA . VAL B 1 107 ? -24.703 1.986 -18.688 1 86.81 107 VAL B CA 1
ATOM 2910 C C . VAL B 1 107 ? -23.625 2.924 -19.234 1 86.81 107 VAL B C 1
ATOM 2912 O O . VAL B 1 107 ? -23.828 4.137 -19.312 1 86.81 107 VAL B O 1
ATOM 2915 N N . TYR B 1 108 ? -22.484 2.35 -19.422 1 84.81 108 TYR B N 1
ATOM 2916 C CA . TYR B 1 108 ? -21.344 3.082 -19.984 1 84.81 108 TYR B CA 1
ATOM 2917 C C . TYR B 1 108 ? -20.734 2.32 -21.156 1 84.81 108 TYR B C 1
ATOM 2919 O O . TYR B 1 108 ? -20.328 1.166 -21 1 84.81 108 TYR B O 1
ATOM 2927 N N . LYS B 1 109 ? -20.688 2.965 -22.312 1 81.62 109 LYS B N 1
ATOM 2928 C CA . LYS B 1 109 ? -20.125 2.398 -23.547 1 81.62 109 LYS B CA 1
ATOM 2929 C C . LYS B 1 109 ? -20.75 1.043 -23.859 1 81.62 109 LYS B C 1
ATOM 2931 O O . LYS B 1 109 ? -20.047 0.076 -24.141 1 81.62 109 LYS B O 1
ATOM 2936 N N . GLY B 1 110 ? -21.984 0.932 -23.672 1 81.56 110 GLY B N 1
ATOM 2937 C CA . GLY B 1 110 ? -22.75 -0.246 -24.062 1 81.56 110 GLY B CA 1
ATOM 2938 C C . GLY B 1 110 ? -22.656 -1.372 -23.047 1 81.56 110 GLY B C 1
ATOM 2939 O O . GLY B 1 110 ? -23.125 -2.482 -23.297 1 81.56 110 GLY B O 1
ATOM 2940 N N . GLU B 1 111 ? -22.078 -1.057 -21.922 1 85.06 111 GLU B N 1
ATOM 2941 C CA . GLU B 1 111 ? -21.953 -2.086 -20.891 1 85.06 111 GLU B CA 1
ATOM 2942 C C . GLU B 1 111 ? -22.422 -1.572 -19.531 1 85.06 111 GLU B C 1
ATOM 2944 O O . GLU B 1 111 ? -22.359 -0.371 -19.266 1 85.06 111 GLU B O 1
ATOM 2949 N N . HIS B 1 112 ? -22.922 -2.549 -18.781 1 88.25 112 HIS B N 1
ATOM 2950 C CA . HIS B 1 112 ? -23.203 -2.191 -17.391 1 88.25 112 HIS B CA 1
ATOM 2951 C C . HIS B 1 112 ? -21.922 -2.006 -16.594 1 88.25 112 HIS B C 1
ATOM 2953 O O . HIS B 1 112 ? -20.984 -2.789 -16.734 1 88.25 112 HIS B O 1
ATOM 2959 N N . VAL B 1 113 ? -21.969 -0.932 -15.82 1 91 113 VAL B N 1
ATOM 2960 C CA . VAL B 1 113 ? -20.812 -0.677 -14.969 1 91 113 VAL B CA 1
ATOM 2961 C C . VAL B 1 113 ? -21.281 -0.306 -13.562 1 91 113 VAL B C 1
ATOM 2963 O O . VAL B 1 113 ? -22.422 0.117 -13.375 1 91 113 VAL B O 1
ATOM 2966 N N . LEU B 1 114 ? -20.422 -0.546 -12.602 1 94.5 114 LEU B N 1
ATOM 2967 C CA . LEU B 1 114 ? -20.656 -0.092 -11.234 1 94.5 114 LEU B CA 1
ATOM 2968 C C . LEU B 1 114 ? -20 1.266 -10.992 1 94.5 114 LEU B C 1
ATOM 2970 O O . LEU B 1 114 ? -18.875 1.505 -11.438 1 94.5 114 LEU B O 1
ATOM 2974 N N . VAL B 1 115 ? -20.766 2.068 -10.305 1 93.31 115 VAL B N 1
ATOM 2975 C CA . VAL B 1 115 ? -20.234 3.396 -9.992 1 93.31 115 VAL B CA 1
ATOM 2976 C C . VAL B 1 115 ? -20.203 3.6 -8.477 1 93.31 115 VAL B C 1
ATOM 2978 O O . VAL B 1 115 ? -21.219 3.408 -7.801 1 93.31 115 VAL B O 1
ATOM 2981 N N . ILE B 1 116 ? -19.016 3.918 -7.961 1 95.19 116 ILE B N 1
ATOM 2982 C CA . ILE B 1 116 ? -18.875 4.348 -6.578 1 95.19 116 ILE B CA 1
ATOM 2983 C C . ILE B 1 116 ? -18.594 5.848 -6.527 1 95.19 116 ILE B C 1
ATOM 2985 O O . ILE B 1 116 ? -17.594 6.316 -7.066 1 95.19 116 ILE B O 1
ATOM 2989 N N . GLU B 1 117 ? -19.469 6.609 -5.809 1 93.25 117 GLU B N 1
ATOM 2990 C CA . GLU B 1 117 ? -19.375 8.062 -5.816 1 93.25 117 GLU B CA 1
ATOM 2991 C C . GLU B 1 117 ? -19.266 8.625 -4.402 1 93.25 117 GLU B C 1
ATOM 2993 O O . GLU B 1 117 ? -19.953 8.156 -3.486 1 93.25 117 GLU B O 1
ATOM 2998 N N . SER B 1 118 ? -18.344 9.625 -4.305 1 90.5 118 SER B N 1
ATOM 2999 C CA . SER B 1 118 ? -18.219 10.328 -3.027 1 90.5 118 SER B CA 1
ATOM 3000 C C . SER B 1 118 ? -19.344 11.328 -2.836 1 90.5 118 SER B C 1
ATOM 3002 O O . SER B 1 118 ? -19.656 12.102 -3.746 1 90.5 118 SER B O 1
ATOM 3004 N N . LYS B 1 119 ? -19.875 11.352 -1.686 1 88.5 119 LYS B N 1
ATOM 3005 C CA . LYS B 1 119 ? -20.891 12.336 -1.36 1 88.5 119 LYS B CA 1
ATOM 3006 C C . LYS B 1 119 ? -20.281 13.594 -0.74 1 88.5 119 LYS B C 1
ATOM 3008 O O . LYS B 1 119 ? -20.953 14.625 -0.639 1 88.5 119 LYS B O 1
ATOM 3013 N N . THR B 1 120 ? -19.078 13.43 -0.288 1 81 120 THR B N 1
ATOM 3014 C CA . THR B 1 120 ? -18.422 14.531 0.41 1 81 120 THR B CA 1
ATOM 3015 C C . THR B 1 120 ? -17.562 15.336 -0.551 1 81 120 THR B C 1
ATOM 3017 O O . THR B 1 120 ? -17.281 16.516 -0.31 1 81 120 THR B O 1
ATOM 3020 N N . THR B 1 121 ? -17.094 14.734 -1.524 1 76.31 121 THR B N 1
ATOM 3021 C CA . THR B 1 121 ? -16.281 15.422 -2.525 1 76.31 121 THR B CA 1
ATOM 3022 C C . THR B 1 121 ? -16.969 15.414 -3.883 1 76.31 121 THR B C 1
ATOM 3024 O O . THR B 1 121 ? -17.078 14.367 -4.527 1 76.31 121 THR B O 1
ATOM 3027 N N . ASN B 1 122 ? -17.234 16.5 -4.324 1 74.75 122 ASN B N 1
ATOM 3028 C CA . ASN B 1 122 ? -18.016 16.625 -5.547 1 74.75 122 ASN B CA 1
ATOM 3029 C C . ASN B 1 122 ? -17.234 16.141 -6.766 1 74.75 122 ASN B C 1
ATOM 3031 O O . ASN B 1 122 ? -16.047 16.469 -6.914 1 74.75 122 ASN B O 1
ATOM 3035 N N . GLY B 1 123 ? -17.906 15.305 -7.531 1 75.19 123 GLY B N 1
ATOM 3036 C CA . GLY B 1 123 ? -17.328 14.883 -8.805 1 75.19 123 GLY B CA 1
ATOM 3037 C C . GLY B 1 123 ? -16.391 13.711 -8.672 1 75.19 123 GLY B C 1
ATOM 3038 O O . GLY B 1 123 ? -15.852 13.227 -9.672 1 75.19 123 GLY B O 1
ATOM 3039 N N . CYS B 1 124 ? -16.234 13.305 -7.488 1 83.94 124 CYS B N 1
ATOM 3040 C CA . CYS B 1 124 ? -15.336 12.172 -7.309 1 83.94 124 CYS B CA 1
ATOM 3041 C C . CYS B 1 124 ? -16.094 10.852 -7.41 1 83.94 124 CYS B C 1
ATOM 3043 O O . CYS B 1 124 ? -16.797 10.453 -6.473 1 83.94 124 CYS B O 1
ATOM 3045 N N . ARG B 1 125 ? -15.961 10.227 -8.617 1 88.56 125 ARG B N 1
ATOM 3046 C CA . ARG B 1 125 ? -16.609 8.945 -8.859 1 88.56 125 ARG B CA 1
ATOM 3047 C C . ARG B 1 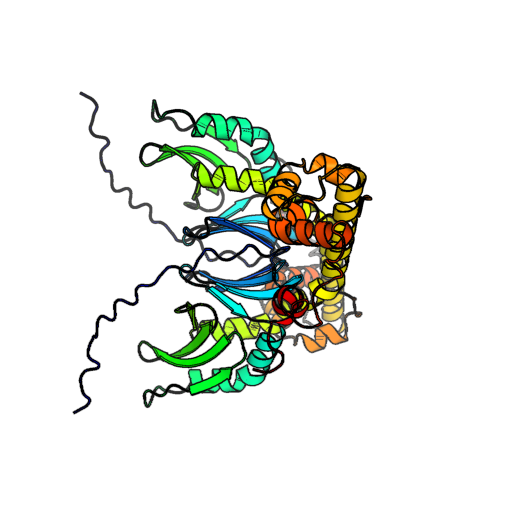125 ? -15.68 7.996 -9.609 1 88.56 125 ARG B C 1
ATOM 3049 O O . ARG B 1 125 ? -14.867 8.43 -10.422 1 88.56 125 ARG B O 1
ATOM 3056 N N . ILE B 1 126 ? -15.859 6.781 -9.305 1 91.5 126 ILE B N 1
ATOM 3057 C CA . ILE B 1 126 ? -15.055 5.75 -9.953 1 91.5 126 ILE B CA 1
ATOM 3058 C C . ILE B 1 126 ? -15.969 4.723 -10.625 1 91.5 126 ILE B C 1
ATOM 3060 O O . ILE B 1 126 ? -16.953 4.27 -10.023 1 91.5 126 ILE B O 1
ATOM 3064 N N . ILE B 1 127 ? -15.586 4.43 -11.852 1 92.5 127 ILE B N 1
ATOM 3065 C CA . ILE B 1 127 ? -16.328 3.447 -12.641 1 92.5 127 ILE B CA 1
ATOM 3066 C C . ILE B 1 127 ? -15.578 2.115 -12.625 1 92.5 127 ILE B C 1
ATOM 3068 O O . ILE B 1 127 ? -14.375 2.064 -12.906 1 92.5 127 ILE B O 1
ATOM 3072 N N . LEU B 1 128 ? -16.266 1.101 -12.336 1 93.94 128 LEU B N 1
ATOM 3073 C CA . LEU B 1 128 ? -15.695 -0.244 -12.297 1 93.94 128 LEU B CA 1
ATOM 3074 C C . LEU B 1 128 ? -16.375 -1.153 -13.312 1 93.94 128 LEU B C 1
ATOM 3076 O O . LEU B 1 128 ? -17.609 -1.277 -13.312 1 93.94 128 LEU B O 1
ATOM 3080 N N . SER B 1 129 ? -15.578 -1.769 -14.102 1 91.38 129 SER B N 1
ATOM 3081 C CA . SER B 1 129 ? -16.094 -2.711 -15.094 1 91.38 129 SER B CA 1
ATOM 3082 C C . SER B 1 129 ? -16.344 -4.082 -14.477 1 91.38 129 SER B C 1
ATOM 3084 O O . SER B 1 129 ? -16.031 -4.305 -13.297 1 91.38 129 SER B O 1
ATOM 3086 N N . ARG B 1 130 ? -16.844 -4.992 -15.328 1 89.19 130 ARG B N 1
ATOM 3087 C CA . ARG B 1 130 ? -17.094 -6.363 -14.891 1 89.19 130 ARG B CA 1
ATOM 3088 C C . ARG B 1 130 ? -15.805 -7.043 -14.445 1 89.19 130 ARG B C 1
ATOM 3090 O O . ARG B 1 130 ? -15.789 -7.746 -13.43 1 89.19 130 ARG B O 1
ATOM 3097 N N . ARG B 1 131 ? -14.82 -6.84 -15.164 1 90.38 131 ARG B N 1
ATOM 3098 C CA . ARG B 1 131 ? -13.531 -7.438 -14.844 1 90.38 131 ARG B CA 1
ATOM 3099 C C . ARG B 1 131 ? -13 -6.914 -13.516 1 90.38 131 ARG B C 1
ATOM 3101 O O . ARG B 1 131 ? -12.469 -7.68 -12.703 1 90.38 131 ARG B O 1
ATOM 3108 N N . ASP B 1 132 ? -13.156 -5.656 -13.336 1 93.38 132 ASP B N 1
ATOM 3109 C CA . ASP B 1 132 ? -12.727 -5.055 -12.078 1 93.38 132 ASP B CA 1
ATOM 3110 C C . ASP B 1 132 ? -13.469 -5.672 -10.891 1 93.38 132 ASP B C 1
ATOM 3112 O O . ASP B 1 132 ? -12.859 -5.992 -9.867 1 93.38 132 ASP B O 1
ATOM 3116 N N . LEU B 1 133 ? -14.695 -5.867 -11.031 1 93.81 133 LEU B N 1
ATOM 3117 C CA . LEU B 1 133 ? -15.531 -6.387 -9.961 1 93.81 133 LEU B CA 1
ATOM 3118 C C . LEU B 1 133 ? -15.164 -7.828 -9.633 1 93.81 133 LEU B C 1
ATOM 3120 O O . LEU B 1 133 ? -15.148 -8.219 -8.461 1 93.81 133 LEU B O 1
ATOM 3124 N N . MET B 1 134 ? -14.906 -8.578 -10.594 1 92.44 134 MET B N 1
ATOM 3125 C CA . MET B 1 134 ? -14.477 -9.953 -10.367 1 92.44 134 MET B CA 1
ATOM 3126 C C . MET B 1 134 ? -13.164 -9.992 -9.594 1 92.44 134 MET B C 1
ATOM 3128 O O . MET B 1 134 ? -13 -10.812 -8.688 1 92.44 134 MET B O 1
ATOM 3132 N N . THR B 1 135 ? -12.312 -9.109 -9.953 1 91.88 135 THR B N 1
ATOM 3133 C CA . THR B 1 135 ? -11.039 -9.023 -9.242 1 91.88 135 THR B CA 1
ATOM 3134 C C . THR B 1 135 ? -11.266 -8.633 -7.781 1 91.88 135 THR B C 1
ATOM 3136 O O . THR B 1 135 ? -10.664 -9.227 -6.879 1 91.88 135 THR B O 1
ATOM 3139 N N . ILE B 1 136 ? -12.086 -7.711 -7.59 1 94.69 136 ILE B N 1
ATOM 3140 C CA . ILE B 1 136 ? -12.398 -7.258 -6.234 1 94.69 136 ILE B CA 1
ATOM 3141 C C . ILE B 1 136 ? -13 -8.406 -5.43 1 94.69 136 ILE B C 1
ATOM 3143 O O . ILE B 1 136 ? -12.688 -8.578 -4.25 1 94.69 136 ILE B O 1
ATOM 3147 N N . GLN B 1 137 ? -13.836 -9.141 -6.027 1 92.81 137 GLN B N 1
ATOM 3148 C CA . GLN B 1 137 ? -14.438 -10.297 -5.363 1 92.81 137 GLN B CA 1
ATOM 3149 C C . GLN B 1 137 ? -13.375 -11.312 -4.957 1 92.81 137 GLN B C 1
ATOM 3151 O O . GLN B 1 137 ? -13.398 -11.836 -3.842 1 92.81 137 GLN B O 1
ATOM 3156 N N . ASP B 1 138 ? -12.461 -11.539 -5.82 1 89.94 138 ASP B N 1
ATOM 3157 C CA . ASP B 1 138 ? -11.398 -12.5 -5.559 1 89.94 138 ASP B CA 1
ATOM 3158 C C . ASP B 1 138 ? -10.516 -12.039 -4.402 1 89.94 138 ASP B C 1
ATOM 3160 O O . ASP B 1 138 ? -9.914 -12.859 -3.707 1 89.94 138 ASP B O 1
ATOM 3164 N N . LEU B 1 139 ? -10.461 -10.781 -4.195 1 94.12 139 LEU B N 1
ATOM 3165 C CA . LEU B 1 139 ? -9.555 -10.203 -3.207 1 94.12 139 LEU B CA 1
ATOM 3166 C C . LEU B 1 139 ? -10.234 -10.086 -1.849 1 94.12 139 LEU B C 1
ATOM 3168 O O . LEU B 1 139 ? -9.625 -9.633 -0.878 1 94.12 139 LEU B O 1
ATOM 3172 N N . GLU B 1 140 ? -11.414 -10.469 -1.69 1 94.88 140 GLU B N 1
ATOM 3173 C CA . GLU B 1 140 ? -12.219 -10.234 -0.497 1 94.88 140 GLU B CA 1
ATOM 3174 C C . GLU B 1 140 ? -11.508 -10.727 0.758 1 94.88 140 GLU B C 1
ATOM 3176 O O . GLU B 1 140 ? -11.234 -9.945 1.673 1 94.88 140 GLU B O 1
ATOM 3181 N N . CYS B 1 141 ? -11.156 -11.938 0.764 1 92.69 141 CYS B N 1
ATOM 3182 C CA . CYS B 1 141 ? -10.562 -12.539 1.954 1 92.69 141 CYS B CA 1
ATOM 3183 C C . CYS B 1 141 ? -9.242 -11.859 2.303 1 92.69 141 CYS B C 1
ATOM 3185 O O . CYS B 1 141 ? -8.953 -11.617 3.475 1 92.69 141 CYS B O 1
ATOM 3187 N N . ALA B 1 142 ? -8.453 -11.625 1.304 1 93.44 142 ALA B N 1
ATOM 3188 C CA . ALA B 1 142 ? -7.152 -10.984 1.53 1 93.44 142 ALA B CA 1
ATOM 3189 C C . ALA B 1 142 ? -7.324 -9.586 2.121 1 93.44 142 ALA B C 1
ATOM 3191 O O . ALA B 1 142 ? -6.57 -9.188 3.012 1 93.44 142 ALA B O 1
ATOM 3192 N N . ILE B 1 143 ? -8.242 -8.883 1.615 1 95.75 143 ILE B N 1
ATOM 3193 C CA . ILE B 1 143 ? -8.5 -7.527 2.088 1 95.75 143 ILE B CA 1
ATOM 3194 C C . ILE B 1 143 ? -8.945 -7.566 3.547 1 95.75 143 ILE B C 1
ATOM 3196 O O . ILE B 1 143 ? -8.43 -6.82 4.383 1 95.75 143 ILE B O 1
ATOM 3200 N N . PHE B 1 144 ? -9.836 -8.398 3.895 1 93.88 144 PHE B N 1
ATOM 3201 C CA . PHE B 1 144 ? -10.367 -8.43 5.254 1 93.88 144 PHE B CA 1
ATOM 3202 C C . PHE B 1 144 ? -9.336 -9.008 6.219 1 93.88 144 PHE B C 1
ATOM 3204 O O . PHE B 1 144 ? -9.281 -8.617 7.387 1 93.88 144 PHE B O 1
ATOM 3211 N N . GLU B 1 145 ? -8.5 -9.891 5.711 1 93.19 145 GLU B N 1
ATOM 3212 C CA . GLU B 1 145 ? -7.336 -10.305 6.484 1 93.19 145 GLU B CA 1
ATOM 3213 C C . GLU B 1 145 ? -6.461 -9.117 6.855 1 93.19 145 GLU B C 1
ATOM 3215 O O . GLU B 1 145 ? -6.02 -8.992 8 1 93.19 145 GLU B O 1
ATOM 3220 N N . THR B 1 146 ? -6.23 -8.344 5.93 1 94.12 146 THR B N 1
ATOM 3221 C CA . THR B 1 146 ? -5.41 -7.152 6.133 1 94.12 146 THR B CA 1
ATOM 3222 C C . THR B 1 146 ? -6.066 -6.207 7.137 1 94.12 146 THR B C 1
ATOM 3224 O O . THR B 1 146 ? -5.398 -5.691 8.039 1 94.12 146 THR B O 1
ATOM 3227 N N . ILE B 1 147 ? -7.328 -6.031 6.988 1 95.06 147 ILE B N 1
ATOM 3228 C CA . ILE B 1 147 ? -8.062 -5.141 7.875 1 95.06 147 ILE B CA 1
ATOM 3229 C C . ILE B 1 147 ? -8 -5.66 9.305 1 95.06 147 ILE B C 1
ATOM 3231 O O . ILE B 1 147 ? -7.742 -4.898 10.242 1 95.06 147 ILE B O 1
ATOM 3235 N N . SER B 1 148 ? -8.195 -6.871 9.477 1 93.31 148 SER B N 1
ATOM 3236 C CA . SER B 1 148 ? -8.18 -7.484 10.805 1 93.31 148 SER B CA 1
ATOM 3237 C C . SER B 1 148 ? -6.812 -7.34 11.461 1 93.31 148 SER B C 1
ATOM 3239 O O . SER B 1 148 ? -6.719 -6.961 12.625 1 93.31 148 SER B O 1
ATOM 3241 N N . ARG B 1 149 ? -5.797 -7.613 10.797 1 91.5 149 ARG B N 1
ATOM 3242 C CA . ARG B 1 149 ? -4.438 -7.508 11.32 1 91.5 149 ARG B CA 1
ATOM 3243 C C . ARG B 1 149 ? -4.113 -6.07 11.711 1 91.5 149 ARG B C 1
ATOM 3245 O O . ARG B 1 149 ? -3.516 -5.824 12.766 1 91.5 149 ARG B O 1
ATOM 3252 N N . LYS B 1 150 ? -4.445 -5.207 10.859 1 92.94 150 LYS B N 1
ATOM 3253 C CA . LYS B 1 150 ? -4.18 -3.801 11.148 1 92.94 150 LYS B CA 1
ATOM 3254 C C . LYS B 1 150 ? -4.934 -3.344 12.391 1 92.94 150 LYS B C 1
ATOM 3256 O O . LYS B 1 150 ? -4.375 -2.643 13.234 1 92.94 150 LYS B O 1
ATOM 3261 N N . ASN B 1 151 ? -6.129 -3.779 12.523 1 92.69 151 ASN B N 1
ATOM 3262 C CA . ASN B 1 151 ? -6.945 -3.379 13.664 1 92.69 151 ASN B CA 1
ATOM 3263 C C . ASN B 1 151 ? -6.426 -3.98 14.961 1 92.69 151 ASN B C 1
ATOM 3265 O O . ASN B 1 151 ? -6.395 -3.307 15.992 1 92.69 151 ASN B O 1
ATOM 3269 N N . ASP B 1 152 ? -6.035 -5.152 14.883 1 89.88 152 ASP B N 1
ATOM 3270 C CA . ASP B 1 152 ? -5.742 -5.891 16.109 1 89.88 152 ASP B CA 1
ATOM 3271 C C . ASP B 1 152 ? -4.289 -5.688 16.531 1 89.88 152 ASP B C 1
ATOM 3273 O O . ASP B 1 152 ? -3.975 -5.734 17.734 1 89.88 152 ASP B O 1
ATOM 3277 N N . ILE B 1 153 ? -3.418 -5.457 15.609 1 87.88 153 ILE B N 1
ATOM 3278 C CA . ILE B 1 153 ? -1.998 -5.43 15.938 1 87.88 153 ILE B CA 1
ATOM 3279 C C . ILE B 1 153 ? -1.465 -4.004 15.805 1 87.88 153 ILE B C 1
ATOM 3281 O O . ILE B 1 153 ? -0.834 -3.482 16.734 1 87.88 153 ILE B O 1
ATOM 3285 N N . VAL B 1 154 ? -1.752 -3.406 14.75 1 90.5 154 VAL B N 1
ATOM 3286 C CA . VAL B 1 154 ? -1.052 -2.182 14.375 1 90.5 154 VAL B CA 1
ATOM 3287 C C . VAL B 1 154 ? -1.679 -0.987 15.094 1 90.5 154 VAL B C 1
ATOM 3289 O O . VAL B 1 154 ? -0.967 -0.135 15.625 1 90.5 154 VAL B O 1
ATOM 3292 N N . LYS B 1 155 ? -2.916 -1.021 15.148 1 93.44 155 LYS B N 1
ATOM 3293 C CA . LYS B 1 155 ? -3.615 0.143 15.688 1 93.44 155 LYS B CA 1
ATOM 3294 C C . LYS B 1 155 ? -3.221 0.398 17.141 1 93.44 155 LYS B C 1
ATOM 3296 O O . LYS B 1 155 ? -2.859 1.519 17.5 1 93.44 155 LYS B O 1
ATOM 3301 N N . PRO B 1 156 ? -3.242 -0.606 17.984 1 92.38 156 PRO B N 1
ATOM 3302 C CA . PRO B 1 156 ? -2.84 -0.361 19.375 1 92.38 156 PRO B CA 1
ATOM 3303 C C . PRO B 1 156 ? -1.417 0.182 19.484 1 92.38 156 PRO B C 1
ATOM 3305 O O . PRO B 1 156 ? -1.138 1.015 20.359 1 92.38 156 PRO B O 1
ATOM 3308 N N . ILE B 1 157 ? -0.486 -0.215 18.688 1 91.5 157 ILE B N 1
ATOM 3309 C CA . ILE B 1 157 ? 0.898 0.244 18.719 1 91.5 157 ILE B CA 1
ATOM 3310 C C . ILE B 1 157 ? 0.963 1.718 18.328 1 91.5 157 ILE B C 1
ATOM 3312 O O . ILE B 1 157 ? 1.646 2.512 18.984 1 91.5 157 ILE B O 1
ATOM 3316 N N . ILE B 1 158 ? 0.219 2.061 17.297 1 93.31 158 ILE B N 1
ATOM 3317 C CA . ILE B 1 158 ? 0.196 3.438 16.828 1 93.31 158 ILE B CA 1
ATOM 3318 C C . ILE B 1 158 ? -0.338 4.355 17.922 1 93.31 158 ILE B C 1
ATOM 3320 O O . ILE B 1 158 ? 0.259 5.395 18.219 1 93.31 158 ILE B O 1
ATOM 3324 N N . LEU B 1 159 ? -1.44 3.959 18.5 1 92.94 159 LEU B N 1
ATOM 3325 C CA . LEU B 1 159 ? -2.08 4.789 19.516 1 92.94 159 LEU B CA 1
ATOM 3326 C C . LEU B 1 159 ? -1.181 4.941 20.734 1 92.94 159 LEU B C 1
ATOM 3328 O O . LEU B 1 159 ? -1.074 6.035 21.297 1 92.94 159 LEU B O 1
ATOM 3332 N N . ASN B 1 160 ? -0.583 3.893 21.109 1 92.88 160 ASN B N 1
ATOM 3333 C CA . ASN B 1 160 ? 0.346 3.949 22.219 1 92.88 160 ASN B CA 1
ATOM 3334 C C . ASN B 1 160 ? 1.521 4.879 21.938 1 92.88 160 ASN B C 1
ATOM 3336 O O . ASN B 1 160 ? 1.919 5.668 22.797 1 92.88 160 ASN B O 1
ATOM 3340 N N . GLN B 1 161 ? 2.084 4.789 20.812 1 92.5 161 GLN B N 1
ATOM 3341 C CA . GLN B 1 161 ? 3.232 5.617 20.453 1 92.5 161 GLN B CA 1
ATOM 3342 C C . GLN B 1 161 ? 2.83 7.078 20.297 1 92.5 161 GLN B C 1
ATOM 3344 O O . GLN B 1 161 ? 3.607 7.98 20.609 1 92.5 161 GLN B O 1
ATOM 3349 N N . LEU B 1 162 ? 1.644 7.281 19.766 1 92.69 162 LEU B N 1
ATOM 3350 C CA . LEU B 1 162 ? 1.122 8.641 19.688 1 92.69 162 LEU B CA 1
ATOM 3351 C C . LEU B 1 162 ? 1.071 9.281 21.078 1 92.69 162 LEU B C 1
ATOM 3353 O O . LEU B 1 162 ? 1.456 10.445 21.234 1 92.69 162 LEU B O 1
ATOM 3357 N N . GLU B 1 163 ? 0.64 8.531 22 1 90.88 163 GLU B N 1
ATOM 3358 C CA . GLU B 1 163 ? 0.558 9 23.375 1 90.88 163 GLU B CA 1
ATOM 3359 C C . GLU B 1 163 ? 1.945 9.266 23.953 1 90.88 163 GLU B C 1
ATOM 3361 O O . GLU B 1 163 ? 2.164 10.281 24.625 1 90.88 163 GLU B O 1
ATOM 3366 N N . GLN B 1 164 ? 2.855 8.414 23.719 1 91.31 164 GLN B N 1
ATOM 3367 C CA . GLN B 1 164 ? 4.219 8.555 24.219 1 91.31 164 GLN B CA 1
ATOM 3368 C C . GLN B 1 164 ? 4.895 9.789 23.641 1 91.31 164 GLN B C 1
ATOM 3370 O O . GLN B 1 164 ? 5.59 10.523 24.344 1 91.31 164 GLN B O 1
ATOM 3375 N N . ILE B 1 165 ? 4.75 9.992 22.375 1 92.12 165 ILE B N 1
ATOM 3376 C CA . ILE B 1 165 ? 5.332 11.156 21.719 1 92.12 165 ILE B CA 1
ATOM 3377 C C . ILE B 1 165 ? 4.719 12.43 22.281 1 92.12 165 ILE B C 1
ATOM 3379 O O . ILE B 1 165 ? 5.43 13.398 22.547 1 92.12 165 ILE B O 1
ATOM 3383 N N . SER B 1 166 ? 3.436 12.422 22.453 1 89.25 166 SER B N 1
ATOM 3384 C CA . SER B 1 166 ? 2.74 13.578 23.016 1 89.25 166 SER B CA 1
ATOM 3385 C C . SER B 1 166 ? 3.256 13.906 24.422 1 89.25 166 SER B C 1
ATOM 3387 O O . SER B 1 166 ? 3.428 15.078 24.766 1 89.25 166 SER B O 1
ATOM 3389 N N . GLU B 1 167 ? 3.447 12.93 25.188 1 88.5 167 GLU B N 1
ATOM 3390 C CA . GLU B 1 167 ? 3.979 13.117 26.531 1 88.5 167 GLU B CA 1
ATOM 3391 C C . GLU B 1 167 ? 5.383 13.703 26.5 1 88.5 167 GLU B C 1
ATOM 3393 O O . GLU B 1 167 ? 5.711 14.594 27.281 1 88.5 167 GLU B O 1
ATOM 3398 N N . TYR B 1 168 ? 6.141 13.195 25.641 1 89.56 168 TYR B N 1
ATOM 3399 C CA . TYR B 1 168 ? 7.492 13.719 25.453 1 89.56 168 TYR B CA 1
ATOM 3400 C C . TYR B 1 168 ? 7.461 15.195 25.094 1 89.56 168 TYR B C 1
ATOM 3402 O O . TYR B 1 168 ? 8.211 16 25.656 1 89.56 168 TYR B O 1
ATOM 3410 N N . ILE B 1 169 ? 6.637 15.539 24.172 1 88.12 169 ILE B N 1
ATOM 3411 C CA . ILE B 1 169 ? 6.527 16.922 23.734 1 88.12 169 ILE B CA 1
ATOM 3412 C C . ILE B 1 169 ? 6.059 17.797 24.891 1 88.12 169 ILE B C 1
ATOM 3414 O O . ILE B 1 169 ? 6.523 18.938 25.047 1 88.12 169 ILE B O 1
ATOM 3418 N N . ASN B 1 170 ? 5.301 17.312 25.672 1 85.5 170 ASN B N 1
ATOM 3419 C CA . ASN B 1 170 ? 4.762 18.047 26.812 1 85.5 170 ASN B CA 1
ATOM 3420 C C . ASN B 1 170 ? 5.836 18.281 27.875 1 85.5 170 ASN B C 1
ATOM 3422 O O . ASN B 1 170 ? 5.859 19.344 28.5 1 85.5 170 ASN B O 1
ATOM 3426 N N . THR B 1 171 ? 6.633 17.359 28.062 1 86.44 171 THR B N 1
ATOM 3427 C CA . THR B 1 171 ? 7.594 17.422 29.156 1 86.44 171 THR B CA 1
ATOM 3428 C C . THR B 1 171 ? 8.867 18.141 28.719 1 86.44 171 THR B C 1
ATOM 3430 O O . THR B 1 171 ? 9.461 18.875 29.5 1 86.44 171 THR B O 1
ATOM 3433 N N . ASP B 1 172 ? 9.25 17.984 27.469 1 85.31 172 ASP B N 1
ATOM 3434 C CA . ASP B 1 172 ? 10.586 18.438 27.078 1 85.31 172 ASP B CA 1
ATOM 3435 C C . ASP B 1 172 ? 10.531 19.766 26.328 1 85.31 172 ASP B C 1
ATOM 3437 O O . ASP B 1 172 ? 11.547 20.438 26.172 1 85.31 172 ASP B O 1
ATOM 3441 N N . PHE B 1 173 ? 9.328 20.047 25.875 1 82.88 173 PHE B N 1
ATOM 3442 C CA . PHE B 1 173 ? 9.227 21.297 25.141 1 82.88 173 PHE B CA 1
ATOM 3443 C C . PHE B 1 173 ? 8.281 22.266 25.844 1 82.88 173 PHE B C 1
ATOM 3445 O O . PHE B 1 173 ? 7.195 21.875 26.266 1 82.88 173 PHE B O 1
ATOM 3452 N N . ASN B 1 174 ? 8.836 23.359 26.297 1 80.06 174 ASN B N 1
ATOM 3453 C CA . ASN B 1 174 ? 8.047 24.391 26.969 1 80.06 174 ASN B CA 1
ATOM 3454 C C . ASN B 1 174 ? 7.316 25.266 25.953 1 80.06 174 ASN B C 1
ATOM 3456 O O . ASN B 1 174 ? 7.777 26.359 25.625 1 80.06 174 ASN B O 1
ATOM 3460 N N . ILE B 1 175 ? 6.262 24.688 25.5 1 81 175 ILE B N 1
ATOM 3461 C CA . ILE B 1 175 ? 5.449 25.438 24.562 1 81 175 ILE B CA 1
ATOM 3462 C C . ILE B 1 175 ? 4.504 26.375 25.328 1 81 175 ILE B C 1
ATOM 3464 O O . ILE B 1 175 ? 3.842 25.938 26.266 1 81 175 ILE B O 1
ATOM 3468 N N . ASP B 1 176 ? 4.637 27.641 24.906 1 81 176 ASP B N 1
ATOM 3469 C CA . ASP B 1 176 ? 3.771 28.625 25.531 1 81 176 ASP B CA 1
ATOM 3470 C C . ASP B 1 176 ? 2.301 28.25 25.391 1 81 176 ASP B C 1
ATOM 3472 O O . ASP B 1 176 ? 1.887 27.75 24.344 1 81 176 ASP B O 1
ATOM 3476 N N . LYS B 1 177 ? 1.591 28.469 26.375 1 78.44 177 LYS B N 1
ATOM 3477 C CA . LYS B 1 177 ? 0.186 28.062 26.406 1 78.44 177 LYS B CA 1
ATOM 3478 C C . LYS B 1 177 ? -0.664 28.984 25.531 1 78.44 177 LYS B C 1
ATOM 3480 O O . LYS B 1 177 ? -1.824 28.688 25.25 1 78.44 177 LYS B O 1
ATOM 3485 N N . SER B 1 178 ? -0.153 30.062 25.031 1 81.88 178 SER B N 1
ATOM 3486 C CA . SER B 1 178 ? -0.886 31 24.188 1 81.88 178 SER B CA 1
ATOM 3487 C C . SER B 1 178 ? -0.675 30.688 22.703 1 81.88 178 SER B C 1
ATOM 3489 O O . SER B 1 178 ? -1.113 31.453 21.844 1 81.88 178 SER B O 1
ATOM 3491 N N . VAL B 1 179 ? -0.254 29.531 22.453 1 84.5 179 VAL B N 1
ATOM 3492 C CA . VAL B 1 179 ? 0.111 29.219 21.078 1 84.5 179 VAL B CA 1
ATOM 3493 C C . VAL B 1 179 ? -1.114 28.703 20.328 1 84.5 179 VAL B C 1
ATOM 3495 O O . VAL B 1 179 ? -2.033 28.141 20.938 1 84.5 179 VAL B O 1
ATOM 3498 N N . THR B 1 180 ? -1.136 29 19.047 1 90.62 180 THR B N 1
ATOM 3499 C CA . THR B 1 180 ? -2.191 28.5 18.172 1 90.62 180 THR B CA 1
ATOM 3500 C C . THR B 1 180 ? -1.871 27.078 17.703 1 90.62 180 THR B C 1
ATOM 3502 O O . THR B 1 180 ? -0.737 26.625 17.844 1 90.62 180 THR B O 1
ATOM 3505 N N . LEU B 1 181 ? -2.859 26.391 17.172 1 90.88 181 LEU B N 1
ATOM 3506 C CA . LEU B 1 181 ? -2.695 25.031 16.641 1 90.88 181 LEU B CA 1
ATOM 3507 C C . LEU B 1 181 ? -1.622 25 15.562 1 90.88 181 LEU B C 1
ATOM 3509 O O . LEU B 1 181 ? -0.804 24.078 15.523 1 90.88 181 LEU B O 1
ATOM 3513 N N . GLU B 1 182 ? -1.616 26 14.711 1 92.56 182 GLU B N 1
ATOM 3514 C CA . GLU B 1 182 ? -0.665 26.062 13.609 1 92.56 182 GLU B CA 1
ATOM 3515 C C . GLU B 1 182 ? 0.764 26.234 14.117 1 92.56 182 GLU B C 1
ATOM 3517 O O . GLU B 1 182 ? 1.701 25.656 13.547 1 92.56 182 GLU B O 1
ATOM 3522 N N . GLU B 1 183 ? 0.917 26.906 15.125 1 90.69 183 GLU B N 1
ATOM 3523 C CA . GLU B 1 183 ? 2.24 27.094 15.711 1 90.69 183 GLU B CA 1
ATOM 3524 C C . GLU B 1 183 ? 2.75 25.797 16.344 1 90.69 183 GLU B C 1
ATOM 3526 O O . GLU B 1 183 ? 3.92 25.438 16.188 1 90.69 183 GLU B O 1
ATOM 3531 N N . VAL B 1 184 ? 1.779 25.156 17.047 1 90.56 184 VAL B N 1
ATOM 3532 C CA . VAL B 1 184 ? 2.166 23.891 17.656 1 90.56 184 VAL B CA 1
ATOM 3533 C C . VAL B 1 184 ? 2.582 22.906 16.578 1 90.56 184 VAL B C 1
ATOM 3535 O O . VAL B 1 184 ? 3.574 22.188 16.734 1 90.56 184 VAL B O 1
ATOM 3538 N N . LYS B 1 185 ? 1.86 22.828 15.484 1 92.94 185 LYS B N 1
ATOM 3539 C CA . LYS B 1 185 ? 2.193 21.953 14.367 1 92.94 185 LYS B CA 1
ATOM 3540 C C . LYS B 1 185 ? 3.596 22.234 13.836 1 92.94 185 LYS B C 1
ATOM 3542 O O . LYS B 1 185 ? 4.363 21.312 13.562 1 92.94 185 LYS B O 1
ATOM 3547 N N . THR B 1 186 ? 3.908 23.469 13.758 1 92.19 186 THR B N 1
ATOM 3548 C CA . THR B 1 186 ? 5.203 23.891 13.242 1 92.19 186 THR B CA 1
ATOM 3549 C C . THR B 1 186 ? 6.328 23.453 14.172 1 92.19 186 THR B C 1
ATOM 3551 O O . THR B 1 186 ? 7.387 23.016 13.719 1 92.19 186 THR B O 1
ATOM 3554 N N . ILE B 1 187 ? 6.07 23.594 15.414 1 91.25 187 ILE B N 1
ATOM 3555 C CA . ILE B 1 187 ? 7.066 23.172 16.406 1 91.25 187 ILE B CA 1
ATOM 3556 C C . ILE B 1 187 ? 7.305 21.672 16.297 1 91.25 187 ILE B C 1
ATOM 3558 O O . ILE B 1 187 ? 8.453 21.219 16.25 1 91.25 187 ILE B O 1
ATOM 3562 N N . ILE B 1 188 ? 6.23 20.938 16.219 1 91.94 188 ILE B N 1
ATOM 3563 C CA . ILE B 1 188 ? 6.332 19.484 16.156 1 91.94 188 ILE B CA 1
ATOM 3564 C C . ILE B 1 188 ? 7.082 19.078 14.891 1 91.94 188 ILE B C 1
ATOM 3566 O O . ILE B 1 188 ? 7.953 18.203 14.93 1 91.94 188 ILE B O 1
ATOM 3570 N N . LYS B 1 189 ? 6.715 19.703 13.773 1 90.56 189 LYS B N 1
ATOM 3571 C CA . LYS B 1 189 ? 7.375 19.406 12.508 1 90.56 189 LYS B CA 1
ATOM 3572 C C . LYS B 1 189 ? 8.867 19.719 12.57 1 90.56 189 LYS B C 1
ATOM 3574 O O . LYS B 1 189 ? 9.672 19.094 11.883 1 90.56 189 LYS B O 1
ATOM 3579 N N . GLY B 1 190 ? 9.219 20.625 13.438 1 90.06 190 GLY B N 1
ATOM 3580 C CA . GLY B 1 190 ? 10.602 21.062 13.57 1 90.06 190 GLY B CA 1
ATOM 3581 C C . GLY B 1 190 ? 11.445 20.156 14.43 1 90.06 190 GLY B C 1
ATOM 3582 O O . GLY B 1 190 ? 12.68 20.219 14.391 1 90.06 190 GLY B O 1
ATOM 3583 N N . ILE B 1 191 ? 10.805 19.359 15.188 1 91 191 ILE B N 1
ATOM 3584 C CA . ILE B 1 191 ? 11.539 18.453 16.062 1 91 191 ILE B CA 1
ATOM 3585 C C . ILE B 1 191 ? 12.164 17.328 15.242 1 91 191 ILE B C 1
ATOM 3587 O O . ILE B 1 191 ? 11.477 16.688 14.43 1 91 191 ILE B O 1
ATOM 3591 N N . HIS B 1 192 ? 13.383 17.094 15.492 1 90.5 192 HIS B N 1
ATOM 3592 C CA . HIS B 1 192 ? 14.07 16.016 14.773 1 90.5 192 HIS B CA 1
ATOM 3593 C C . HIS B 1 192 ? 13.562 14.648 15.211 1 90.5 192 HIS B C 1
ATOM 3595 O O . HIS B 1 192 ? 13.406 14.391 16.406 1 90.5 192 HIS B O 1
ATOM 3601 N N . ILE B 1 193 ? 13.453 13.781 14.234 1 88.88 193 ILE B N 1
ATOM 3602 C CA . ILE B 1 193 ? 12.883 12.453 14.469 1 88.88 193 ILE B CA 1
ATOM 3603 C C . ILE B 1 193 ? 13.781 11.672 15.43 1 88.88 193 ILE B C 1
ATOM 3605 O O . ILE B 1 193 ? 13.289 10.891 16.25 1 88.88 193 ILE B O 1
ATOM 3609 N N . GLU B 1 194 ? 15.047 11.859 15.352 1 87 194 GLU B N 1
ATOM 3610 C CA . GLU B 1 194 ? 15.992 11.133 16.188 1 87 194 GLU B CA 1
ATOM 3611 C C . GLU B 1 194 ? 15.805 11.484 17.672 1 87 194 GLU B C 1
ATOM 3613 O O . GLU B 1 194 ? 15.961 10.625 18.531 1 87 194 GLU B O 1
ATOM 3618 N N . LEU B 1 195 ? 15.5 12.742 17.953 1 89.81 195 LEU B N 1
ATOM 3619 C CA . LEU B 1 195 ? 15.258 13.172 19.312 1 89.81 195 LEU B CA 1
ATOM 3620 C C . LEU B 1 195 ? 14.016 12.508 19.891 1 89.81 195 LEU B C 1
ATOM 3622 O O . LEU B 1 195 ? 14.008 12.086 21.047 1 89.81 195 LEU B O 1
ATOM 3626 N N . ILE B 1 196 ? 13.023 12.375 19.062 1 90.38 196 ILE B N 1
ATOM 3627 C CA . ILE B 1 196 ? 11.789 11.727 19.5 1 90.38 196 ILE B CA 1
ATOM 3628 C C . ILE B 1 196 ? 12.055 10.242 19.75 1 90.38 196 ILE B C 1
ATOM 3630 O O . ILE B 1 196 ? 11.641 9.703 20.781 1 90.38 196 ILE B O 1
ATOM 3634 N N . ALA B 1 197 ? 12.75 9.633 18.875 1 88.12 197 ALA B N 1
ATOM 3635 C CA . ALA B 1 197 ? 13.008 8.195 18.938 1 88.12 197 ALA B CA 1
ATOM 3636 C C . ALA B 1 197 ? 13.82 7.844 20.172 1 88.12 197 ALA B C 1
ATOM 3638 O O . ALA B 1 197 ? 13.656 6.762 20.75 1 88.12 197 ALA B O 1
ATOM 3639 N N . LYS B 1 198 ? 14.688 8.688 20.594 1 86.62 198 LYS B N 1
ATOM 3640 C CA . LYS B 1 198 ? 15.531 8.453 21.75 1 86.62 198 LYS B CA 1
ATOM 3641 C C . LYS B 1 198 ? 14.719 8.469 23.047 1 86.62 198 LYS B C 1
ATOM 3643 O O . LYS B 1 198 ? 15.07 7.805 24.016 1 86.62 198 LYS B O 1
ATOM 3648 N N . HIS B 1 199 ? 13.664 9.148 23.078 1 84.88 199 HIS B N 1
ATOM 3649 C CA . HIS B 1 199 ? 12.93 9.344 24.328 1 84.88 199 HIS B CA 1
ATOM 3650 C C . HIS B 1 199 ? 11.695 8.453 24.375 1 84.88 199 HIS B C 1
ATOM 3652 O O . HIS B 1 199 ? 11.016 8.391 25.406 1 84.88 199 HIS B O 1
ATOM 3658 N N . VAL B 1 200 ? 11.312 7.926 23.281 1 82.62 200 VAL B N 1
ATOM 3659 C CA . VAL B 1 200 ? 10.211 6.969 23.266 1 82.62 200 VAL B CA 1
ATOM 3660 C C . VAL B 1 200 ? 10.75 5.559 23.5 1 82.62 200 VAL B C 1
ATOM 3662 O O . VAL B 1 200 ? 11.727 5.145 22.875 1 82.62 200 VAL B O 1
ATOM 3665 N N . PRO B 1 201 ? 10.18 5.004 24.516 1 77.56 201 PRO B N 1
ATOM 3666 C CA . PRO B 1 201 ? 10.641 3.639 24.781 1 77.56 201 PRO B CA 1
ATOM 3667 C C . PRO B 1 201 ? 10.719 2.783 23.531 1 77.56 201 PRO B C 1
ATOM 3669 O O . PRO B 1 201 ? 9.828 2.852 22.672 1 77.56 201 PRO B O 1
ATOM 3672 N N . LYS B 1 202 ? 11.797 2.205 23.469 1 68.5 202 LYS B N 1
ATOM 3673 C CA . LYS B 1 202 ? 12.031 1.384 22.297 1 68.5 202 LYS B CA 1
ATOM 3674 C C . LYS B 1 202 ? 11.008 0.262 22.188 1 68.5 202 LYS B C 1
ATOM 3676 O O . LYS B 1 202 ? 10.719 -0.424 23.172 1 68.5 202 LYS B O 1
ATOM 3681 N N . HIS B 1 203 ? 10.164 0.482 21.266 1 69.38 203 HIS B N 1
ATOM 3682 C CA . HIS B 1 203 ? 9.281 -0.617 20.875 1 69.38 203 HIS B CA 1
ATOM 3683 C C . HIS B 1 203 ? 9.875 -1.414 19.719 1 69.38 203 HIS B C 1
ATOM 3685 O O . HIS B 1 203 ? 10.68 -0.89 18.953 1 69.38 203 HIS B O 1
ATOM 3691 N N . LYS B 1 204 ? 9.609 -2.695 19.812 1 69.62 204 LYS B N 1
ATOM 3692 C CA . LYS B 1 204 ? 10.109 -3.568 18.75 1 69.62 204 LYS B CA 1
ATOM 3693 C C . LYS B 1 204 ? 9.719 -3.043 17.375 1 69.62 204 LYS B C 1
ATOM 3695 O O . LYS B 1 204 ? 10.508 -3.121 16.422 1 69.62 204 LYS B O 1
ATOM 3700 N N . HIS B 1 205 ? 8.555 -2.377 17.359 1 80.5 205 HIS B N 1
ATOM 3701 C CA . HIS B 1 205 ? 8.078 -1.86 16.078 1 80.5 205 HIS B CA 1
ATOM 3702 C C . HIS B 1 205 ? 7.723 -0.381 16.188 1 80.5 205 HIS B C 1
ATOM 3704 O O . HIS B 1 205 ? 6.938 0.017 17.047 1 80.5 205 HIS B O 1
ATOM 3710 N N . SER B 1 206 ? 8.344 0.346 15.273 1 87.38 206 SER B N 1
ATOM 3711 C CA . SER B 1 206 ? 8.227 1.793 15.414 1 87.38 206 SER B CA 1
ATOM 3712 C C . SER B 1 206 ? 7.344 2.383 14.312 1 87.38 206 SER B C 1
ATOM 3714 O O . SER B 1 206 ? 7.402 1.946 13.164 1 87.38 206 SER B O 1
ATOM 3716 N N . PHE B 1 207 ? 6.48 3.391 14.68 1 93.12 207 PHE B N 1
ATOM 3717 C CA . PHE B 1 207 ? 5.676 4.203 13.773 1 93.12 207 PHE B CA 1
ATOM 3718 C C . PHE B 1 207 ? 5.961 5.684 13.977 1 93.12 207 PHE B C 1
ATOM 3720 O O . PHE B 1 207 ? 5.184 6.539 13.539 1 93.12 207 PHE B O 1
ATOM 3727 N N . ILE B 1 208 ? 7.039 5.965 14.594 1 93.56 208 ILE B N 1
ATOM 3728 C CA . ILE B 1 208 ? 7.336 7.324 15.031 1 93.56 208 ILE B CA 1
ATOM 3729 C C . ILE B 1 208 ? 7.445 8.242 13.812 1 93.56 208 ILE B C 1
ATOM 3731 O O . ILE B 1 208 ? 6.863 9.328 13.797 1 93.56 208 ILE B O 1
ATOM 3735 N N . SER B 1 209 ? 8.133 7.828 12.836 1 92.88 209 SER B N 1
ATOM 3736 C CA . SER B 1 209 ? 8.32 8.656 11.641 1 92.88 209 SER B CA 1
ATOM 3737 C C . SER B 1 209 ? 7 8.875 10.914 1 92.88 209 SER B C 1
ATOM 3739 O O . SER B 1 209 ? 6.711 9.984 10.461 1 92.88 209 SER B O 1
ATOM 3741 N N . GLN B 1 210 ? 6.207 7.863 10.797 1 93.38 210 GLN B N 1
ATOM 3742 C CA . GLN B 1 210 ? 4.922 7.996 10.125 1 93.38 210 GLN B CA 1
ATOM 3743 C C . GLN B 1 210 ? 3.979 8.906 10.906 1 93.38 210 GLN B C 1
ATOM 3745 O O . GLN B 1 210 ? 3.252 9.711 10.312 1 93.38 210 GLN B O 1
ATOM 3750 N N . ILE B 1 211 ? 4.035 8.773 12.203 1 94.25 211 ILE B N 1
ATOM 3751 C CA . ILE B 1 211 ? 3.195 9.633 13.039 1 94.25 211 ILE B CA 1
ATOM 3752 C C . ILE B 1 211 ? 3.602 11.094 12.844 1 94.25 211 ILE B C 1
ATOM 3754 O O . ILE B 1 211 ? 2.746 11.961 12.648 1 94.25 211 ILE B O 1
ATOM 3758 N N . LYS B 1 212 ? 4.805 11.312 12.891 1 92.81 212 LYS B N 1
ATOM 3759 C CA . LYS B 1 212 ? 5.293 12.68 12.719 1 92.81 212 LYS B CA 1
ATOM 3760 C C . LYS B 1 212 ? 4.953 13.211 11.336 1 92.81 212 LYS B C 1
ATOM 3762 O O . LYS B 1 212 ? 4.621 14.391 11.18 1 92.81 212 LYS B O 1
ATOM 3767 N N . LEU B 1 213 ? 5 12.398 10.328 1 91.38 213 LEU B N 1
ATOM 3768 C CA . LEU B 1 213 ? 4.812 12.812 8.945 1 91.38 213 LEU B CA 1
ATOM 3769 C C . LEU B 1 213 ? 3.33 13 8.625 1 91.38 213 LEU B C 1
ATOM 3771 O O . LEU B 1 213 ? 2.955 13.945 7.926 1 91.38 213 LEU B O 1
ATOM 3775 N N . PHE B 1 214 ? 2.506 12.117 9.141 1 90.69 214 PHE B N 1
ATOM 3776 C CA . PHE B 1 214 ? 1.143 12.062 8.625 1 90.69 214 PHE B CA 1
ATOM 3777 C C . PHE B 1 214 ? 0.139 12.445 9.711 1 90.69 214 PHE B C 1
ATOM 3779 O O . PHE B 1 214 ? -1.019 12.75 9.406 1 90.69 214 PHE B O 1
ATOM 3786 N N . ALA B 1 215 ? 0.568 12.484 10.977 1 93.06 215 ALA B N 1
ATOM 3787 C CA . ALA B 1 215 ? -0.376 12.719 12.062 1 93.06 215 ALA B CA 1
ATOM 3788 C C . ALA B 1 215 ? 0.07 13.891 12.938 1 93.06 215 ALA B C 1
ATOM 3790 O O . ALA B 1 215 ? -0.109 13.867 14.156 1 93.06 215 ALA B O 1
ATOM 3791 N N . THR B 1 216 ? 0.676 14.828 12.375 1 93.25 216 THR B N 1
ATOM 3792 C CA . THR B 1 216 ? 1.168 15.977 13.117 1 93.25 216 THR B CA 1
ATOM 3793 C C . THR B 1 216 ? 0.011 16.75 13.742 1 93.25 216 THR B C 1
ATOM 3795 O O . THR B 1 216 ? 0.112 17.219 14.875 1 93.25 216 THR B O 1
ATOM 3798 N N . GLU B 1 217 ? -1.007 16.938 13.008 1 91.81 217 GLU B N 1
ATOM 3799 C CA . GLU B 1 217 ? -2.172 17.656 13.516 1 91.81 217 GLU B CA 1
ATOM 3800 C C . GLU B 1 217 ? -2.771 16.953 14.727 1 91.81 217 GLU B C 1
ATOM 3802 O O . GLU B 1 217 ? -3.131 17.609 15.711 1 91.81 217 GLU B O 1
ATOM 3807 N N . GLN B 1 218 ? -2.84 15.711 14.617 1 91.31 218 GLN B N 1
ATOM 3808 C CA . GLN B 1 218 ? -3.381 14.938 15.727 1 91.31 218 GLN B CA 1
ATOM 3809 C C . GLN B 1 218 ? -2.477 15.023 16.953 1 91.31 218 GLN B C 1
ATOM 3811 O O . GLN B 1 218 ? -2.959 15.078 18.094 1 91.31 218 GLN B O 1
ATOM 3816 N N . LEU B 1 219 ? -1.257 15.031 16.719 1 92.88 219 LEU B N 1
ATOM 3817 C CA . LEU B 1 219 ? -0.307 15.211 17.812 1 92.88 219 LEU B CA 1
ATOM 3818 C C . LEU B 1 219 ? -0.501 16.578 18.484 1 92.88 219 LEU B C 1
ATOM 3820 O O . LEU B 1 219 ? -0.505 16.672 19.719 1 92.88 219 LEU B O 1
ATOM 3824 N N . ALA B 1 220 ? -0.616 17.531 17.688 1 92.12 220 ALA B N 1
ATOM 3825 C CA . ALA B 1 220 ? -0.811 18.891 18.188 1 92.12 220 ALA B CA 1
ATOM 3826 C C . ALA B 1 220 ? -2.102 19 19 1 92.12 220 ALA B C 1
ATOM 3828 O O . ALA B 1 220 ? -2.119 19.594 20.078 1 92.12 220 ALA B O 1
ATOM 3829 N N . ILE B 1 221 ? -3.117 18.406 18.484 1 89.75 221 ILE B N 1
ATOM 3830 C CA . ILE B 1 221 ? -4.414 18.422 19.156 1 89.75 221 ILE B CA 1
ATOM 3831 C C . ILE B 1 221 ? -4.312 17.719 20.5 1 89.75 221 ILE B C 1
ATOM 3833 O O . ILE B 1 221 ? -4.828 18.203 21.516 1 89.75 221 ILE B O 1
ATOM 3837 N N . ASN B 1 222 ? -3.695 16.609 20.5 1 87.38 222 ASN B N 1
ATOM 3838 C CA . ASN B 1 222 ? -3.516 15.867 21.734 1 87.38 222 ASN B CA 1
ATOM 3839 C C . ASN B 1 222 ? -2.736 16.672 22.766 1 87.38 222 ASN B C 1
ATOM 3841 O O . ASN B 1 222 ? -3.076 16.656 23.953 1 87.38 222 ASN B O 1
ATOM 3845 N N . TRP B 1 223 ? -1.771 17.297 22.359 1 85.31 223 TRP B N 1
ATOM 3846 C CA . TRP B 1 223 ? -0.97 18.141 23.234 1 85.31 223 TRP B CA 1
ATOM 3847 C C . TRP B 1 223 ? -1.803 19.297 23.781 1 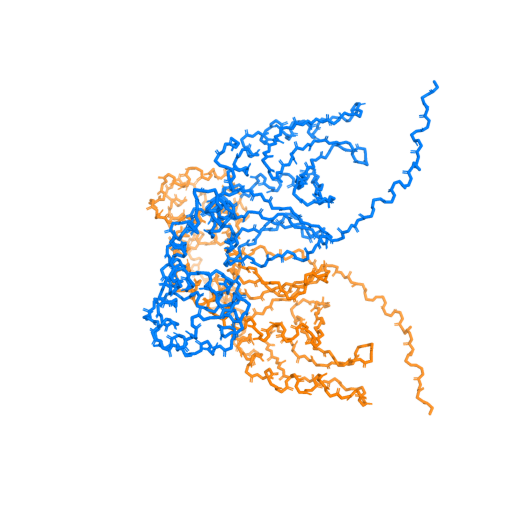85.31 223 TRP B C 1
ATOM 3849 O O . TRP B 1 223 ? -1.756 19.594 24.984 1 85.31 223 TRP B O 1
ATOM 3859 N N . MET B 1 224 ? -2.51 19.922 22.969 1 85.62 224 MET B N 1
ATOM 3860 C CA . MET B 1 224 ? -3.312 21.078 23.359 1 85.62 224 MET B CA 1
ATOM 3861 C C . MET B 1 224 ? -4.398 20.672 24.344 1 85.62 224 MET B C 1
ATOM 3863 O O . MET B 1 224 ? -4.688 21.406 25.297 1 85.62 224 MET B O 1
ATOM 3867 N N . THR B 1 225 ? -4.996 19.547 24.078 1 85.81 225 THR B N 1
ATOM 3868 C CA . THR B 1 225 ? -6.066 19.062 24.953 1 85.81 225 THR B CA 1
ATOM 3869 C C . THR B 1 225 ? -5.539 18.797 26.359 1 85.81 225 THR B C 1
ATOM 3871 O O . THR B 1 225 ? -6.25 19.016 27.344 1 85.81 225 THR B O 1
ATOM 3874 N N . LYS B 1 226 ? -4.344 18.516 26.484 1 81.88 226 LYS B N 1
ATOM 3875 C CA . LYS B 1 226 ? -3.748 18.203 27.781 1 81.88 226 LYS B CA 1
ATOM 3876 C C . LYS B 1 226 ? -3.25 19.453 28.469 1 81.88 226 LYS B C 1
ATOM 3878 O O . LYS B 1 226 ? -3.203 19.516 29.703 1 81.88 226 LYS B O 1
ATOM 3883 N N . ASN B 1 227 ? -2.84 20.469 27.781 1 79.69 227 ASN B N 1
ATOM 3884 C CA . ASN B 1 227 ? -2.111 21.578 28.359 1 79.69 227 ASN B CA 1
ATOM 3885 C C . ASN B 1 227 ? -2.953 22.859 28.375 1 79.69 227 ASN B C 1
ATOM 3887 O O . ASN B 1 227 ? -2.643 23.797 29.094 1 79.69 227 ASN B O 1
ATOM 3891 N N . LEU B 1 228 ? -3.842 23.016 27.594 1 74.31 228 LEU B N 1
ATOM 3892 C CA . LEU B 1 228 ? -4.66 24.219 27.562 1 74.31 228 LEU B CA 1
ATOM 3893 C C . LEU B 1 228 ? -5.953 24.016 28.344 1 74.31 228 LEU B C 1
ATOM 3895 O O . LEU B 1 228 ? -6.535 22.938 28.328 1 74.31 228 LEU B O 1
ATOM 3899 N N . PRO B 1 229 ? -5.965 25.016 29.516 1 61.56 229 PRO B N 1
ATOM 3900 C CA . PRO B 1 229 ? -7.164 24.938 30.359 1 61.56 229 PRO B CA 1
ATOM 3901 C C . PRO B 1 229 ? -8.438 24.734 29.547 1 61.56 229 PRO B C 1
ATOM 3903 O O . PRO B 1 229 ? -8.547 25.219 28.406 1 61.56 229 PRO B O 1
ATOM 3906 N N . LYS B 1 230 ? -9.078 23.609 29.797 1 54.47 230 LYS B N 1
ATOM 3907 C CA . LYS B 1 230 ? -10.406 23.484 29.203 1 54.47 230 LYS B CA 1
ATOM 3908 C C . LYS B 1 230 ? -11.188 24.781 29.312 1 54.47 230 LYS B C 1
ATOM 3910 O O . LYS B 1 230 ? -11.25 25.391 30.375 1 54.47 230 LYS B O 1
ATOM 3915 N N . ALA B 1 231 ? -11.102 25.688 28.422 1 44.44 231 ALA B N 1
ATOM 3916 C CA . ALA B 1 231 ? -11.984 26.844 28.609 1 44.44 231 ALA B CA 1
ATOM 3917 C C . ALA B 1 231 ? -13.203 26.469 29.438 1 44.44 231 ALA B C 1
ATOM 3919 O O . ALA B 1 231 ? -14.008 25.625 29.031 1 44.44 231 ALA B O 1
ATOM 3920 N N . VAL B 1 232 ? -13.172 26.469 30.688 1 38.44 232 VAL B N 1
ATOM 3921 C CA . VAL B 1 232 ? -14.258 26.297 31.656 1 38.44 232 VAL B CA 1
ATOM 3922 C C . VAL B 1 232 ? -15.516 27 31.156 1 38.44 232 VAL B C 1
ATOM 3924 O O . VAL B 1 232 ? -16.594 26.844 31.719 1 38.44 232 VAL B O 1
ATOM 3927 N N . GLY B 1 233 ? -15.531 28.344 30.953 1 35 233 GLY B N 1
ATOM 3928 C CA . GLY B 1 233 ? -16.75 29.125 31.031 1 35 233 GLY B CA 1
ATOM 3929 C C . GLY B 1 233 ? -17.828 28.656 30.062 1 35 233 GLY B C 1
ATOM 3930 O O . GLY B 1 233 ? -18.969 29.109 30.141 1 35 233 GLY B O 1
ATOM 3931 N N . GLU B 1 234 ? -17.781 28.969 28.719 1 33.44 234 GLU B N 1
ATOM 3932 C CA . GLU B 1 234 ? -19.094 28.984 28.078 1 33.44 234 GLU B CA 1
ATOM 3933 C C . GLU B 1 234 ? -19.812 27.641 28.25 1 33.44 234 GLU B C 1
ATOM 3935 O O . GLU B 1 234 ? -19.172 26.625 28.484 1 33.44 234 GLU B O 1
ATOM 3940 N N . ASN B 1 235 ? -21.312 27.625 28.266 1 29.77 235 ASN B N 1
ATOM 3941 C CA . ASN B 1 235 ? -22.375 26.656 28.141 1 29.77 235 ASN B CA 1
ATOM 3942 C C . ASN B 1 235 ? -21.938 25.422 27.359 1 29.77 235 ASN B C 1
ATOM 3944 O O . ASN B 1 235 ? -20.984 25.484 26.578 1 29.77 235 ASN B O 1
ATOM 3948 N N . ASP B 1 236 ? -22.75 24.203 27.516 1 33.31 236 ASP B N 1
ATOM 3949 C CA . ASP B 1 236 ? -22.953 22.875 26.922 1 33.31 236 ASP B CA 1
ATOM 3950 C C . ASP B 1 236 ? -22.672 22.891 25.422 1 33.31 236 ASP B C 1
ATOM 3952 O O . ASP B 1 236 ? -22.656 21.844 24.766 1 33.31 236 ASP B O 1
ATOM 3956 N N . ASP B 1 237 ? -22.938 24.078 24.812 1 31.16 237 ASP B N 1
ATOM 3957 C CA . ASP B 1 237 ? -23.203 23.969 23.375 1 31.16 237 ASP B CA 1
ATOM 3958 C C . ASP B 1 237 ? -21.906 23.844 22.594 1 31.16 237 ASP B C 1
ATOM 3960 O O . ASP B 1 237 ? -21.875 23.297 21.5 1 31.16 237 ASP B O 1
ATOM 3964 N N . ASP B 1 238 ? -20.922 24.688 22.953 1 31.92 238 ASP B N 1
ATOM 3965 C CA . ASP B 1 238 ? -19.844 24.75 21.953 1 31.92 238 ASP B CA 1
ATOM 3966 C C . ASP B 1 238 ? -18.859 23.609 22.156 1 31.92 238 ASP B C 1
ATOM 3968 O O . ASP B 1 238 ? -17.844 23.531 21.453 1 31.92 238 ASP B O 1
ATOM 3972 N N . ASP B 1 239 ? -18.75 23.078 23.359 1 34.44 239 ASP B N 1
ATOM 3973 C CA . ASP B 1 239 ? -18.062 21.797 23.438 1 34.44 239 ASP B CA 1
ATOM 3974 C C . ASP B 1 239 ? -18.547 20.844 22.344 1 34.44 239 ASP B C 1
ATOM 3976 O O . ASP B 1 239 ? -18.078 19.719 22.234 1 34.44 239 ASP B O 1
ATOM 3980 N N . ASP B 1 240 ? -19.734 21.188 21.828 1 33.12 240 ASP B N 1
ATOM 3981 C CA . ASP B 1 240 ? -20.312 20.531 20.656 1 33.12 240 ASP B CA 1
ATOM 3982 C C . ASP B 1 240 ? -19.516 20.891 19.391 1 33.12 240 ASP B C 1
ATOM 3984 O O . ASP B 1 240 ? -19.516 20.125 18.422 1 33.12 240 ASP B O 1
ATOM 3988 N N . GLU B 1 241 ? -18.938 22.125 19.359 1 30.77 241 GLU B N 1
ATOM 3989 C CA . GLU B 1 241 ? -18.25 22.375 18.094 1 30.77 241 GLU B CA 1
ATOM 3990 C C . GLU B 1 241 ? -16.922 21.641 18.031 1 30.77 241 GLU B C 1
ATOM 3992 O O . GLU B 1 241 ? -16.547 21.078 17 1 30.77 241 GLU B O 1
ATOM 3997 N N . LEU B 1 242 ? -15.938 21.859 19.047 1 33.09 242 LEU B N 1
ATOM 3998 C CA . LEU B 1 242 ? -14.781 20.969 18.969 1 33.09 242 LEU B CA 1
ATOM 3999 C C . LEU B 1 242 ? -15.195 19.516 19.156 1 33.09 242 LEU B C 1
ATOM 4001 O O . LEU B 1 242 ? -14.688 18.625 18.469 1 33.09 242 LEU B O 1
ATOM 4005 N N . ILE B 1 243 ? -16.094 19.109 20.109 1 34.91 243 ILE B N 1
ATOM 4006 C CA . ILE B 1 243 ? -16.734 17.797 20.094 1 34.91 243 ILE B CA 1
ATOM 4007 C C . ILE B 1 243 ? -17.656 17.688 18.891 1 34.91 243 ILE B C 1
ATOM 4009 O O . ILE B 1 243 ? -17.844 16.594 18.344 1 34.91 243 ILE B O 1
ATOM 4013 N N . LYS B 1 244 ? -18.375 18.703 18.406 1 34.88 244 LYS B N 1
ATOM 4014 C CA . LYS B 1 244 ? -19.078 18.781 17.125 1 34.88 244 LYS B CA 1
ATOM 4015 C C . LYS B 1 244 ? -18.094 18.688 15.961 1 34.88 244 LYS B C 1
ATOM 4017 O O . LYS B 1 244 ? -18.422 18.125 14.914 1 34.88 244 LYS B O 1
ATOM 4022 N N . PHE B 1 245 ? -16.984 19.266 15.93 1 30.77 245 PHE B N 1
ATOM 4023 C CA . PHE B 1 245 ? -15.93 18.922 14.977 1 30.77 245 PHE B CA 1
ATOM 4024 C C . PHE B 1 245 ? -15.445 17.5 15.188 1 30.77 245 PHE B C 1
ATOM 4026 O O . PHE B 1 245 ? -15.156 16.781 14.227 1 30.77 245 PHE B O 1
ATOM 4033 N N . LEU B 1 246 ? -15.203 16.938 16.328 1 32.19 246 LEU B N 1
ATOM 4034 C CA . LEU B 1 246 ? -15.031 15.516 16.562 1 32.19 246 LEU B CA 1
ATOM 4035 C C . LEU B 1 246 ? -16.375 14.789 16.531 1 32.19 246 LEU B C 1
ATOM 4037 O O . LEU B 1 246 ? -16.453 13.633 16.125 1 32.19 246 LEU B O 1
ATOM 4041 N N . SER B 1 247 ? -17.516 15.148 17.172 1 31.83 247 SER B N 1
ATOM 4042 C CA . SER B 1 247 ? -18.859 14.586 17.125 1 31.83 247 SER B CA 1
ATOM 4043 C C . SER B 1 247 ? -19.594 15 15.852 1 31.83 247 SER B C 1
ATOM 4045 O O . SER B 1 247 ? -20.734 14.586 15.617 1 31.83 247 SER B O 1
ATOM 4047 N N . ALA B 1 248 ? -19.484 16.109 15.391 1 30.23 248 ALA B N 1
ATOM 4048 C CA . ALA B 1 248 ? -20.203 16.594 14.203 1 30.23 248 ALA B CA 1
ATOM 4049 C C . ALA B 1 248 ? -20.047 15.617 13.047 1 30.23 248 ALA B C 1
ATOM 4051 O O . ALA B 1 248 ? -20.359 15.961 11.898 1 30.23 248 ALA B O 1
ATOM 4052 N N . TYR B 1 249 ? -19.469 14.547 13.273 1 26.91 249 TYR B N 1
ATOM 4053 C CA . TYR B 1 249 ? -19.922 13.523 12.336 1 26.91 249 TYR B CA 1
ATOM 4054 C C . TYR B 1 249 ? -21.328 13.039 12.688 1 26.91 249 TYR B C 1
ATOM 4056 O O . TYR B 1 249 ? -21.578 12.594 13.812 1 26.91 249 TYR B O 1
ATOM 4064 N N . PRO B 1 250 ? -22.391 13.594 12.156 1 25.95 250 PRO B N 1
ATOM 4065 C CA . PRO B 1 250 ? -23.781 13.297 12.461 1 25.95 250 PRO B CA 1
ATOM 4066 C C . PRO B 1 250 ? -24.031 11.82 12.758 1 25.95 250 PRO B C 1
ATOM 4068 O O . PRO B 1 250 ? -23.406 10.953 12.156 1 25.95 250 PRO B O 1
ATOM 4071 N N . GLU B 1 251 ? -24.453 11.484 14.008 1 24.48 251 GLU B N 1
ATOM 4072 C CA . GLU B 1 251 ? -25.188 10.242 14.203 1 24.48 251 GLU B CA 1
ATOM 4073 C C . GLU B 1 251 ? -26.234 10.047 13.109 1 24.48 251 GLU B C 1
ATOM 4075 O O . GLU B 1 251 ? -26.656 8.922 12.844 1 24.48 251 GLU B O 1
ATOM 4080 N N . ASP B 1 252 ? -27.125 11.133 12.953 1 20.39 252 ASP B N 1
ATOM 4081 C CA . ASP B 1 252 ? -28.391 10.891 12.266 1 20.39 252 ASP B CA 1
ATOM 4082 C C . ASP B 1 252 ? -28.172 10.695 10.773 1 20.39 252 ASP B C 1
ATOM 4084 O O . ASP B 1 252 ? -29.094 10.289 10.055 1 20.39 252 ASP B O 1
ATOM 4088 N N . ALA B 1 253 ? -27.562 11.578 10.008 1 18.89 253 ALA B N 1
ATOM 4089 C CA . ALA B 1 253 ? -28.016 11.125 8.695 1 18.89 253 ALA B CA 1
ATOM 4090 C C . ALA B 1 253 ? -27.406 9.773 8.344 1 18.89 253 ALA B C 1
ATOM 4092 O O . ALA B 1 253 ? -26.266 9.492 8.711 1 18.89 253 ALA B O 1
#

Secondary structure (DSSP, 8-state):
-------------------PPPPEEEEEEEEETTTTEEEEEEEEGGGTTEEEEEEE-SS-EEEEEHHHHHHHHHTHHHHHHHHHS---S---EEEEE-SSEEEEEEEETTEEEEEEEESSSTT-EEEE-HHHHHHHHHTHHHHHHHHHHIIIIIHHHHHHHHHHHHHHHHHH----TT--HHHHHHHHHHS-HHHHHHHS---SS--HHHHHHH-HHHHHHHHHHHHS-----S-TTTHHHHHHHHT-S-S--/-----------------PPPPPPEEEEEEEEETTTTEEEEEEEEGGGTTEEEEEEE-SS-EEEEEHHHHHHHHHTHHHHHHHHHS---S---EEEEE-SSEEEEEEEETTEEEEEEEESSSTT-EEEE-HHHHHHHHHTHHHHHHHHHHIIIIIHHHHHHHHHHHHHHHHHH----TT--HHHHHHHHHHS-HHHHHHHS---SS--HHHHHHH-HHHHHHHHHHHHS-----S-TTTHHHHHHHHH-S-S--

Foldseek 3Di:
DPPDPPPPPPVPVLPQPDDDADFAPKDWDALDVVQGWIWIWGFALLLVRAIWIWIDGPRAIFIDHPVVVVVCLVCLVVVLVVQPDFDDDFDKAWDDDDDFWTWIWGDDPRGIWIKIDTPVDPPHIDIGHSSSSVSVNVCVVVVVVVNVCCVPPVVVVVVVLLVQLLVVCQPVPDDDLPDDLVVQLVVLLPDDLVVSCVRRPDDPDDCSVVCSVRVSSVSSVVNNVVRHPPPPDDDPPCVCVVVCSVPVVDPPD/DPPDPPPPPPVPVLPQPDDDADFAPKDWDALDVVQGWIWIWGFALLLVRAIWIWIDGPRAIFIDHPVVVVVCLVCLVVVLVVQPDFDDDFDKAWDDDDDFWTWIWGDDPRGIWIKIDTPVDPPHIDIGHSSSSVSVNVCVVVVVVVNVCCVPPVVVVVVVLLVQLLVVCLPVPPDDLPDDLVVQLVVLLPDDLVVSCVRRPDDPDDCSVVCSVRVSSVSSVVNNVVRHPPPPDDDPPCVCVVVCSVVVPDPPD

Solvent-accessible surface area (backbone atoms only — not comparable to full-atom values): 28980 Å² total; per-residue (Å²): 132,78,74,76,79,74,78,72,78,71,71,67,76,74,60,62,58,72,73,75,80,74,44,48,84,15,30,50,43,80,53,33,65,83,75,39,31,34,40,34,41,21,25,30,55,90,56,82,52,39,62,35,36,34,42,36,41,77,64,36,56,39,70,42,46,60,65,56,50,52,52,50,60,72,44,36,70,61,51,50,55,59,41,71,42,80,76,79,71,93,54,78,44,81,79,49,73,61,90,46,34,37,35,33,35,39,73,53,96,81,31,39,28,41,33,47,32,34,67,79,42,80,84,25,58,45,79,37,47,67,67,41,50,53,42,50,60,72,38,44,61,38,53,53,34,50,51,50,37,42,59,71,54,46,44,60,53,49,55,51,50,53,50,46,51,36,51,48,48,61,73,73,40,88,70,66,78,86,58,53,70,70,55,44,34,50,52,59,68,66,52,55,66,67,63,52,58,72,72,37,78,86,51,100,61,65,55,62,51,46,39,57,72,63,27,37,64,54,44,34,50,53,41,44,66,72,67,42,75,70,81,74,73,80,68,88,63,56,62,35,48,65,39,27,67,67,47,59,55,66,84,74,120,132,79,73,74,80,71,78,69,75,68,72,66,77,72,64,66,62,74,73,76,78,74,44,48,84,14,30,50,44,80,52,32,63,84,75,40,30,34,42,34,40,20,26,29,54,90,57,82,52,39,62,38,35,34,42,37,40,77,68,37,56,38,70,42,45,61,66,57,50,51,52,51,59,74,43,37,68,62,52,50,54,58,42,69,41,82,76,78,71,92,56,78,43,82,78,48,74,62,79,46,36,37,34,33,34,38,72,54,95,84,32,39,30,40,35,46,31,34,66,78,42,85,86,25,57,46,80,36,46,65,69,40,49,54,42,50,59,72,39,44,62,39,52,53,34,51,51,50,38,42,58,71,55,47,44,58,54,49,56,51,48,52,51,47,52,34,49,48,48,60,73,75,42,90,69,65,78,85,61,51,70,69,54,44,34,51,53,58,69,64,52,56,67,69,64,52,56,70,72,36,76,85,54,98,61,60,54,63,51,46,40,57,72,62,28,36,66,56,44,34,50,56,40,44,66,72,65,42,75,69,81,74,72,78,69,86,62,56,65,35,46,67,40,23,67,69,52,55,59,63,85,73,106

Sequence (506 aa):
MAGPISEMKRVYNYVAPTSPHELMDCSHFTIDFENRIFLNVGFDPKDQFNIIVKIITPSRYVNISSEFLKRIYSVMGHVLSHVLDPVVKYKKIIFLEDKVALLTSMVYKGEHVLVIESKTTNGCRIILSRRDLMTIQDLECAIFETISRKNDIVKPIILNQLEQISEYINTDFNIDKSVTLEEVKTIIKGIHIELIAKHVPKHKHSFISQIKLFATEQLAINWMTKNLPKAVGENDDDDDELIKFLSAYPEDAMAGPISEMKRVYNYVAPTSPHELMDCSHFTIDFENRIFLNVGFDPKDQFNIIVKIITPSRYVNISSEFLKRIYSVMGHVLSHVLDPVVKYKKIIFLEDKVALLTSMVYKGEHVLVIESKTTNGCRIILSRRDLMTIQDLECAIFETISRKNDIVKPIILNQLEQISEYINTDFNIDKSVTLEEVKTIIKGIHIELIAKHVPKHKHSFISQIKLFATEQLAINWMTKNLPKAVGENDDDDDELIKFLSAYPEDA

Organism: Acyrthosiphon pisum (NCBI:txid7029)

Radius of gyration: 26.1 Å; Cα contacts (8 Å, |Δi|>4): 706; chains: 2; bounding box: 66×72×68 Å

pLDDT: mean 78.97, std 21.87, range [18.89, 96.88]

Nearest PDB structures (foldseek):
  2nvn-assembly1_A-2  TM=5.623E-01  e=6.784E-02  Synechococcus elongatus PCC 7942 = FACHB-805
  4m67-assembly1_A  TM=8.137E-01  e=2.333E+00  Homo sapiens
  2pyw-assembly1_A  TM=2.091E-01  e=7.873E+00  Arabidopsis thaliana
  2nvn-assembly1_A-2  TM=5.619E-01  e=6.886E-02  Synechococcus elongatus PCC 7942 = FACHB-805
  4m67-assembly1_A  TM=8.142E-01  e=2.354E+00  Homo sapiens